Protein AF-0000000068955695 (afdb_homodimer)

Radius of gyration: 31.65 Å; Cα contacts (8 Å, |Δi|>4): 877; chains: 2; bounding box: 63×98×118 Å

pLDDT: mean 80.03, std 22.18, range [20.61, 98.12]

Solvent-accessible surface area (backbone atoms only — not comparable to full-atom values): 32772 Å² total; per-residue (Å²): 136,83,78,78,82,81,70,75,79,80,74,80,82,65,82,70,78,74,69,71,72,79,74,66,72,79,68,78,72,56,50,51,44,33,70,42,66,29,67,44,31,33,43,34,39,34,66,36,24,33,43,32,43,32,39,82,84,69,51,68,51,72,51,57,47,58,28,34,33,42,34,49,42,77,43,38,29,31,41,38,35,32,54,47,96,67,23,30,39,70,49,75,44,58,45,36,59,70,56,44,42,53,48,43,55,53,53,58,72,60,54,54,80,72,59,59,65,49,40,80,74,46,73,88,50,61,59,47,72,40,77,64,53,65,24,47,62,39,36,52,49,44,40,55,54,69,64,48,51,84,62,80,86,41,69,54,68,59,47,78,83,37,80,44,41,45,49,49,48,32,60,53,52,70,45,44,78,40,85,22,21,54,56,38,47,59,55,54,53,57,84,51,69,65,46,52,53,37,55,58,46,58,72,44,42,65,53,85,80,45,66,60,60,53,18,52,78,67,73,44,49,53,68,56,47,51,51,54,29,49,76,66,72,43,52,71,66,56,45,51,49,48,44,34,51,52,47,38,52,52,38,48,71,68,60,72,53,55,70,57,54,42,23,43,61,39,50,37,92,45,46,69,60,38,44,52,51,43,22,69,56,26,69,39,43,64,66,61,50,40,54,52,52,80,62,138,84,80,78,80,84,67,80,88,76,65,88,71,81,80,73,76,77,70,71,76,78,74,66,74,78,65,87,70,54,51,52,43,32,69,43,67,28,66,44,31,33,40,32,39,33,65,35,25,33,43,32,43,31,40,83,84,71,51,68,51,74,51,57,45,59,28,36,34,40,33,49,42,77,44,38,28,31,41,40,34,37,54,46,95,68,24,31,38,69,49,75,44,62,46,38,58,70,55,45,42,54,48,42,55,53,53,59,71,60,54,54,78,72,58,60,63,50,42,78,76,48,73,86,49,61,59,47,74,40,77,64,52,63,23,48,62,40,36,52,50,44,41,56,54,69,62,48,54,84,66,80,86,42,71,55,67,61,47,77,83,38,82,46,42,44,51,48,49,31,60,54,52,70,46,44,78,40,84,22,21,54,56,38,46,60,54,55,54,57,82,50,68,66,44,53,52,36,54,57,46,55,73,44,42,65,52,84,79,45,68,60,58,52,19,53,76,66,73,43,50,53,67,56,47,52,51,54,30,49,77,67,72,46,53,70,66,56,45,52,49,48,44,34,50,52,48,38,53,53,38,48,71,68,60,73,51,54,70,57,53,41,22,43,60,40,49,38,93,44,46,68,60,40,44,53,50,43,22,69,57,27,68,40,43,63,68,60,51,40,54,52,52,80,64

Structure (mmCIF, N/CA/C/O backbone):
data_AF-0000000068955695-model_v1
#
loop_
_entity.id
_entity.type
_entity.pdbx_description
1 polymer 'Transcriptional regulator'
#
loop_
_atom_site.group_PDB
_atom_site.id
_atom_site.type_symbol
_atom_site.label_atom_id
_atom_site.label_alt_id
_atom_site.label_comp_id
_atom_site.label_asym_id
_atom_site.label_entity_id
_atom_site.label_seq_id
_atom_site.pdbx_PDB_ins_code
_atom_site.Cartn_x
_atom_site.Cartn_y
_atom_site.Cartn_z
_atom_site.occupancy
_atom_site.B_iso_or_equiv
_atom_site.auth_seq_id
_atom_site.auth_comp_id
_atom_site.auth_asym_id
_atom_site.auth_atom_id
_atom_site.pdbx_PDB_model_num
ATOM 1 N N . MET A 1 1 ? -13.766 48.344 -61.812 1 23.3 1 MET A N 1
ATOM 2 C CA . MET A 1 1 ? -14.922 47.812 -61.094 1 23.3 1 MET A CA 1
ATOM 3 C C . MET A 1 1 ? -14.555 47.469 -59.656 1 23.3 1 MET A C 1
ATOM 5 O O . MET A 1 1 ? -13.633 46.688 -59.406 1 23.3 1 MET A O 1
ATOM 9 N N . VAL A 1 2 ? -14.891 48.438 -58.688 1 23.5 2 VAL A N 1
ATOM 10 C CA . VAL A 1 2 ? -14.602 48.844 -57.312 1 23.5 2 VAL A CA 1
ATOM 11 C C . VAL A 1 2 ? -15.156 47.781 -56.344 1 23.5 2 VAL A C 1
ATOM 13 O O . VAL A 1 2 ? -16.359 47.5 -56.375 1 23.5 2 VAL A O 1
ATOM 16 N N . LEU A 1 3 ? -14.406 46.625 -56.188 1 26.7 3 LEU A N 1
ATOM 17 C CA . LEU A 1 3 ? -14.812 45.406 -55.5 1 26.7 3 LEU A CA 1
ATOM 18 C C . LEU A 1 3 ? -15.305 45.75 -54.094 1 26.7 3 LEU A C 1
ATOM 20 O O . LEU A 1 3 ? -14.594 46.406 -53.312 1 26.7 3 LEU A O 1
ATOM 24 N N . PRO A 1 4 ? -16.656 45.938 -53.938 1 26.02 4 PRO A N 1
ATOM 25 C CA . PRO A 1 4 ? -17.328 46.469 -52.75 1 26.02 4 PRO A CA 1
ATOM 26 C C . PRO A 1 4 ? -16.984 45.719 -51.469 1 26.02 4 PRO A C 1
ATOM 28 O O . PRO A 1 4 ? -16.609 44.531 -51.531 1 26.02 4 PRO A O 1
ATOM 31 N N . SER A 1 5 ? -16.484 46.5 -50.469 1 24.5 5 SER A N 1
ATOM 32 C CA . SER A 1 5 ? -15.953 46.344 -49.125 1 24.5 5 SER A CA 1
ATOM 33 C C . SER A 1 5 ? -16.969 45.656 -48.219 1 24.5 5 SER A C 1
ATOM 35 O O . SER A 1 5 ? -18.094 46.156 -48.062 1 24.5 5 SER A O 1
ATOM 37 N N . MET A 1 6 ? -17.031 44.25 -48.25 1 24.16 6 MET A N 1
ATOM 38 C CA . MET A 1 6 ? -17.922 43.312 -47.562 1 24.16 6 MET A CA 1
ATOM 39 C C . MET A 1 6 ? -18 43.625 -46.062 1 24.16 6 MET A C 1
ATOM 41 O O . MET A 1 6 ? -17.031 43.375 -45.344 1 24.16 6 MET A O 1
ATOM 45 N N . ASN A 1 7 ? -18.484 44.75 -45.625 1 21.2 7 ASN A N 1
ATOM 46 C CA . ASN A 1 7 ? -18.609 45.219 -44.25 1 21.2 7 ASN A CA 1
ATOM 47 C C . ASN A 1 7 ? -19.531 44.281 -43.438 1 21.2 7 ASN A C 1
ATOM 49 O O . ASN A 1 7 ? -20.734 44.531 -43.375 1 21.2 7 ASN A O 1
ATOM 53 N N . LYS A 1 8 ? -19.531 42.938 -43.75 1 25.58 8 LYS A N 1
ATOM 54 C CA . LYS A 1 8 ? -20.594 42.188 -43.094 1 25.58 8 LYS A CA 1
ATOM 55 C C . LYS A 1 8 ? -20.641 42.469 -41.594 1 25.58 8 LYS A C 1
ATOM 57 O O . LYS A 1 8 ? -19.594 42.562 -40.938 1 25.58 8 LYS A O 1
ATOM 62 N N . SER A 1 9 ? -21.734 43.094 -41.125 1 21.03 9 SER A N 1
ATOM 63 C CA . SER A 1 9 ? -22.297 43.562 -39.844 1 21.03 9 SER A CA 1
ATOM 64 C C . SER A 1 9 ? -22.266 42.438 -38.812 1 21.03 9 SER A C 1
ATOM 66 O O . SER A 1 9 ? -22.984 41.438 -38.938 1 21.03 9 SER A O 1
ATOM 68 N N . VAL A 1 10 ? -21.094 41.906 -38.375 1 25.38 10 VAL A N 1
ATOM 69 C CA . VAL A 1 10 ? -20.969 40.875 -37.344 1 25.38 10 VAL A CA 1
ATOM 70 C C . VAL A 1 10 ? -21.781 41.281 -36.125 1 25.38 10 VAL A C 1
ATOM 72 O O . VAL A 1 10 ? -21.406 42.219 -35.406 1 25.38 10 VAL A O 1
ATOM 75 N N . GLU A 1 11 ? -23.031 41.531 -36.25 1 21.5 11 GLU A N 1
ATOM 76 C CA . GLU A 1 11 ? -23.906 41.906 -35.125 1 21.5 11 GLU A CA 1
ATOM 77 C C . GLU A 1 11 ? -23.625 41.062 -33.906 1 21.5 11 GLU A C 1
ATOM 79 O O . GLU A 1 11 ? -23.125 39.938 -34 1 21.5 11 GLU A O 1
ATOM 84 N N . ALA A 1 12 ? -24.078 41.594 -32.594 1 22.72 12 ALA A N 1
ATOM 85 C CA . ALA A 1 12 ? -24.047 41.781 -31.141 1 22.72 12 ALA A CA 1
ATOM 86 C C . ALA A 1 12 ? -24.688 40.594 -30.422 1 22.72 12 ALA A C 1
ATOM 88 O O . ALA A 1 12 ? -25.875 40.594 -30.125 1 22.72 12 ALA A O 1
ATOM 89 N N . ILE A 1 13 ? -24.734 39.406 -30.969 1 25.98 13 ILE A N 1
ATOM 90 C CA . ILE A 1 13 ? -25.562 38.438 -30.234 1 25.98 13 ILE A CA 1
ATOM 91 C C . ILE A 1 13 ? -25.047 38.312 -28.812 1 25.98 13 ILE A C 1
ATOM 93 O O . ILE A 1 13 ? -24.141 37.5 -28.562 1 25.98 13 ILE A O 1
ATOM 97 N N . SER A 1 14 ? -24.5 39.406 -28.109 1 21.66 14 SER A N 1
ATOM 98 C CA . SER A 1 14 ? -23.844 39.281 -26.812 1 21.66 14 SER A CA 1
ATOM 99 C C . SER A 1 14 ? -24.797 38.719 -25.75 1 21.66 14 SER A C 1
ATOM 101 O O . SER A 1 14 ? -24.5 38.781 -24.562 1 21.66 14 SER A O 1
ATOM 103 N N . ASN A 1 15 ? -26.078 38.406 -26.016 1 23.81 15 ASN A N 1
ATOM 104 C CA . ASN A 1 15 ? -26.875 38.375 -24.797 1 23.81 15 ASN A CA 1
ATOM 105 C C . ASN A 1 15 ? -26.438 37.219 -23.891 1 23.81 15 ASN A C 1
ATOM 107 O O . ASN A 1 15 ? -26.891 36.094 -24.047 1 23.81 15 ASN A O 1
ATOM 111 N N . ASN A 1 16 ? -25.156 37.125 -23.594 1 23.23 16 ASN A N 1
ATOM 112 C CA . ASN A 1 16 ? -24.719 36.062 -22.719 1 23.23 16 ASN A CA 1
ATOM 113 C C . ASN A 1 16 ? -25.484 36.062 -21.406 1 23.23 16 ASN A C 1
ATOM 115 O O . ASN A 1 16 ? -25.359 36.969 -20.594 1 23.23 16 ASN A O 1
ATOM 119 N N . HIS A 1 17 ? -26.766 35.594 -21.328 1 26.34 17 HIS A N 1
ATOM 120 C CA . HIS A 1 17 ? -27.484 35.406 -20.078 1 26.34 17 HIS A CA 1
ATOM 121 C C . HIS A 1 17 ? -26.609 34.75 -19.031 1 26.34 17 HIS A C 1
ATOM 123 O O . HIS A 1 17 ? -26.203 33.594 -19.172 1 26.34 17 HIS A O 1
ATOM 129 N N . LEU A 1 18 ? -25.719 35.438 -18.359 1 27.05 18 LEU A N 1
ATOM 130 C CA . LEU A 1 18 ? -25.031 35.125 -17.094 1 27.05 18 LEU A CA 1
ATOM 131 C C . LEU A 1 18 ? -25.984 34.5 -16.094 1 27.05 18 LEU A C 1
ATOM 133 O O . LEU A 1 18 ? -26.797 35.219 -15.469 1 27.05 18 LEU A O 1
ATOM 137 N N . GLN A 1 19 ? -26.719 33.406 -16.5 1 27.45 19 GLN A N 1
ATOM 138 C CA . GLN A 1 19 ? -27.484 32.75 -15.469 1 27.45 19 GLN A CA 1
ATOM 139 C C . GLN A 1 19 ? -26.719 32.688 -14.148 1 27.45 19 GLN A C 1
ATOM 141 O O . GLN A 1 19 ? -25.516 32.406 -14.125 1 27.45 19 GLN A O 1
ATOM 146 N N . GLN A 1 20 ? -27.156 33.469 -13.18 1 25.58 20 GLN A N 1
ATOM 147 C CA . GLN A 1 20 ? -26.688 33.562 -11.805 1 25.58 20 GLN A CA 1
ATOM 148 C C . GLN A 1 20 ? -26.406 32.156 -11.242 1 25.58 20 GLN A C 1
ATOM 150 O O . GLN A 1 20 ? -27.219 31.266 -11.359 1 25.58 20 GLN A O 1
ATOM 155 N N . PRO A 1 21 ? -25.219 31.766 -11.211 1 28.3 21 PRO A N 1
ATOM 156 C CA . PRO A 1 21 ? -24.922 30.453 -10.641 1 28.3 21 PRO A CA 1
ATOM 157 C C . PRO A 1 21 ? -25.781 30.141 -9.414 1 28.3 21 PRO A C 1
ATOM 159 O O . PRO A 1 21 ? -26.234 31.047 -8.727 1 28.3 21 PRO A O 1
ATOM 162 N N . ASN A 1 22 ? -26.672 29.141 -9.5 1 31.8 22 ASN A N 1
ATOM 163 C CA . ASN A 1 22 ? -27.516 28.625 -8.43 1 31.8 22 ASN A CA 1
ATOM 164 C C . ASN A 1 22 ? -26.875 28.812 -7.059 1 31.8 22 ASN A C 1
ATOM 166 O O . ASN A 1 22 ? -25.719 28.422 -6.859 1 31.8 22 ASN A O 1
ATOM 170 N N . LYS A 1 23 ? -27.297 29.797 -6.309 1 31.44 23 LYS A N 1
ATOM 171 C CA . LYS A 1 23 ? -27 30.031 -4.902 1 31.44 23 LYS A CA 1
ATOM 172 C C . LYS A 1 23 ? -26.969 28.719 -4.121 1 31.44 23 LYS A C 1
ATOM 174 O O . LYS A 1 23 ? -28 28.062 -3.965 1 31.44 23 LYS A O 1
ATOM 179 N N . PHE A 1 24 ? -26 27.969 -4.195 1 30.88 24 PHE A N 1
ATOM 180 C CA . PHE A 1 24 ? -25.938 26.844 -3.268 1 30.88 24 PHE A CA 1
ATOM 181 C C . PHE A 1 24 ? -26.438 27.266 -1.89 1 30.88 24 PHE A C 1
ATOM 183 O O . PHE A 1 24 ? -26.156 28.359 -1.415 1 30.88 24 PHE A O 1
ATOM 190 N N . PRO A 1 25 ? -27.625 26.781 -1.423 1 33.31 25 PRO A N 1
ATOM 191 C CA . PRO A 1 25 ? -28.078 27.156 -0.08 1 33.31 25 PRO A CA 1
ATOM 192 C C . PRO A 1 25 ? -26.906 27.375 0.886 1 33.31 25 PRO A C 1
ATOM 194 O O . PRO A 1 25 ? -25.859 26.766 0.739 1 33.31 25 PRO A O 1
ATOM 197 N N . LEU A 1 26 ? -26.844 28.531 1.449 1 33.66 26 LEU A N 1
ATOM 198 C CA . LEU A 1 26 ? -25.922 28.828 2.541 1 33.66 26 LEU A CA 1
ATOM 199 C C . LEU A 1 26 ? -25.781 27.641 3.482 1 33.66 26 LEU A C 1
ATOM 201 O O . LEU A 1 26 ? -26.781 27.172 4.043 1 33.66 26 LEU A O 1
ATOM 205 N N . ILE A 1 27 ? -25.031 26.656 3.201 1 39.34 27 ILE A N 1
ATOM 206 C CA . ILE A 1 27 ? -24.594 25.641 4.152 1 39.34 27 ILE A CA 1
ATOM 207 C C . ILE A 1 27 ? -24.406 26.266 5.531 1 39.34 27 ILE A C 1
ATOM 209 O O . ILE A 1 27 ? -23.547 27.141 5.703 1 39.34 27 ILE A O 1
ATOM 213 N N . ASN A 1 28 ? -25.438 26.516 6.254 1 43.25 28 ASN A N 1
ATOM 214 C CA . ASN A 1 28 ? -25.438 27.172 7.562 1 43.25 28 ASN A CA 1
ATOM 215 C C . ASN A 1 28 ? -24.109 27 8.273 1 43.25 28 ASN A C 1
ATOM 217 O O . ASN A 1 28 ? -23.625 27.922 8.938 1 43.25 28 ASN A O 1
ATOM 221 N N . GLY A 1 29 ? -23.719 25.688 8.883 1 50.75 29 GLY A N 1
ATOM 222 C CA . GLY A 1 29 ? -22.797 25.328 9.953 1 50.75 29 GLY A CA 1
ATOM 223 C C . GLY A 1 29 ? -21.344 25.391 9.547 1 50.75 29 GLY A C 1
ATOM 224 O O . GLY A 1 29 ? -20.547 24.516 9.891 1 50.75 29 GLY A O 1
ATOM 225 N N . LEU A 1 30 ? -20.984 26.375 8.836 1 59.88 30 LEU A N 1
ATOM 226 C CA . LEU A 1 30 ? -19.641 26.484 8.258 1 59.88 30 LEU A CA 1
ATOM 227 C C . LEU A 1 30 ? -18.625 26.891 9.32 1 59.88 30 LEU A C 1
ATOM 229 O O . LEU A 1 30 ? -18.875 27.828 10.086 1 59.88 30 LEU A O 1
ATOM 233 N N . ALA A 1 31 ? -17.938 26 9.898 1 79.12 31 ALA A N 1
ATOM 234 C CA . ALA A 1 31 ? -16.75 26.391 10.664 1 79.12 31 ALA A CA 1
ATOM 235 C C . ALA A 1 31 ? -15.531 26.5 9.758 1 79.12 31 ALA A C 1
ATOM 237 O O . ALA A 1 31 ? -15.32 25.672 8.875 1 79.12 31 ALA A O 1
ATOM 238 N N . ASP A 1 32 ? -14.945 27.781 9.891 1 88.69 32 ASP A N 1
ATOM 239 C CA . ASP A 1 32 ? -13.711 28.016 9.156 1 88.69 32 ASP A CA 1
ATOM 240 C C . ASP A 1 32 ? -12.508 28.047 10.094 1 88.69 32 ASP A C 1
ATOM 242 O O . ASP A 1 32 ? -12.539 28.719 11.125 1 88.69 32 ASP A O 1
ATOM 246 N N . VAL A 1 33 ? -11.648 27.234 9.828 1 91.88 33 VAL A N 1
ATOM 247 C CA . VAL A 1 33 ? -10.328 27.375 10.438 1 91.88 33 VAL A CA 1
ATOM 248 C C . VAL A 1 33 ? -9.398 28.125 9.484 1 91.88 33 VAL A C 1
ATOM 250 O O . VAL A 1 33 ? -9.023 27.594 8.438 1 91.88 33 VAL A O 1
ATOM 253 N N . ARG A 1 34 ? -9.031 29.312 9.898 1 93.62 34 ARG A N 1
ATOM 254 C CA . ARG A 1 34 ? -8.203 30.125 9.023 1 93.62 34 ARG A CA 1
ATOM 255 C C . ARG A 1 34 ? -6.746 30.109 9.477 1 93.62 34 ARG A C 1
ATOM 257 O O . ARG A 1 34 ? -6.457 29.812 10.641 1 93.62 34 ARG A O 1
ATOM 264 N N . ASP A 1 35 ? -5.867 30.344 8.531 1 93.56 35 ASP A N 1
ATOM 265 C CA . ASP A 1 35 ? -4.449 30.594 8.781 1 93.56 35 ASP A CA 1
ATOM 266 C C . ASP A 1 35 ? -3.777 29.359 9.367 1 93.56 35 ASP A C 1
ATOM 268 O O . ASP A 1 35 ? -2.916 29.469 10.242 1 93.56 35 ASP A O 1
ATOM 272 N N . TYR A 1 36 ? -4.309 28.203 9 1 94.38 36 TYR A N 1
ATOM 273 C CA . TYR A 1 36 ? -3.65 26.969 9.406 1 94.38 36 TYR A CA 1
ATOM 274 C C . TYR A 1 36 ? -2.361 26.75 8.617 1 94.38 36 TYR A C 1
ATOM 276 O O . TYR A 1 36 ? -2.383 26.672 7.387 1 94.38 36 TYR A O 1
ATOM 284 N N . TYR A 1 37 ? -1.27 26.656 9.328 1 94.31 37 TYR A N 1
ATOM 285 C CA . TYR A 1 37 ? 0.021 26.453 8.688 1 94.31 37 TYR A CA 1
ATOM 286 C C . TYR A 1 37 ? 0.285 24.969 8.469 1 94.31 37 TYR A C 1
ATOM 288 O O . TYR A 1 37 ? 0.301 24.188 9.422 1 94.31 37 TYR A O 1
ATOM 296 N N . VAL A 1 38 ? 0.505 24.547 7.238 1 93.62 38 VAL A N 1
ATOM 297 C CA . VAL A 1 38 ? 0.865 23.172 6.902 1 93.62 38 VAL A CA 1
ATOM 298 C C . VAL A 1 38 ? 2.383 23.016 6.938 1 93.62 38 VAL A C 1
ATOM 300 O O . VAL A 1 38 ? 3.061 23.25 5.934 1 93.62 38 VAL A O 1
ATOM 303 N N . ALA A 1 39 ? 2.848 22.594 8.039 1 89.94 39 ALA A N 1
ATOM 304 C CA . ALA A 1 39 ? 4.293 22.516 8.242 1 89.94 39 ALA A CA 1
ATOM 305 C C . ALA A 1 39 ? 4.883 21.297 7.523 1 89.94 39 ALA A C 1
ATOM 307 O O . ALA A 1 39 ? 5.996 21.375 6.992 1 89.94 39 ALA A O 1
ATOM 308 N N . ASN A 1 40 ? 4.195 20.203 7.59 1 89.56 40 ASN A N 1
ATOM 309 C CA . ASN A 1 40 ? 4.531 18.969 6.898 1 89.56 40 ASN A CA 1
ATOM 310 C C . ASN A 1 40 ? 3.424 18.547 5.941 1 89.56 40 ASN A C 1
ATOM 312 O O . ASN A 1 40 ? 2.287 19 6.055 1 89.56 40 ASN A O 1
ATOM 316 N N . CYS A 1 41 ? 3.816 17.734 4.988 1 92.75 41 CYS A N 1
ATOM 317 C CA . CYS A 1 41 ? 2.768 17.219 4.113 1 92.75 41 CYS A CA 1
ATOM 318 C C . CYS A 1 41 ? 1.657 16.562 4.922 1 92.75 41 CYS A C 1
ATOM 320 O O . CYS A 1 41 ? 1.93 15.836 5.883 1 92.75 41 CYS A O 1
ATOM 322 N N . LEU A 1 42 ? 0.488 16.891 4.551 1 92.44 42 LEU A N 1
ATOM 323 C CA . LEU A 1 42 ? -0.665 16.438 5.324 1 92.44 42 LEU A CA 1
ATOM 324 C C . LEU A 1 42 ? -1.594 15.594 4.465 1 92.44 42 LEU A C 1
ATOM 326 O O . LEU A 1 42 ? -2.045 16.031 3.404 1 92.44 42 LEU A O 1
ATOM 330 N N . LEU A 1 43 ? -1.778 14.344 4.832 1 92.88 43 LEU A N 1
ATOM 331 C CA . LEU A 1 43 ? -2.781 13.469 4.227 1 92.88 43 LEU A CA 1
ATOM 332 C C . LEU A 1 43 ? -4.086 13.516 5.012 1 92.88 43 LEU A C 1
ATOM 334 O O . LEU A 1 43 ? -4.109 13.195 6.203 1 92.88 43 LEU A O 1
ATOM 338 N N . PHE A 1 44 ? -5.199 13.984 4.355 1 91.25 44 PHE A N 1
ATOM 339 C CA . PHE A 1 44 ? -6.52 14.164 4.949 1 91.25 44 PHE A CA 1
ATOM 340 C C . PHE A 1 44 ? -7.516 13.164 4.375 1 91.25 44 PHE A C 1
ATOM 342 O O . PHE A 1 44 ? -7.602 12.992 3.158 1 91.25 44 PHE A O 1
ATOM 349 N N . LYS A 1 45 ? -8.164 12.469 5.266 1 93.44 45 LYS A N 1
ATOM 350 C CA . LYS A 1 45 ? -9.281 11.633 4.84 1 93.44 45 LYS A CA 1
ATOM 351 C C . LYS A 1 45 ? -10.617 12.227 5.289 1 93.44 45 LYS A C 1
ATOM 353 O O . LYS A 1 45 ? -10.852 12.391 6.488 1 93.44 45 LYS A O 1
ATOM 358 N N . LEU A 1 46 ? -11.438 12.625 4.414 1 93.56 46 LEU A N 1
ATOM 359 C CA . LEU A 1 46 ? -12.773 13.133 4.699 1 93.56 46 LEU A CA 1
ATOM 360 C C . LEU A 1 46 ? -13.789 11.992 4.727 1 93.56 46 LEU A C 1
ATOM 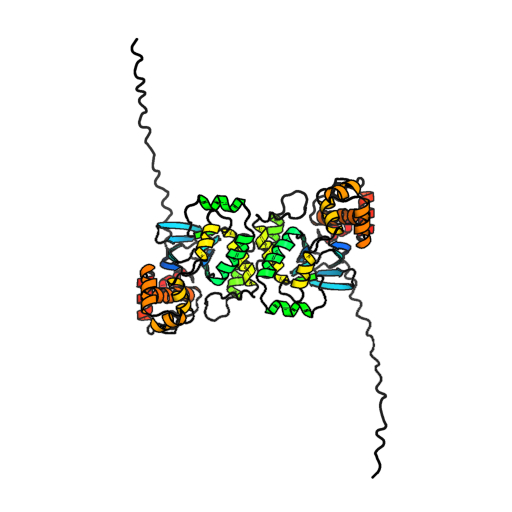362 O O . LEU A 1 46 ? -14.039 11.352 3.705 1 93.56 46 LEU A O 1
ATOM 366 N N . ASN A 1 47 ? -14.336 11.766 5.887 1 91.81 47 ASN A N 1
ATOM 367 C CA . ASN A 1 47 ? -15.25 10.648 6.086 1 91.81 47 ASN A CA 1
ATOM 368 C C . ASN A 1 47 ? -16.703 11.07 5.879 1 91.81 47 ASN A C 1
ATOM 370 O O . ASN A 1 47 ? -17.516 10.289 5.379 1 91.81 47 ASN A O 1
ATOM 374 N N . LYS A 1 48 ? -17.062 12.211 6.316 1 91.06 48 LYS A N 1
ATOM 375 C CA . LYS A 1 48 ? -18.406 12.773 6.219 1 91.06 48 LYS A CA 1
ATOM 376 C C . LYS A 1 48 ? -18.344 14.289 6.012 1 91.06 48 LYS A C 1
ATOM 378 O O . LYS A 1 48 ? -17.469 14.961 6.555 1 91.06 48 LYS A O 1
ATOM 383 N N . GLY A 1 49 ? -19.266 14.805 5.215 1 91.5 49 GLY A N 1
ATOM 384 C CA . GLY A 1 49 ? -19.375 16.234 5.027 1 91.5 49 GLY A CA 1
ATOM 385 C C . GLY A 1 49 ? -18.672 16.734 3.783 1 91.5 49 GLY A C 1
ATOM 386 O O . GLY A 1 49 ? -18.453 15.977 2.836 1 91.5 49 GLY A O 1
ATOM 387 N N . SER A 1 50 ? -18.484 18 3.738 1 92 50 SER A N 1
ATOM 388 C CA . SER A 1 50 ? -17.781 18.656 2.645 1 92 50 SER A CA 1
ATOM 389 C C . SER A 1 50 ? -16.688 19.594 3.172 1 92 50 SER A C 1
ATOM 391 O O . SER A 1 50 ? -16.844 20.188 4.242 1 92 50 SER A O 1
ATOM 393 N N . LEU A 1 51 ? -15.641 19.641 2.457 1 92.25 51 LEU A N 1
ATOM 394 C CA . LEU A 1 51 ? -14.492 20.438 2.891 1 92.25 51 LEU A CA 1
ATOM 395 C C . LEU A 1 51 ? -13.945 21.281 1.738 1 92.25 51 LEU A C 1
ATOM 397 O O . LEU A 1 51 ? -13.773 20.766 0.627 1 92.25 51 LEU A O 1
ATOM 401 N N . ARG A 1 52 ? -13.805 22.469 1.979 1 93.06 52 ARG A N 1
ATOM 402 C CA . ARG A 1 52 ? -13.109 23.375 1.069 1 93.06 52 ARG A CA 1
ATOM 403 C C . ARG A 1 52 ? -11.773 23.828 1.661 1 93.06 52 ARG A C 1
ATOM 405 O O . ARG A 1 52 ? -11.719 24.297 2.799 1 93.06 52 ARG A O 1
ATOM 412 N N . ILE A 1 53 ? -10.75 23.672 0.95 1 94.94 53 ILE A N 1
ATOM 413 C CA . ILE A 1 53 ? -9.414 24.078 1.365 1 94.94 53 ILE A CA 1
ATOM 414 C C . ILE A 1 53 ? -8.906 25.188 0.438 1 94.94 53 ILE A C 1
ATOM 416 O O . ILE A 1 53 ? -8.852 25 -0.781 1 94.94 53 ILE A O 1
ATOM 420 N N . GLU A 1 54 ? -8.562 26.266 0.993 1 95.5 54 GLU A N 1
ATOM 421 C CA . GLU A 1 54 ? -8.039 27.406 0.242 1 95.5 54 GLU A CA 1
ATOM 422 C C . GLU A 1 54 ? -6.684 27.844 0.784 1 95.5 54 GLU A C 1
ATOM 424 O O . GLU A 1 54 ? -6.5 27.969 1.997 1 95.5 54 GLU A O 1
ATOM 429 N N . ASN A 1 55 ? -5.746 28.062 -0.117 1 94.12 55 ASN A N 1
ATOM 430 C CA . ASN A 1 55 ? -4.434 28.453 0.376 1 94.12 55 ASN A CA 1
ATOM 431 C C . ASN A 1 55 ? -4.223 29.969 0.251 1 94.12 55 ASN A C 1
ATOM 433 O O . ASN A 1 55 ? -5.109 30.688 -0.206 1 94.12 55 ASN A O 1
ATOM 437 N N . GLU A 1 56 ? -3.066 30.438 0.739 1 92 56 GLU A N 1
ATOM 438 C CA . GLU A 1 56 ? -2.719 31.859 0.794 1 92 56 GLU A CA 1
ATOM 439 C C . GLU A 1 56 ? -2.518 32.438 -0.605 1 92 56 GLU A C 1
ATOM 441 O O . GLU A 1 56 ? -2.469 33.656 -0.78 1 92 56 GLU A O 1
ATOM 446 N N . PHE A 1 57 ? -2.438 31.547 -1.66 1 89.44 57 PHE A N 1
ATOM 447 C CA . PHE A 1 57 ? -2.221 31.984 -3.033 1 89.44 57 PHE A CA 1
ATOM 448 C C . PHE A 1 57 ? -3.543 32.094 -3.785 1 89.44 57 PHE A C 1
ATOM 450 O O . PHE A 1 57 ? -3.562 32.406 -4.977 1 89.44 57 PHE A O 1
ATOM 457 N N . GLY A 1 58 ? -4.582 31.734 -3.158 1 90.06 58 GLY A N 1
ATOM 458 C CA . GLY A 1 58 ? -5.902 31.859 -3.758 1 90.06 58 GLY A CA 1
ATOM 459 C C . GLY A 1 58 ? -6.367 30.578 -4.434 1 90.06 58 GLY A C 1
ATOM 460 O O . GLY A 1 58 ? -7.461 30.531 -5 1 90.06 58 GLY A O 1
ATOM 461 N N . GLU A 1 59 ? -5.617 29.609 -4.465 1 91.25 59 GLU A N 1
ATOM 462 C CA . GLU A 1 59 ? -6.039 28.312 -4.996 1 91.25 59 GLU A CA 1
ATOM 463 C C . GLU A 1 59 ? -6.949 27.594 -4.012 1 91.25 59 GLU A C 1
ATOM 465 O O . GLU A 1 59 ? -6.77 27.688 -2.795 1 91.25 59 GLU A O 1
ATOM 470 N N . PHE A 1 60 ? -7.926 26.922 -4.605 1 93.06 60 PHE A N 1
ATOM 471 C CA . PHE A 1 60 ? -8.797 26.188 -3.686 1 93.06 60 PHE A CA 1
ATOM 472 C C . PHE A 1 60 ? -9.273 24.891 -4.309 1 93.06 60 PHE A C 1
ATOM 474 O O . PHE A 1 60 ? -9.156 24.688 -5.52 1 93.06 60 PHE A O 1
ATOM 481 N N . ILE A 1 61 ? -9.656 23.953 -3.484 1 93 61 ILE A N 1
ATOM 482 C CA . ILE A 1 61 ? -10.297 22.703 -3.859 1 93 61 ILE A CA 1
ATOM 483 C C . ILE A 1 61 ? -11.469 22.422 -2.926 1 93 61 ILE A C 1
ATOM 485 O O . ILE A 1 61 ? -11.398 22.703 -1.729 1 93 61 ILE A O 1
ATOM 489 N N . GLU A 1 62 ? -12.531 22 -3.475 1 93.31 62 GLU A N 1
ATOM 490 C CA . GLU A 1 62 ? -13.719 21.641 -2.713 1 93.31 62 GLU A CA 1
ATOM 491 C C . GLU A 1 62 ? -14.203 20.25 -3.078 1 93.31 62 GLU A C 1
ATOM 493 O O . GLU A 1 62 ? -14.375 19.938 -4.258 1 93.31 62 GLU A O 1
ATOM 498 N N . GLN A 1 63 ? -14.367 19.375 -2.043 1 93.5 63 GLN A N 1
ATOM 499 C CA . GLN A 1 63 ? -14.812 18.016 -2.279 1 93.5 63 GLN A CA 1
ATOM 500 C C . GLN A 1 63 ? -15.805 17.562 -1.208 1 93.5 63 GLN A C 1
ATOM 502 O O . GLN A 1 63 ? -15.828 18.125 -0.107 1 93.5 63 GLN A O 1
ATOM 507 N N . SER A 1 64 ? -16.609 16.656 -1.514 1 93.06 64 SER A N 1
ATOM 508 C CA . SER A 1 64 ? -17.484 15.984 -0.564 1 93.06 64 SER A CA 1
ATOM 509 C C . SER A 1 64 ? -16.969 14.586 -0.239 1 93.06 64 SER A C 1
ATOM 511 O O . SER A 1 64 ? -16.281 13.969 -1.052 1 93.06 64 SER A O 1
ATOM 513 N N . ALA A 1 65 ? -17.297 14.164 0.98 1 92.31 65 ALA A N 1
ATOM 514 C CA . ALA A 1 65 ? -16.891 12.844 1.436 1 92.31 65 ALA A CA 1
ATOM 515 C C . ALA A 1 65 ? -17.578 11.742 0.631 1 92.31 65 ALA A C 1
ATOM 517 O O . ALA A 1 65 ? -18.656 11.953 0.084 1 92.31 65 ALA A O 1
ATOM 518 N N . PRO A 1 66 ? -16.859 10.586 0.589 1 94.31 66 PRO A N 1
ATOM 519 C CA . PRO A 1 66 ? -15.539 10.289 1.15 1 94.31 66 PRO A CA 1
ATOM 520 C C . PRO A 1 66 ? -14.406 10.562 0.166 1 94.31 66 PRO A C 1
ATOM 522 O O . PRO A 1 66 ? -14.555 10.336 -1.037 1 94.31 66 PRO A O 1
ATOM 525 N N . CYS A 1 67 ? -13.344 11.055 0.567 1 95 67 CYS A N 1
ATOM 526 C CA . CYS A 1 67 ? -12.211 11.305 -0.317 1 95 67 CYS A CA 1
ATOM 527 C C . CYS A 1 67 ? -10.938 11.531 0.484 1 95 67 CYS A C 1
ATOM 529 O O . CYS A 1 67 ? -10.969 11.578 1.715 1 95 67 CYS A O 1
ATOM 531 N N . LEU A 1 68 ? -9.805 11.578 -0.182 1 95.12 68 LEU A N 1
ATOM 532 C CA . LEU A 1 68 ? -8.492 11.883 0.388 1 95.12 68 LEU A CA 1
ATOM 533 C C . LEU A 1 68 ? -7.969 13.211 -0.151 1 95.12 68 LEU A C 1
ATOM 535 O O . LEU A 1 68 ? -8.227 13.562 -1.306 1 95.12 68 LEU A O 1
ATOM 539 N N . PHE A 1 69 ? -7.273 13.922 0.684 1 95.06 69 PHE A N 1
ATOM 540 C CA . PHE A 1 69 ? -6.516 15.094 0.282 1 95.06 69 PHE A CA 1
ATOM 541 C C . PHE A 1 69 ? -5.043 14.945 0.643 1 95.06 69 PHE A C 1
ATOM 543 O O . PHE A 1 69 ? -4.707 14.336 1.661 1 95.06 69 PHE A O 1
ATOM 550 N N . LEU A 1 70 ? -4.238 15.383 -0.193 1 95.31 70 LEU A N 1
ATOM 551 C CA . LEU A 1 70 ? -2.824 15.547 0.125 1 95.31 70 LEU A CA 1
ATOM 552 C C . LEU A 1 70 ? -2.402 17 -0.024 1 95.31 70 LEU A C 1
ATOM 554 O O . LEU A 1 70 ? -2.523 17.578 -1.105 1 95.31 70 LEU A O 1
ATOM 558 N N . LEU A 1 71 ? -1.966 17.562 1.026 1 95.19 71 LEU A N 1
ATOM 559 C CA . LEU A 1 71 ? -1.571 18.969 1.038 1 95.19 71 LEU A CA 1
ATOM 560 C C . LEU A 1 71 ? -0.053 19.109 1.092 1 95.19 71 LEU A C 1
ATOM 562 O O . LEU A 1 71 ? 0.61 18.422 1.866 1 95.19 71 LEU A O 1
ATOM 566 N N . GLU A 1 72 ? 0.415 19.969 0.288 1 93.56 72 GLU A N 1
ATOM 567 C CA . GLU A 1 72 ? 1.842 20.266 0.335 1 93.56 72 GLU A CA 1
ATOM 568 C C . GLU A 1 72 ? 2.203 21.031 1.609 1 93.56 72 GLU A C 1
ATOM 570 O O . GLU A 1 72 ? 1.347 21.672 2.215 1 93.56 72 GLU A O 1
ATOM 575 N N . LYS A 1 73 ? 3.373 20.953 1.961 1 92.38 73 LYS A N 1
ATOM 576 C CA . LYS A 1 73 ? 3.869 21.688 3.123 1 92.38 73 LYS A CA 1
ATOM 577 C C . LYS A 1 73 ? 4.133 23.141 2.781 1 92.38 73 LYS A C 1
ATOM 579 O O . LYS A 1 73 ? 4.059 23.547 1.616 1 92.38 73 LYS A O 1
ATOM 584 N N . ASP A 1 74 ? 4.391 23.891 3.826 1 90.62 74 ASP A N 1
ATOM 585 C CA . ASP A 1 74 ? 4.863 25.266 3.746 1 90.62 74 ASP A CA 1
ATOM 586 C C . ASP A 1 74 ? 3.836 26.156 3.061 1 90.62 74 ASP A C 1
ATOM 588 O O . ASP A 1 74 ? 4.172 26.906 2.141 1 90.62 74 ASP A O 1
ATOM 592 N N . GLN A 1 75 ? 2.674 26.016 3.406 1 91.69 75 GLN A N 1
ATOM 593 C CA . GLN A 1 75 ? 1.599 26.906 3.002 1 91.69 75 GLN A CA 1
ATOM 594 C C . GLN A 1 75 ? 0.603 27.125 4.141 1 91.69 75 GLN A C 1
ATOM 596 O O . GLN A 1 75 ? 0.489 26.281 5.035 1 91.69 75 GLN A O 1
ATOM 601 N N . THR A 1 76 ? -0.003 28.219 4.113 1 93.81 76 THR A N 1
ATOM 602 C CA . THR A 1 76 ? -1.101 28.5 5.031 1 93.81 76 THR A CA 1
ATOM 603 C C . THR A 1 76 ? -2.447 28.328 4.34 1 93.81 76 THR A C 1
ATOM 605 O O . THR A 1 76 ? -2.631 28.766 3.205 1 93.81 76 THR A O 1
ATOM 608 N N . ILE A 1 77 ? -3.309 27.656 5.035 1 95.44 77 ILE A N 1
ATOM 609 C CA . ILE A 1 77 ? -4.562 27.328 4.363 1 95.44 77 ILE A CA 1
ATOM 610 C C . ILE A 1 77 ? -5.738 27.734 5.25 1 95.44 77 ILE A C 1
ATOM 612 O O . ILE A 1 77 ? -5.574 27.953 6.449 1 95.44 77 ILE A O 1
ATOM 616 N N . THR A 1 78 ? -6.883 27.906 4.594 1 95.38 78 THR A N 1
ATOM 617 C CA . THR A 1 78 ? -8.188 28.031 5.238 1 95.38 78 THR A CA 1
ATOM 618 C C . THR A 1 78 ? -9.039 26.781 4.984 1 95.38 78 THR A C 1
ATOM 620 O O . THR A 1 78 ? -9.188 26.359 3.838 1 95.38 78 THR A O 1
ATOM 623 N N . LEU A 1 79 ? -9.477 26.172 6.059 1 93.38 79 LEU A N 1
ATOM 624 C CA . LEU A 1 79 ? -10.383 25.031 5.98 1 93.38 79 LEU A CA 1
ATOM 625 C C . LEU A 1 79 ? -11.82 25.469 6.223 1 93.38 79 LEU A C 1
ATOM 627 O O . LEU A 1 79 ? -12.156 25.938 7.309 1 93.38 79 LEU A O 1
ATOM 631 N N . SER A 1 80 ? -12.609 25.312 5.207 1 92.44 80 SER A N 1
ATOM 632 C CA . SER A 1 80 ? -14.031 25.594 5.332 1 92.44 80 SER A CA 1
ATOM 633 C C . SER A 1 80 ? -14.852 24.312 5.348 1 92.44 80 SER A C 1
ATOM 635 O O . SER A 1 80 ? -14.898 23.578 4.352 1 92.44 80 SER A O 1
ATOM 637 N N . MET A 1 81 ? -15.469 24.094 6.438 1 87.19 81 MET A N 1
ATOM 638 C CA . MET A 1 81 ? -16.156 22.828 6.664 1 87.19 81 MET A CA 1
ATOM 639 C C . MET A 1 81 ? -17.672 23.016 6.609 1 87.19 81 MET A C 1
ATOM 641 O O . MET A 1 81 ? -18.203 23.969 7.168 1 87.19 81 MET A O 1
ATOM 645 N N . SER A 1 82 ? -18.266 22.172 5.844 1 84.56 82 SER A N 1
ATOM 646 C CA . SER A 1 82 ? -19.719 22.156 5.789 1 84.56 82 SER A CA 1
ATOM 647 C C . SER A 1 82 ? -20.266 20.797 6.199 1 84.56 82 SER A C 1
ATOM 649 O O . SER A 1 82 ? -19.703 19.75 5.848 1 84.56 82 SER A O 1
ATOM 651 N N . GLU A 1 83 ? -21.234 20.812 7.098 1 78.31 83 GLU A N 1
ATOM 652 C CA . GLU A 1 83 ? -21.828 19.578 7.625 1 78.31 83 GLU A CA 1
ATOM 653 C C . GLU A 1 83 ? -22.891 19.031 6.684 1 78.31 83 GLU A C 1
ATOM 655 O O . GLU A 1 83 ? -23.547 19.781 5.957 1 78.31 83 GLU A O 1
ATOM 660 N N . ILE A 1 84 ? -22.859 17.828 6.664 1 70.75 84 ILE A N 1
ATOM 661 C CA . ILE A 1 84 ? -23.984 17.109 6.074 1 70.75 84 ILE A CA 1
ATOM 662 C C . ILE A 1 84 ? -24.688 16.281 7.148 1 70.75 84 ILE A C 1
ATOM 664 O O . ILE A 1 84 ? -24.047 15.461 7.824 1 70.75 84 ILE A O 1
ATOM 668 N N . GLU A 1 85 ? -25.938 16.469 7.309 1 72.06 85 GLU A N 1
ATOM 669 C CA . GLU A 1 85 ? -26.734 15.836 8.359 1 72.06 85 GLU A CA 1
ATOM 670 C C . GLU A 1 85 ? -26.141 16.109 9.742 1 72.06 85 GLU A C 1
ATOM 672 O O . GLU A 1 85 ? -26.062 15.211 10.578 1 72.06 85 GLU A O 1
ATOM 677 N N . GLY A 1 86 ? -25.562 17.219 9.828 1 67.38 86 GLY A N 1
ATOM 678 C CA . GLY A 1 86 ? -25.109 17.719 11.117 1 67.38 86 GLY A CA 1
ATOM 679 C C . GLY A 1 86 ? -23.734 17.203 11.5 1 67.38 86 GLY A C 1
ATOM 680 O O . GLY A 1 86 ? -23.281 17.391 12.633 1 67.38 86 GLY A O 1
ATOM 681 N N . HIS A 1 87 ? -23.078 16.453 10.586 1 77 87 HIS A N 1
ATOM 682 C CA . HIS A 1 87 ? -21.812 15.859 11 1 77 87 HIS A CA 1
ATOM 683 C C . HIS A 1 87 ? -20.719 16.109 9.969 1 77 87 HIS A C 1
ATOM 685 O O . HIS A 1 87 ? -20.984 16.094 8.766 1 77 87 HIS A O 1
ATOM 691 N N . ILE A 1 88 ? -19.531 16.641 10.438 1 84.25 88 ILE A N 1
ATOM 692 C CA . ILE A 1 88 ? -18.312 16.594 9.641 1 84.25 88 ILE A CA 1
ATOM 693 C C . ILE A 1 88 ? -17.281 15.719 10.336 1 84.25 88 ILE A C 1
ATOM 695 O O . ILE A 1 88 ? -17.141 15.766 11.562 1 84.25 88 ILE A O 1
ATOM 699 N N . ASP A 1 89 ? -16.734 14.82 9.562 1 86.75 89 ASP A N 1
ATOM 700 C CA . ASP A 1 89 ? -15.727 13.914 10.117 1 86.75 89 ASP A CA 1
ATOM 701 C C . ASP A 1 89 ? -14.539 13.758 9.172 1 86.75 89 ASP A C 1
ATOM 703 O O . ASP A 1 89 ? -14.711 13.398 8.008 1 86.75 89 ASP A O 1
ATOM 707 N N . PHE A 1 90 ? -13.414 14.172 9.672 1 87.62 90 PHE A N 1
ATOM 708 C CA . PHE A 1 90 ? -12.203 13.953 8.891 1 87.62 90 PHE A CA 1
ATOM 709 C C . PHE A 1 90 ? -11.039 13.562 9.797 1 87.62 90 PHE A C 1
ATOM 711 O O . PHE A 1 90 ? -11.086 13.789 11.008 1 87.62 90 PHE A O 1
ATOM 718 N N . SER A 1 91 ? -10.109 12.875 9.273 1 87.75 91 SER A N 1
ATOM 719 C CA . SER A 1 91 ? -8.867 12.484 9.938 1 87.75 91 SER A CA 1
ATOM 720 C C . SER A 1 91 ? -7.648 12.953 9.148 1 87.75 91 SER A C 1
ATOM 722 O O . SER A 1 91 ? -7.734 13.195 7.941 1 87.75 91 SER A O 1
ATOM 724 N N . SER A 1 92 ? -6.629 13.156 9.859 1 88.44 92 SER A N 1
ATOM 725 C CA . SER A 1 92 ? -5.434 13.641 9.172 1 88.44 92 SER A CA 1
ATOM 726 C C . SER A 1 92 ? -4.184 12.922 9.672 1 88.44 92 SER A C 1
ATOM 728 O O . SER A 1 92 ? -4.133 12.484 10.82 1 88.44 92 SER A O 1
ATOM 730 N N . LEU A 1 93 ? -3.248 12.773 8.781 1 86.5 93 LEU A N 1
ATOM 731 C CA . LEU A 1 93 ? -1.934 12.203 9.055 1 86.5 93 LEU A CA 1
ATOM 732 C C . LEU A 1 93 ? -0.827 13.109 8.523 1 86.5 93 LEU A C 1
ATOM 734 O O . LEU A 1 93 ? -0.836 13.484 7.348 1 86.5 93 LEU A O 1
ATOM 738 N N . GLU A 1 94 ? 0.062 13.484 9.383 1 86.75 94 GLU A N 1
ATOM 739 C CA . GLU A 1 94 ? 1.239 14.219 8.922 1 86.75 94 GLU A CA 1
ATOM 740 C C . GLU A 1 94 ? 2.311 13.266 8.398 1 86.75 94 GLU A C 1
ATOM 742 O O . GLU A 1 94 ? 2.645 12.273 9.055 1 86.75 94 GLU A O 1
ATOM 747 N N . VAL A 1 95 ? 2.807 13.531 7.27 1 88.75 95 VAL A N 1
ATOM 748 C CA . VAL A 1 95 ? 3.881 12.734 6.688 1 88.75 95 VAL A CA 1
ATOM 749 C C . VAL A 1 95 ? 5.215 13.461 6.852 1 88.75 95 VAL A C 1
ATOM 751 O O . VAL A 1 95 ? 5.41 14.539 6.293 1 88.75 95 VAL A O 1
ATOM 754 N N . SER A 1 96 ? 6.086 12.898 7.551 1 84.88 96 SER A N 1
ATOM 755 C CA . SER A 1 96 ? 7.348 13.547 7.891 1 84.88 96 SER A CA 1
ATOM 756 C C . SER A 1 96 ? 8.227 13.734 6.656 1 84.88 96 SER A C 1
ATOM 758 O O . SER A 1 96 ? 8.055 13.031 5.656 1 84.88 96 SER A O 1
ATOM 760 N N . TYR A 1 97 ? 9.172 14.672 6.836 1 85.62 97 TYR A N 1
ATOM 761 C CA . TYR A 1 97 ? 10.156 14.922 5.793 1 85.62 97 TYR A CA 1
ATOM 762 C C . TYR A 1 97 ? 10.922 13.648 5.457 1 85.62 97 TYR A C 1
ATOM 764 O O . TYR A 1 97 ? 11.148 13.344 4.281 1 85.62 97 TYR A O 1
ATOM 772 N N . ASP A 1 98 ? 11.32 12.93 6.438 1 84.5 98 ASP A N 1
ATOM 773 C CA . ASP A 1 98 ? 12.102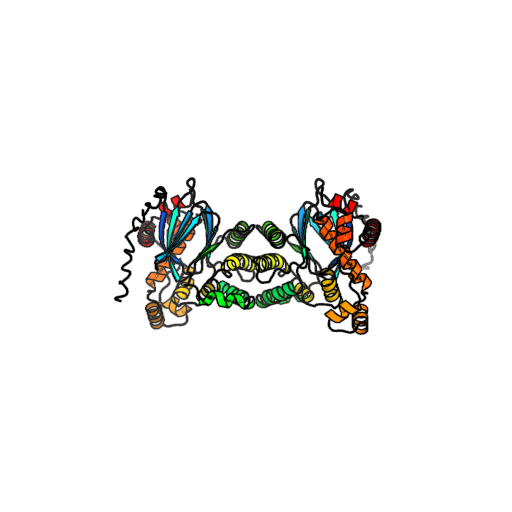 11.711 6.246 1 84.5 98 ASP A CA 1
ATOM 774 C C . ASP A 1 98 ? 11.328 10.68 5.43 1 84.5 98 ASP A C 1
ATOM 776 O O . ASP A 1 98 ? 11.875 10.055 4.523 1 84.5 98 ASP A O 1
ATOM 780 N N . LEU A 1 99 ? 10.094 10.523 5.723 1 87.44 99 LEU A N 1
ATOM 781 C CA . LEU A 1 99 ? 9.258 9.57 4.996 1 87.44 99 LEU A CA 1
ATOM 782 C C . LEU A 1 99 ? 9.047 10.016 3.555 1 87.44 99 LEU A C 1
ATOM 784 O O . LEU A 1 99 ? 9.117 9.203 2.631 1 87.44 99 LEU A O 1
ATOM 788 N N . MET A 1 100 ? 8.797 11.297 3.404 1 90.56 100 MET A N 1
ATOM 789 C CA . MET A 1 100 ? 8.594 11.82 2.057 1 90.56 100 MET A CA 1
ATOM 790 C C . MET A 1 100 ? 9.836 11.625 1.198 1 90.56 100 MET A C 1
ATOM 792 O O . MET A 1 100 ? 9.734 11.344 0.002 1 90.56 100 MET A O 1
ATOM 796 N N . GLN A 1 101 ? 10.977 11.828 1.825 1 90 101 GLN A N 1
ATOM 797 C CA . GLN A 1 101 ? 12.227 11.594 1.11 1 90 101 GLN A CA 1
ATOM 798 C C . GLN A 1 101 ? 12.336 10.141 0.654 1 90 101 GLN A C 1
ATOM 800 O O . GLN A 1 101 ? 12.719 9.867 -0.484 1 90 101 GLN A O 1
ATOM 805 N N . LYS A 1 102 ? 12.039 9.266 1.552 1 88 102 LYS A N 1
ATOM 806 C CA . LYS A 1 102 ? 12.078 7.84 1.228 1 88 102 LYS A CA 1
ATOM 807 C C . LYS A 1 102 ? 11.078 7.5 0.122 1 88 102 LYS A C 1
ATOM 809 O O . LYS A 1 102 ? 11.406 6.758 -0.807 1 88 102 LYS A O 1
ATOM 814 N N . PHE A 1 103 ? 9.852 8 0.251 1 90.56 103 PHE A N 1
ATOM 815 C CA . PHE A 1 103 ? 8.836 7.766 -0.767 1 90.56 103 PHE A CA 1
ATOM 816 C C . PHE A 1 103 ? 9.289 8.305 -2.119 1 90.56 103 PHE A C 1
ATOM 818 O O . PHE A 1 103 ? 9.109 7.645 -3.146 1 90.56 103 PHE A O 1
ATOM 825 N N . TYR A 1 104 ? 9.852 9.516 -2.041 1 90.81 104 TYR A N 1
ATOM 826 C CA . TYR A 1 104 ? 10.32 10.125 -3.281 1 90.81 104 TYR A CA 1
ATOM 827 C C . TYR A 1 104 ? 11.312 9.219 -3.992 1 90.81 104 TYR A C 1
ATOM 829 O O . TYR A 1 104 ? 11.242 9.039 -5.211 1 90.81 104 TYR A O 1
ATOM 837 N N . LYS A 1 105 ? 12.234 8.688 -3.264 1 89.06 105 LYS A N 1
ATOM 838 C CA . LYS A 1 105 ? 13.234 7.801 -3.848 1 89.06 105 LYS A CA 1
ATOM 839 C C . LYS A 1 105 ? 12.578 6.602 -4.523 1 89.06 105 LYS A C 1
ATOM 841 O O . LYS A 1 105 ? 12.969 6.219 -5.633 1 89.06 105 LYS A O 1
ATOM 846 N N . VAL A 1 106 ? 11.609 6.051 -3.893 1 87.88 106 VAL A N 1
ATOM 847 C CA . VAL A 1 106 ? 10.914 4.879 -4.422 1 87.88 106 VAL A CA 1
ATOM 848 C C . VAL A 1 106 ? 10.109 5.273 -5.656 1 87.88 106 VAL A C 1
ATOM 850 O O . VAL A 1 106 ? 10.211 4.633 -6.703 1 87.88 106 VAL A O 1
ATOM 853 N N . PHE A 1 107 ? 9.328 6.328 -5.562 1 87.62 107 PHE A N 1
ATOM 854 C CA . PHE A 1 107 ? 8.492 6.762 -6.668 1 87.62 107 PHE A CA 1
ATOM 855 C C . PHE A 1 107 ? 9.344 7.16 -7.871 1 87.62 107 PHE A C 1
ATOM 857 O O . PHE A 1 107 ? 8.969 6.898 -9.016 1 87.62 107 PHE A O 1
ATOM 864 N N . TYR A 1 108 ? 10.414 7.82 -7.555 1 84.5 108 TYR A N 1
ATOM 865 C CA . TYR A 1 108 ? 11.305 8.25 -8.625 1 84.5 108 TYR A CA 1
ATOM 866 C C . TYR A 1 108 ? 11.867 7.051 -9.383 1 84.5 108 TYR A C 1
ATOM 868 O O . TYR A 1 108 ? 11.984 7.078 -10.609 1 84.5 108 TYR A O 1
ATOM 876 N N . SER A 1 109 ? 12.227 6.031 -8.656 1 80.69 109 SER A N 1
ATOM 877 C CA . SER A 1 109 ? 12.844 4.852 -9.258 1 80.69 109 SER A CA 1
ATOM 878 C C . SER A 1 109 ? 11.828 4.059 -10.086 1 80.69 109 SER A C 1
ATOM 880 O O . SER A 1 109 ? 12.211 3.268 -10.953 1 80.69 109 SER A O 1
ATOM 882 N N . THR A 1 110 ? 10.594 4.191 -9.805 1 74.5 110 THR A N 1
ATOM 883 C CA . THR A 1 110 ? 9.555 3.428 -10.492 1 74.5 110 THR A CA 1
ATOM 884 C C . THR A 1 110 ? 8.914 4.254 -11.602 1 74.5 110 THR A C 1
ATOM 886 O O . THR A 1 110 ? 8.016 3.781 -12.297 1 74.5 110 THR A O 1
ATOM 889 N N . ARG A 1 111 ? 9.406 5.434 -11.742 1 72.44 111 ARG A N 1
ATOM 890 C CA . ARG A 1 111 ? 8.828 6.363 -12.703 1 72.44 111 ARG A CA 1
ATOM 891 C C . ARG A 1 111 ? 9.07 5.898 -14.133 1 72.44 111 ARG A C 1
ATOM 893 O O . ARG A 1 111 ? 10.164 5.418 -14.461 1 72.44 111 ARG A O 1
ATOM 900 N N . ASN A 1 112 ? 7.883 5.762 -14.766 1 60.78 112 ASN A N 1
ATOM 901 C CA . ASN A 1 112 ? 8.031 5.52 -16.203 1 60.78 112 ASN A CA 1
ATOM 902 C C . ASN A 1 112 ? 8.367 6.805 -16.953 1 60.78 112 ASN A C 1
ATOM 904 O O . ASN A 1 112 ? 8.086 7.902 -16.469 1 60.78 112 ASN A O 1
ATOM 908 N N . TYR A 1 113 ? 9.148 6.711 -18.016 1 53.5 113 TYR A N 1
ATOM 909 C CA . TYR A 1 113 ? 9.594 7.801 -18.891 1 53.5 113 TYR A CA 1
ATOM 910 C C . TYR A 1 113 ? 8.43 8.719 -19.234 1 53.5 113 TYR A C 1
ATOM 912 O O . TYR A 1 113 ? 8.602 9.938 -19.312 1 53.5 113 TYR A O 1
ATOM 920 N N . ASN A 1 114 ? 7.27 8.188 -19.281 1 54.75 114 ASN A N 1
ATOM 921 C CA . ASN A 1 114 ? 6.148 8.984 -19.75 1 54.75 114 ASN A CA 1
ATOM 922 C C . ASN A 1 114 ? 5.645 9.938 -18.672 1 54.75 114 ASN A C 1
ATOM 924 O O . ASN A 1 114 ? 4.977 10.93 -18.969 1 54.75 114 ASN A O 1
ATOM 928 N N . ASP A 1 115 ? 5.906 9.672 -17.5 1 57.34 115 ASP A N 1
ATOM 929 C CA . ASP A 1 115 ? 5.434 10.492 -16.391 1 57.34 115 ASP A CA 1
ATOM 930 C C . ASP A 1 115 ? 6.148 11.844 -16.359 1 57.34 115 ASP A C 1
ATOM 932 O O . ASP A 1 115 ? 5.598 12.836 -15.883 1 57.34 115 ASP A O 1
ATOM 936 N N . ARG A 1 116 ? 7.348 11.859 -16.844 1 54.75 116 ARG A N 1
ATOM 937 C CA . ARG A 1 116 ? 8.141 13.086 -16.859 1 54.75 116 ARG A CA 1
ATOM 938 C C . ARG A 1 116 ? 7.492 14.164 -17.703 1 54.75 116 ARG A C 1
ATOM 940 O O . ARG A 1 116 ? 7.543 15.344 -17.375 1 54.75 116 ARG A O 1
ATOM 947 N N . GLU A 1 117 ? 6.918 13.766 -18.766 1 53.97 117 GLU A N 1
ATOM 948 C CA . GLU A 1 117 ? 6.379 14.734 -19.703 1 53.97 117 GLU A CA 1
ATOM 949 C C . GLU A 1 117 ? 5.164 15.461 -19.125 1 53.97 117 GLU A C 1
ATOM 951 O O . GLU A 1 117 ? 4.934 16.625 -19.406 1 53.97 117 GLU A O 1
ATOM 956 N N . LEU A 1 118 ? 4.496 14.812 -18.266 1 52.53 118 LEU A N 1
ATOM 957 C CA . LEU A 1 118 ? 3.291 15.422 -17.719 1 52.53 118 LEU A CA 1
ATOM 958 C C . LEU A 1 118 ? 3.648 16.531 -16.734 1 52.53 118 LEU A C 1
ATOM 960 O O . LEU A 1 118 ? 2.885 17.484 -16.562 1 52.53 118 LEU A O 1
ATOM 964 N N . SER A 1 119 ? 4.797 16.484 -16.125 1 55.62 119 SER A N 1
ATOM 965 C CA . SER A 1 119 ? 5.195 17.406 -15.07 1 55.62 119 SER A CA 1
ATOM 966 C C . SER A 1 119 ? 5.48 18.797 -15.633 1 55.62 119 SER A C 1
ATOM 968 O O . SER A 1 119 ? 5.164 19.797 -15 1 55.62 119 SER A O 1
ATOM 970 N N . LEU A 1 120 ? 5.992 18.875 -16.859 1 52.53 120 LEU A N 1
ATOM 971 C CA . LEU A 1 120 ? 6.551 20.125 -17.359 1 52.53 120 LEU A CA 1
ATOM 972 C C . LEU A 1 120 ? 5.441 21.125 -17.672 1 52.53 120 LEU A C 1
ATOM 974 O O . LEU A 1 120 ? 5.695 22.328 -17.797 1 52.53 120 LEU A O 1
ATOM 978 N N . LYS A 1 121 ? 4.215 20.609 -17.766 1 54.31 121 LYS A N 1
ATOM 979 C CA . LYS A 1 121 ? 3.285 21.578 -18.344 1 54.31 121 LYS A CA 1
ATOM 980 C C . LYS A 1 121 ? 2.229 22 -17.312 1 54.31 121 LYS A C 1
ATOM 982 O O . LYS A 1 121 ? 1.354 22.812 -17.625 1 54.31 121 LYS A O 1
ATOM 987 N N . THR A 1 122 ? 2.371 21.594 -16.062 1 58.78 122 THR A N 1
ATOM 988 C CA . THR A 1 122 ? 1.21 21.875 -15.227 1 58.78 122 THR A CA 1
ATOM 989 C C . THR A 1 122 ? 1.566 22.859 -14.125 1 58.78 122 THR A C 1
ATOM 991 O O . THR A 1 122 ? 2.709 22.906 -13.664 1 58.78 122 THR A O 1
ATOM 994 N N . LYS A 1 123 ? 0.784 23.891 -13.969 1 66.88 123 LYS A N 1
ATOM 995 C CA . LYS A 1 123 ? 0.891 24.766 -12.812 1 66.88 123 LYS A CA 1
ATOM 996 C C . LYS A 1 123 ? 1.069 23.969 -11.523 1 66.88 123 LYS A C 1
ATOM 998 O O . LYS A 1 123 ? 0.448 22.922 -11.352 1 66.88 123 LYS A O 1
ATOM 1003 N N . PRO A 1 124 ? 2.035 24.438 -10.672 1 69.88 124 PRO A N 1
ATOM 1004 C CA . PRO A 1 124 ? 2.215 23.719 -9.414 1 69.88 124 PRO A CA 1
ATOM 1005 C C . PRO A 1 124 ? 0.91 23.547 -8.641 1 69.88 124 PRO A C 1
ATOM 1007 O O . PRO A 1 124 ? 0.107 24.484 -8.562 1 69.88 124 PRO A O 1
ATOM 1010 N N . LYS A 1 125 ? 0.7 22.391 -8.32 1 78.62 125 LYS A N 1
ATOM 1011 C CA . LYS A 1 125 ? -0.463 22.094 -7.492 1 78.62 125 LYS A CA 1
ATOM 1012 C C . LYS A 1 125 ? -0.058 21.859 -6.039 1 78.62 125 LYS A C 1
ATOM 1014 O O . LYS A 1 125 ? 0.851 21.078 -5.758 1 78.62 125 LYS A O 1
ATOM 1019 N N . TYR A 1 126 ? -0.807 22.625 -5.164 1 85.25 126 TYR A N 1
ATOM 1020 C CA . TYR A 1 126 ? -0.436 22.609 -3.754 1 85.25 126 TYR A CA 1
ATOM 1021 C C . TYR A 1 126 ? -1.284 21.609 -2.977 1 85.25 126 TYR A C 1
ATOM 1023 O O . TYR A 1 126 ? -0.983 21.297 -1.823 1 85.25 126 TYR A O 1
ATOM 1031 N N . PHE A 1 127 ? -2.277 21.172 -3.533 1 90.12 127 PHE A N 1
ATOM 1032 C CA . PHE A 1 127 ? -3.049 20.109 -2.91 1 90.12 127 PHE A CA 1
ATOM 1033 C C . PHE A 1 127 ? -3.699 19.219 -3.967 1 90.12 127 PHE A C 1
ATOM 1035 O O . PHE A 1 127 ? -3.947 19.672 -5.09 1 90.12 127 PHE A O 1
ATOM 1042 N N . PHE A 1 128 ? -3.852 18.047 -3.664 1 90.94 128 PHE A N 1
ATOM 1043 C CA . PHE A 1 128 ? -4.465 17.016 -4.492 1 90.94 128 PHE A CA 1
ATOM 1044 C C . PHE A 1 128 ? -5.625 16.359 -3.76 1 90.94 128 PHE A C 1
ATOM 1046 O O . PHE A 1 128 ? -5.703 16.406 -2.531 1 90.94 128 PHE A O 1
ATOM 1053 N N . HIS A 1 129 ? -6.547 15.945 -4.527 1 92.19 129 HIS A N 1
ATOM 1054 C CA . HIS A 1 129 ? -7.582 15.078 -3.98 1 92.19 129 HIS A CA 1
ATOM 1055 C C . HIS A 1 129 ? -7.664 13.766 -4.754 1 92.19 129 HIS A C 1
ATOM 1057 O O . HIS A 1 129 ? -7.219 13.688 -5.902 1 92.19 129 HIS A O 1
ATOM 1063 N N . ALA A 1 130 ? -8.102 12.766 -4.137 1 91.06 130 ALA A N 1
ATOM 1064 C CA . ALA A 1 130 ? -8.312 11.469 -4.766 1 91.06 130 ALA A CA 1
ATOM 1065 C C . ALA A 1 130 ? -9.539 10.766 -4.18 1 91.06 130 ALA A C 1
ATOM 1067 O O . ALA A 1 130 ? -9.859 10.945 -3.002 1 91.06 130 ALA A O 1
ATOM 1068 N N . ASP A 1 131 ? -10.156 10.062 -5.008 1 89.88 131 ASP A N 1
ATOM 1069 C CA . ASP A 1 131 ? -11.227 9.188 -4.527 1 89.88 131 ASP A CA 1
ATOM 1070 C C . ASP A 1 131 ? -10.672 8.062 -3.662 1 89.88 131 ASP A C 1
ATOM 1072 O O . ASP A 1 131 ? -9.516 7.668 -3.816 1 89.88 131 ASP A O 1
ATOM 1076 N N . LEU A 1 132 ? -11.547 7.668 -2.748 1 91.62 132 LEU A N 1
ATOM 1077 C CA . LEU A 1 132 ? -11.164 6.52 -1.933 1 91.62 132 LEU A CA 1
ATOM 1078 C C . LEU A 1 132 ? -11.453 5.211 -2.662 1 91.62 132 LEU A C 1
ATOM 1080 O O . LEU A 1 132 ? -12.617 4.836 -2.83 1 91.62 132 LEU A O 1
ATOM 1084 N N . LEU A 1 133 ? -10.414 4.559 -3.064 1 86.94 133 LEU A N 1
ATOM 1085 C CA . LEU A 1 133 ? -10.578 3.211 -3.605 1 86.94 133 LEU A CA 1
ATOM 1086 C C . LEU A 1 133 ? -10.828 2.203 -2.49 1 86.94 133 LEU A C 1
ATOM 1088 O O . LEU A 1 133 ? -10.531 2.475 -1.324 1 86.94 133 LEU A O 1
ATOM 1092 N N . PRO A 1 134 ? -11.359 1.079 -2.85 1 88.06 134 PRO A N 1
ATOM 1093 C CA . PRO A 1 134 ? -11.625 0.069 -1.822 1 88.06 134 PRO A CA 1
ATOM 1094 C C . PRO A 1 134 ? -10.383 -0.279 -1.005 1 88.06 134 PRO A C 1
ATOM 1096 O O . PRO A 1 134 ? -9.32 -0.535 -1.573 1 88.06 134 PRO A O 1
ATOM 1099 N N . GLY A 1 135 ? -10.578 -0.23 0.298 1 92.25 135 GLY A N 1
ATOM 1100 C CA . GLY A 1 135 ? -9.508 -0.591 1.216 1 92.25 135 GLY A CA 1
ATOM 1101 C C . GLY A 1 135 ? -8.727 0.606 1.724 1 92.25 135 GLY A C 1
ATOM 1102 O O . GLY A 1 135 ? -8.094 0.54 2.781 1 92.25 135 GLY A O 1
ATOM 1103 N N . MET A 1 136 ? -8.727 1.69 1.016 1 93.12 136 MET A N 1
ATOM 1104 C CA . MET A 1 136 ? -7.914 2.852 1.363 1 93.12 136 MET A CA 1
ATOM 1105 C C . MET A 1 136 ? -8.367 3.457 2.688 1 93.12 136 MET A C 1
ATOM 1107 O O . MET A 1 136 ? -7.539 3.838 3.518 1 93.12 136 MET A O 1
ATOM 1111 N N . SER A 1 137 ? -9.695 3.539 2.824 1 94.31 137 SER A N 1
ATOM 1112 C CA . SER A 1 137 ? -10.219 4.113 4.059 1 94.31 137 SER A CA 1
ATOM 1113 C C . SER A 1 137 ? -9.773 3.311 5.273 1 94.31 137 SER A C 1
ATOM 1115 O O . SER A 1 137 ? -9.266 3.875 6.246 1 94.31 137 SER A O 1
ATOM 1117 N N . ASP A 1 138 ? -9.914 2.041 5.199 1 93.44 138 ASP A N 1
ATOM 1118 C CA . ASP A 1 138 ? -9.539 1.177 6.312 1 93.44 138 ASP A CA 1
ATOM 1119 C C . ASP A 1 138 ? -8.023 1.186 6.523 1 93.44 138 ASP A C 1
ATOM 1121 O O . ASP A 1 138 ? -7.547 1.085 7.656 1 93.44 138 ASP A O 1
ATOM 1125 N N . THR A 1 139 ? -7.336 1.214 5.418 1 91.62 139 THR A N 1
ATOM 1126 C CA . THR A 1 139 ? -5.883 1.306 5.512 1 91.62 139 THR A CA 1
ATOM 1127 C C . THR A 1 139 ? -5.465 2.58 6.238 1 91.62 139 THR A C 1
ATOM 1129 O O . THR A 1 139 ? -4.617 2.541 7.133 1 91.62 139 THR A O 1
ATOM 1132 N N . PHE A 1 140 ? -6.062 3.697 5.871 1 92.56 140 PHE A N 1
ATOM 1133 C CA . PHE A 1 140 ? -5.801 4.969 6.539 1 92.56 140 PHE A CA 1
ATOM 1134 C C . PHE A 1 140 ? -6.047 4.855 8.039 1 92.56 140 PHE A C 1
ATOM 1136 O O . PHE A 1 140 ? -5.203 5.258 8.844 1 92.56 140 PHE A O 1
ATOM 1143 N N . ASP A 1 141 ? -7.176 4.266 8.367 1 89.44 141 ASP A N 1
ATOM 1144 C CA . ASP A 1 141 ? -7.551 4.141 9.773 1 89.44 141 ASP A CA 1
ATOM 1145 C C . ASP A 1 141 ? -6.578 3.238 10.523 1 89.44 141 ASP A C 1
ATOM 1147 O O . ASP A 1 141 ? -6.273 3.48 11.695 1 89.44 141 ASP A O 1
ATOM 1151 N N . SER A 1 142 ? -6.141 2.229 9.844 1 86.44 142 SER A N 1
ATOM 1152 C CA . SER A 1 142 ? -5.184 1.319 10.469 1 86.44 142 SER A CA 1
ATOM 1153 C C . SER A 1 142 ? -3.875 2.031 10.797 1 86.44 142 SER A C 1
ATOM 1155 O O . SER A 1 142 ? -3.279 1.792 11.852 1 86.44 142 SER A O 1
ATOM 1157 N N . ILE A 1 143 ? -3.404 2.871 9.906 1 86.69 143 ILE A N 1
ATOM 1158 C CA . ILE A 1 143 ? -2.188 3.639 10.141 1 86.69 143 ILE A CA 1
ATOM 1159 C C . ILE A 1 143 ? -2.389 4.57 11.328 1 86.69 143 ILE A C 1
ATOM 1161 O O . ILE A 1 143 ? -1.539 4.641 12.227 1 86.69 143 ILE A O 1
ATOM 1165 N N . LEU A 1 144 ? -3.52 5.234 11.242 1 82.12 144 LEU A N 1
ATOM 1166 C CA . LEU A 1 144 ? -3.836 6.203 12.281 1 82.12 144 LEU A CA 1
ATOM 1167 C C . LEU A 1 144 ? -3.865 5.539 13.656 1 82.12 144 LEU A C 1
ATOM 1169 O O . LEU A 1 144 ? -3.352 6.094 14.625 1 82.12 144 LEU A O 1
ATOM 1173 N N . HIS A 1 145 ? -4.449 4.301 13.68 1 77.25 145 HIS A N 1
ATOM 1174 C CA . HIS A 1 145 ? -4.605 3.605 14.953 1 77.25 145 HIS A CA 1
ATOM 1175 C C . HIS A 1 145 ? -3.301 2.945 15.383 1 77.25 145 HIS A C 1
ATOM 1177 O O . HIS A 1 145 ? -3.086 2.701 16.578 1 77.25 145 HIS A O 1
ATOM 1183 N N . GLY A 1 146 ? -2.625 2.348 14.406 1 67.56 146 GLY A N 1
ATOM 1184 C CA . GLY A 1 146 ? -1.335 1.76 14.727 1 67.56 146 GLY A CA 1
ATOM 1185 C C . GLY A 1 146 ? -0.318 2.779 15.211 1 67.56 146 GLY A C 1
ATOM 1186 O O . GLY A 1 146 ? 0.571 2.455 16 1 67.56 146 GLY A O 1
ATOM 1187 N N . VAL A 1 147 ? -0.358 3.881 14.57 1 53.16 147 VAL A N 1
ATOM 1188 C CA . VAL A 1 147 ? 0.515 4.98 14.961 1 53.16 147 VAL A CA 1
ATOM 1189 C C . VAL A 1 147 ? 0.044 5.566 16.297 1 53.16 147 VAL A C 1
ATOM 1191 O O . VAL A 1 147 ? 0.818 6.215 17 1 53.16 147 VAL A O 1
ATOM 1194 N N . ALA A 1 148 ? -1.316 5.414 16.625 1 46.34 148 ALA A N 1
ATOM 1195 C CA . ALA A 1 148 ? -1.861 6.031 17.844 1 46.34 148 ALA A CA 1
ATOM 1196 C C . ALA A 1 148 ? -1.225 5.438 19.094 1 46.34 148 ALA A C 1
ATOM 1198 O O . ALA A 1 148 ? -1.758 4.496 19.688 1 46.34 148 ALA A O 1
ATOM 1199 N N . CYS A 1 149 ? -0.146 4.926 19.141 1 35.75 149 CYS A N 1
ATOM 1200 C CA . CYS A 1 149 ? 0.294 5.023 20.531 1 35.75 149 CYS A CA 1
ATOM 1201 C C . CYS A 1 149 ? -0.232 6.297 21.188 1 35.75 149 CYS A C 1
ATOM 1203 O O . CYS A 1 149 ? -0.253 7.355 20.562 1 35.75 149 CYS A O 1
ATOM 1205 N N . PRO A 1 150 ? -1.018 6.16 22.281 1 34.44 150 PRO A N 1
ATOM 1206 C CA . PRO A 1 150 ? -1.487 7.324 23.031 1 34.44 150 PRO A CA 1
ATOM 1207 C C . PRO A 1 150 ? -0.627 8.562 22.812 1 34.44 150 PRO A C 1
ATOM 1209 O O . PRO A 1 150 ? -1.082 9.688 23.031 1 34.44 150 PRO A O 1
ATOM 1212 N N . ARG A 1 151 ? 0.605 8.391 23.281 1 33.22 151 ARG A N 1
ATOM 1213 C CA . ARG A 1 151 ? 1.239 9.688 23.5 1 33.22 151 ARG A CA 1
ATOM 1214 C C . ARG A 1 151 ? 1.108 10.57 22.266 1 33.22 151 ARG A C 1
ATOM 1216 O O . ARG A 1 151 ? 0.628 10.117 21.219 1 33.22 151 ARG A O 1
ATOM 1223 N N . VAL A 1 152 ? 2.164 11.516 22.094 1 31.81 152 VAL A N 1
ATOM 1224 C CA . VAL A 1 152 ? 2.299 12.734 21.297 1 31.81 152 VAL A CA 1
ATOM 1225 C C . VAL A 1 152 ? 2.129 12.414 19.812 1 31.81 152 VAL A C 1
ATOM 1227 O O . VAL A 1 152 ? 2.832 11.555 19.281 1 31.81 152 VAL A O 1
ATOM 1230 N N . CYS A 1 153 ? 0.859 12.312 19.219 1 37.22 153 CYS A N 1
ATOM 1231 C CA . CYS A 1 153 ? 0.564 12.555 17.812 1 37.22 153 CYS A CA 1
ATOM 1232 C C . CYS A 1 153 ? 1.774 13.141 17.094 1 37.22 153 CYS A C 1
ATOM 1234 O O . CYS A 1 153 ? 1.758 14.305 16.703 1 37.22 153 CYS A O 1
ATOM 1236 N N . SER A 1 154 ? 2.857 13.133 17.703 1 37.03 154 SER A N 1
ATOM 1237 C CA . SER A 1 154 ? 4.035 13.664 17.031 1 37.03 154 SER A CA 1
ATOM 1238 C C . SER A 1 154 ? 4.117 13.172 15.586 1 37.03 154 SER A C 1
ATOM 1240 O O . SER A 1 154 ? 3.354 12.297 15.18 1 37.03 154 SER A O 1
ATOM 1242 N N . ASN A 1 155 ? 4.984 13.641 14.953 1 42.91 155 ASN A N 1
ATOM 1243 C CA . ASN A 1 155 ? 5.5 13.219 13.656 1 42.91 155 ASN A CA 1
ATOM 1244 C C . ASN A 1 155 ? 5.418 11.703 13.484 1 42.91 155 ASN A C 1
ATOM 1246 O O . ASN A 1 155 ? 5.926 10.953 14.312 1 42.91 155 ASN A O 1
ATOM 1250 N N . VAL A 1 156 ? 4.207 11.219 13.203 1 45.69 156 VAL A N 1
ATOM 1251 C CA . VAL A 1 156 ? 4.188 9.789 12.906 1 45.69 156 VAL A CA 1
ATOM 1252 C C . VAL A 1 156 ? 5.59 9.312 12.539 1 45.69 156 VAL A C 1
ATOM 1254 O O . VAL A 1 156 ? 6.117 9.672 11.477 1 45.69 156 VAL A O 1
ATOM 1257 N N . SER A 1 157 ? 6.551 9.359 13.422 1 46.56 157 SER A N 1
ATOM 1258 C CA . SER A 1 157 ? 7.738 8.602 13.047 1 46.56 157 SER A CA 1
ATOM 1259 C C . SER A 1 157 ? 7.379 7.18 12.625 1 46.56 157 SER A C 1
ATOM 1261 O O . SER A 1 157 ? 7.102 6.328 13.477 1 46.56 157 SER A O 1
ATOM 1263 N N . ILE A 1 158 ? 6.449 7.086 11.727 1 49.97 158 ILE A N 1
ATOM 1264 C CA . ILE A 1 158 ? 6.379 5.73 11.195 1 49.97 158 ILE A CA 1
ATOM 1265 C C . ILE A 1 158 ? 7.781 5.133 11.117 1 49.97 158 ILE A C 1
ATOM 1267 O O . ILE A 1 158 ? 8.656 5.672 10.43 1 49.97 158 ILE A O 1
ATOM 1271 N N . ASP A 1 159 ? 8.188 4.617 12.203 1 47.53 159 ASP A N 1
ATOM 1272 C CA . ASP A 1 159 ? 9.445 3.889 12.062 1 47.53 159 ASP A CA 1
ATOM 1273 C C . ASP A 1 159 ? 9.477 3.086 10.766 1 47.53 159 ASP A C 1
ATOM 1275 O O . ASP A 1 159 ? 8.469 2.477 10.383 1 47.53 159 ASP A O 1
ATOM 1279 N N . ASP A 1 160 ? 10.219 3.617 9.828 1 48.78 160 ASP A N 1
ATOM 1280 C CA . ASP A 1 160 ? 10.469 2.916 8.57 1 48.78 160 ASP A CA 1
ATOM 1281 C C . ASP A 1 160 ? 10.25 1.413 8.727 1 48.78 160 ASP A C 1
ATOM 1283 O O . ASP A 1 160 ? 10.289 0.669 7.746 1 48.78 160 ASP A O 1
ATOM 1287 N N . HIS A 1 161 ? 10.219 0.984 10.023 1 51.28 161 HIS A N 1
ATOM 1288 C CA . HIS A 1 161 ? 10.156 -0.456 10.234 1 51.28 161 HIS A CA 1
ATOM 1289 C C . HIS A 1 161 ? 8.711 -0.928 10.406 1 51.28 161 HIS A C 1
ATOM 1291 O O . HIS A 1 161 ? 8.461 -2.121 10.586 1 51.28 161 HIS A O 1
ATOM 1297 N N . ASP A 1 162 ? 7.793 0.092 10.297 1 59.72 162 ASP A N 1
ATOM 1298 C CA . ASP A 1 162 ? 6.438 -0.295 10.672 1 59.72 162 ASP A CA 1
ATOM 1299 C C . ASP A 1 162 ? 5.59 -0.599 9.438 1 59.72 162 ASP A C 1
ATOM 1301 O O . ASP A 1 162 ? 5.922 -0.168 8.328 1 59.72 162 ASP A O 1
ATOM 1305 N N . TYR A 1 163 ? 4.781 -1.692 9.484 1 63.62 163 TYR A N 1
ATOM 1306 C CA . TYR A 1 163 ? 3.75 -2.062 8.523 1 63.62 163 TYR A CA 1
ATOM 1307 C C . TYR A 1 163 ? 3.09 -0.825 7.93 1 63.62 163 TYR A C 1
ATOM 1309 O O . TYR A 1 163 ? 2.668 -0.834 6.77 1 63.62 163 TYR A O 1
ATOM 1317 N N . SER A 1 164 ? 3.359 0.316 8.594 1 79.75 164 SER A N 1
ATOM 1318 C CA . SER A 1 164 ? 2.646 1.516 8.164 1 79.75 164 SER A CA 1
ATOM 1319 C C . SER A 1 164 ? 3.375 2.217 7.023 1 79.75 164 SER A C 1
ATOM 1321 O O . SER A 1 164 ? 2.768 2.982 6.27 1 79.75 164 SER A O 1
ATOM 1323 N N . TYR A 1 165 ? 4.66 1.894 6.887 1 85.5 165 TYR A N 1
ATOM 1324 C CA . TYR A 1 165 ? 5.457 2.523 5.84 1 85.5 165 TYR A CA 1
ATOM 1325 C C . TYR A 1 165 ? 4.871 2.236 4.461 1 85.5 165 TYR A C 1
ATOM 1327 O O . TYR A 1 165 ? 4.562 3.16 3.703 1 85.5 165 TYR A O 1
ATOM 1335 N N . PHE A 1 166 ? 4.637 0.984 4.148 1 88.5 166 PHE A N 1
ATOM 1336 C CA . PHE A 1 166 ? 4.172 0.603 2.82 1 88.5 166 PHE A CA 1
ATOM 1337 C C . PHE A 1 166 ? 2.691 0.921 2.654 1 88.5 166 PHE A C 1
ATOM 1339 O O . PHE A 1 166 ? 2.238 1.232 1.552 1 88.5 166 PHE A O 1
ATOM 1346 N N . SER A 1 167 ? 1.946 0.846 3.805 1 90.38 167 SER A N 1
ATOM 1347 C CA . SER A 1 167 ? 0.548 1.259 3.74 1 90.38 167 SER A CA 1
ATOM 1348 C C . SER A 1 167 ? 0.424 2.742 3.406 1 90.38 167 SER A C 1
ATOM 1350 O O . SER A 1 167 ? -0.434 3.137 2.613 1 90.38 167 SER A O 1
ATOM 1352 N N . LEU A 1 168 ? 1.247 3.527 4.02 1 91.69 168 LEU A N 1
ATOM 1353 C CA . LEU A 1 168 ? 1.225 4.961 3.744 1 91.69 168 LEU A CA 1
ATOM 1354 C C . LEU A 1 168 ? 1.699 5.25 2.324 1 91.69 168 LEU A C 1
ATOM 1356 O O . LEU A 1 168 ? 1.131 6.098 1.635 1 91.69 168 LEU A O 1
ATOM 1360 N N . MET A 1 169 ? 2.768 4.586 1.915 1 90.38 169 MET A N 1
ATOM 1361 C CA . MET A 1 169 ? 3.248 4.727 0.544 1 90.38 169 MET A CA 1
ATOM 1362 C C . MET A 1 169 ? 2.139 4.418 -0.456 1 90.38 169 MET A C 1
ATOM 1364 O O . MET A 1 169 ? 2.006 5.098 -1.473 1 90.38 169 MET A O 1
ATOM 1368 N N . TYR A 1 170 ? 1.421 3.387 -0.146 1 90.94 170 TYR A N 1
ATOM 1369 C CA . TYR A 1 170 ? 0.281 2.996 -0.967 1 90.94 170 TYR A CA 1
ATOM 1370 C C . TYR A 1 170 ? -0.731 4.129 -1.072 1 90.94 170 TYR A C 1
ATOM 1372 O O . TYR A 1 170 ? -1.165 4.484 -2.172 1 90.94 170 TYR A O 1
ATOM 1380 N N . LEU A 1 171 ? -1.072 4.742 -0.03 1 92.31 171 LEU A N 1
ATOM 1381 C CA . LEU A 1 171 ? -2.039 5.832 -0.036 1 92.31 171 LEU A CA 1
ATOM 1382 C C . LEU A 1 171 ? -1.497 7.035 -0.797 1 92.31 171 LEU A C 1
ATOM 1384 O O . LEU A 1 171 ? -2.203 7.629 -1.618 1 92.31 171 LEU A O 1
ATOM 1388 N N . ILE A 1 172 ? -0.243 7.359 -0.571 1 92.44 172 ILE A N 1
ATOM 1389 C CA . ILE A 1 172 ? 0.372 8.531 -1.189 1 92.44 172 ILE A CA 1
ATOM 1390 C C . ILE A 1 172 ? 0.511 8.305 -2.693 1 92.44 172 ILE A C 1
ATOM 1392 O O . ILE A 1 172 ? 0.444 9.258 -3.477 1 92.44 172 ILE A O 1
ATOM 1396 N N . SER A 1 173 ? 0.698 7.039 -3.145 1 89.38 173 SER A N 1
ATOM 1397 C CA . SER A 1 173 ? 0.875 6.711 -4.555 1 89.38 173 SER A CA 1
ATOM 1398 C C . SER A 1 173 ? -0.333 7.141 -5.379 1 89.38 173 SER A C 1
ATOM 1400 O O . SER A 1 173 ? -0.223 7.344 -6.59 1 89.38 173 SER A O 1
ATOM 1402 N N . ALA A 1 174 ? -1.515 7.273 -4.734 1 86.75 174 ALA A N 1
ATOM 1403 C CA . ALA A 1 174 ? -2.732 7.691 -5.426 1 86.75 174 ALA A CA 1
ATOM 1404 C C . ALA A 1 174 ? -2.586 9.094 -5.996 1 86.75 174 ALA A C 1
ATOM 1406 O O . ALA A 1 174 ? -3.299 9.477 -6.93 1 86.75 174 ALA A O 1
ATOM 1407 N N . PHE A 1 175 ? -1.621 9.859 -5.488 1 88.69 175 PHE A N 1
ATOM 1408 C CA . PHE A 1 175 ? -1.477 11.258 -5.867 1 88.69 175 PHE A CA 1
ATOM 1409 C C . PHE A 1 175 ? -0.285 11.445 -6.801 1 88.69 175 PHE A C 1
ATOM 1411 O O . PHE A 1 175 ? -0.231 12.414 -7.559 1 88.69 175 PHE A O 1
ATOM 1418 N N . VAL A 1 176 ? 0.688 10.625 -6.723 1 82.12 176 VAL A N 1
ATOM 1419 C CA . VAL A 1 176 ? 1.969 10.805 -7.402 1 82.12 176 VAL A CA 1
ATOM 1420 C C . VAL A 1 176 ? 1.765 10.742 -8.914 1 82.12 176 VAL A C 1
ATOM 1422 O O . VAL A 1 176 ? 2.445 11.438 -9.664 1 82.12 176 VAL A O 1
ATOM 1425 N N . ARG A 1 177 ? 0.767 9.969 -9.32 1 73.75 177 ARG A N 1
ATOM 1426 C CA . ARG A 1 177 ? 0.589 9.75 -10.75 1 73.75 177 ARG A CA 1
ATOM 1427 C C . ARG A 1 177 ? -0.295 10.836 -11.359 1 73.75 177 ARG A C 1
ATOM 1429 O O . ARG A 1 177 ? -0.464 10.898 -12.578 1 73.75 177 ARG A O 1
ATOM 1436 N N . LYS A 1 178 ? -0.832 11.633 -10.594 1 81.88 178 LYS A N 1
ATOM 1437 C CA . LYS A 1 178 ? -1.63 12.742 -11.094 1 81.88 178 LYS A CA 1
ATOM 1438 C C . LYS A 1 178 ? -0.741 13.836 -11.688 1 81.88 178 LYS A C 1
ATOM 1440 O O . LYS A 1 178 ? 0.43 13.961 -11.32 1 81.88 178 LYS A O 1
ATOM 1445 N N . PRO A 1 179 ? -1.341 14.555 -12.609 1 82.31 179 PRO A N 1
ATOM 1446 C CA . PRO A 1 179 ? -0.563 15.688 -13.109 1 82.31 179 PRO A CA 1
ATOM 1447 C C . PRO A 1 179 ? -0.063 16.609 -11.992 1 82.31 179 PRO A C 1
ATOM 1449 O O . PRO A 1 179 ? -0.847 17.031 -11.141 1 82.31 179 PRO A O 1
ATOM 1452 N N . GLY A 1 180 ? 1.271 16.828 -11.953 1 85.5 180 GLY A N 1
ATOM 1453 C CA . GLY A 1 180 ? 1.878 17.688 -10.938 1 85.5 180 GLY A CA 1
ATOM 1454 C C . GLY A 1 180 ? 2.291 16.922 -9.695 1 85.5 180 GLY A C 1
ATOM 1455 O O . GLY A 1 180 ? 2.891 17.5 -8.781 1 85.5 180 GLY A O 1
ATOM 1456 N N . GLY A 1 181 ? 1.914 15.672 -9.695 1 86.12 181 GLY A N 1
ATOM 1457 C CA . GLY A 1 181 ? 2.201 14.867 -8.516 1 86.12 181 GLY A CA 1
ATOM 1458 C C . GLY A 1 181 ? 3.686 14.742 -8.227 1 86.12 181 GLY A C 1
ATOM 1459 O O . GLY A 1 181 ? 4.109 14.875 -7.074 1 86.12 181 GLY A O 1
ATOM 1460 N N . PHE A 1 182 ? 4.438 14.562 -9.188 1 85.06 182 PHE A N 1
ATOM 1461 C CA . PHE A 1 182 ? 5.871 14.398 -8.984 1 85.06 182 PHE A CA 1
ATOM 1462 C C . PHE A 1 182 ? 6.52 15.727 -8.625 1 85.06 182 PHE A C 1
ATOM 1464 O O . PHE A 1 182 ? 7.465 15.773 -7.832 1 85.06 182 PHE A O 1
ATOM 1471 N N . ASP A 1 183 ? 6.062 16.766 -9.281 1 87.12 183 ASP A N 1
ATOM 1472 C CA . ASP A 1 183 ? 6.547 18.078 -8.906 1 87.12 183 ASP A CA 1
ATOM 1473 C C . ASP A 1 183 ? 6.277 18.375 -7.434 1 87.12 183 ASP A C 1
ATOM 1475 O O . ASP A 1 183 ? 7.117 18.953 -6.746 1 87.12 183 ASP A O 1
ATOM 1479 N N . PHE A 1 184 ? 5.109 17.984 -7.082 1 89.88 184 PHE A N 1
ATOM 1480 C CA . PHE A 1 184 ? 4.727 18.094 -5.676 1 89.88 184 PHE A CA 1
ATOM 1481 C C . PHE A 1 184 ? 5.727 17.359 -4.789 1 89.88 184 PHE A C 1
ATOM 1483 O O . PHE A 1 184 ? 6.191 17.906 -3.787 1 89.88 184 PHE A O 1
ATOM 1490 N N . LEU A 1 185 ? 6.059 16.156 -5.148 1 89.81 185 LEU A N 1
ATOM 1491 C CA . LEU A 1 185 ? 6.969 15.336 -4.363 1 89.81 185 LEU A CA 1
ATOM 1492 C C . LEU A 1 185 ? 8.359 15.953 -4.32 1 89.81 185 LEU A C 1
ATOM 1494 O O . LEU A 1 185 ? 9.031 15.914 -3.285 1 89.81 185 LEU A O 1
ATOM 1498 N N . GLU A 1 186 ? 8.758 16.5 -5.402 1 89.94 186 GLU A N 1
ATOM 1499 C CA . GLU A 1 186 ? 10.07 17.141 -5.473 1 89.94 186 GLU A CA 1
ATOM 1500 C C . GLU A 1 186 ? 10.164 18.328 -4.523 1 89.94 186 GLU A C 1
ATOM 1502 O O . GLU A 1 186 ? 11.211 18.562 -3.91 1 89.94 186 GLU A O 1
ATOM 1507 N N . ARG A 1 187 ? 9.133 18.984 -4.465 1 90.88 187 ARG A N 1
ATOM 1508 C CA . ARG A 1 187 ? 9.109 20.125 -3.555 1 90.88 187 ARG A CA 1
ATOM 1509 C C . ARG A 1 187 ? 8.984 19.672 -2.105 1 90.88 187 ARG A C 1
ATOM 1511 O O . ARG A 1 187 ? 9.578 20.266 -1.207 1 90.88 187 ARG A O 1
ATOM 1518 N N . ALA A 1 188 ? 8.32 18.594 -1.922 1 90.94 188 ALA A N 1
ATOM 1519 C CA . ALA A 1 188 ? 8.062 18.062 -0.583 1 90.94 188 ALA A CA 1
ATOM 1520 C C . ALA A 1 188 ? 9.359 17.609 0.081 1 90.94 188 ALA A C 1
ATOM 1522 O O . ALA A 1 188 ? 9.453 17.578 1.311 1 90.94 188 ALA A O 1
ATOM 1523 N N . ILE A 1 189 ? 10.391 17.344 -0.696 1 92.5 189 ILE A N 1
ATOM 1524 C CA . ILE A 1 189 ? 11.594 16.781 -0.104 1 92.5 189 ILE A CA 1
ATOM 1525 C C . ILE A 1 189 ? 12.648 17.875 0.06 1 92.5 189 ILE A C 1
ATOM 1527 O O . ILE A 1 189 ? 13.812 17.578 0.367 1 92.5 189 ILE A O 1
ATOM 1531 N N . LYS A 1 190 ? 12.312 19.031 -0.217 1 91.75 190 LYS A N 1
ATOM 1532 C CA . LYS A 1 190 ? 13.18 20.156 0.111 1 91.75 190 LYS A CA 1
ATOM 1533 C C . LYS A 1 190 ? 12.898 20.672 1.521 1 91.75 190 LYS A C 1
ATOM 1535 O O . LYS A 1 190 ? 11.766 21.047 1.839 1 91.75 190 LYS A O 1
ATOM 1540 N N . ILE A 1 191 ? 13.859 20.641 2.352 1 90.56 191 ILE A N 1
ATOM 1541 C CA . ILE A 1 191 ? 13.633 21.047 3.736 1 90.56 191 ILE A CA 1
ATOM 1542 C C . ILE A 1 191 ? 14.055 22.5 3.93 1 90.56 191 ILE A C 1
ATOM 1544 O O . ILE A 1 191 ? 15.086 22.922 3.404 1 90.56 191 ILE A O 1
ATOM 1548 N N . THR A 1 192 ? 13.266 23.297 4.578 1 92.12 192 THR A N 1
ATOM 1549 C CA . THR A 1 192 ? 13.555 24.688 4.895 1 92.12 192 THR A CA 1
ATOM 1550 C C . THR A 1 192 ? 13.961 24.844 6.359 1 92.12 192 THR A C 1
ATOM 1552 O O . THR A 1 192 ? 13.766 23.922 7.16 1 92.12 192 THR A O 1
ATOM 1555 N N . THR A 1 193 ? 14.57 25.938 6.66 1 94.94 193 THR A N 1
ATOM 1556 C CA . THR A 1 193 ? 14.898 26.234 8.047 1 94.94 193 THR A CA 1
ATOM 1557 C C . THR A 1 193 ? 13.633 26.344 8.898 1 94.94 193 THR A C 1
ATOM 1559 O O . THR A 1 193 ? 13.609 25.891 10.047 1 94.94 193 THR A O 1
ATOM 1562 N N . LYS A 1 194 ? 12.648 26.906 8.312 1 95.31 194 LYS A N 1
ATOM 1563 C CA . LYS A 1 194 ? 11.352 27.047 8.977 1 95.31 194 LYS A CA 1
ATOM 1564 C C . LYS A 1 194 ? 10.82 25.688 9.43 1 95.31 194 LYS A C 1
ATOM 1566 O O . LYS A 1 194 ? 10.398 25.531 10.578 1 95.31 194 LYS A O 1
ATOM 1571 N N . GLU A 1 195 ? 10.883 24.734 8.539 1 92.31 195 GLU A N 1
ATOM 1572 C CA . GLU A 1 195 ? 10.398 23.375 8.828 1 92.31 195 GLU A CA 1
ATOM 1573 C C . GLU A 1 195 ? 11.242 22.719 9.914 1 92.31 195 GLU A C 1
ATOM 1575 O O . GLU A 1 195 ? 10.711 22.047 10.797 1 92.31 195 GLU A O 1
ATOM 1580 N N . LYS A 1 196 ? 12.523 22.906 9.836 1 94.06 196 LYS A N 1
ATOM 1581 C CA . LYS A 1 196 ? 13.414 22.328 10.844 1 94.06 196 LYS A CA 1
ATOM 1582 C C . LYS A 1 196 ? 13.094 22.875 12.234 1 94.06 196 LYS A C 1
ATOM 1584 O O . LYS A 1 196 ? 13.008 22.109 13.203 1 94.06 196 LYS A O 1
ATOM 1589 N N . VAL A 1 197 ? 12.953 24.156 12.273 1 95.56 197 VAL A N 1
ATOM 1590 C CA . VAL A 1 197 ? 12.641 24.812 13.539 1 95.56 197 VAL A CA 1
ATOM 1591 C C . VAL A 1 197 ? 11.297 24.312 14.07 1 95.56 197 VAL A C 1
ATOM 1593 O O . VAL A 1 197 ? 11.18 23.953 15.242 1 95.56 197 VAL A O 1
ATOM 1596 N N . TYR A 1 198 ? 10.336 24.25 13.172 1 94.06 198 TYR A N 1
ATOM 1597 C CA . TYR A 1 198 ? 9.008 23.766 13.531 1 94.06 198 TYR A CA 1
ATOM 1598 C C . TYR A 1 198 ? 9.086 22.375 14.125 1 94.06 198 TYR A C 1
ATOM 1600 O O . TYR A 1 198 ? 8.508 22.109 15.188 1 94.06 198 TYR A O 1
ATOM 1608 N N . ASN A 1 199 ? 9.773 21.5 13.492 1 89.88 199 ASN A N 1
ATOM 1609 C CA . ASN A 1 199 ? 9.836 20.094 13.898 1 89.88 199 ASN A CA 1
ATOM 1610 C C . ASN A 1 199 ? 10.57 19.938 15.227 1 89.88 199 ASN A C 1
ATOM 1612 O O . ASN A 1 199 ? 10.25 19.047 16.016 1 89.88 199 ASN A O 1
ATOM 1616 N N . ILE A 1 200 ? 11.555 20.781 15.469 1 91.75 200 ILE A N 1
ATOM 1617 C CA . ILE A 1 200 ? 12.227 20.781 16.766 1 91.75 200 ILE A CA 1
ATOM 1618 C C . ILE A 1 200 ? 11.242 21.172 17.859 1 91.75 200 ILE A C 1
ATOM 1620 O O . ILE A 1 200 ? 11.148 20.516 18.891 1 91.75 200 ILE A O 1
ATOM 1624 N N . ILE A 1 201 ? 10.5 22.203 17.594 1 92.12 201 ILE A N 1
ATOM 1625 C CA . ILE A 1 201 ? 9.578 22.75 18.578 1 92.12 201 ILE A CA 1
ATOM 1626 C C . ILE A 1 201 ? 8.5 21.734 18.906 1 92.12 201 ILE A C 1
ATOM 1628 O O . ILE A 1 201 ? 8.195 21.484 20.078 1 92.12 201 ILE A O 1
ATOM 1632 N N . ILE A 1 202 ? 7.973 21.094 17.891 1 88.44 202 ILE A N 1
ATOM 1633 C CA . ILE A 1 202 ? 6.828 20.203 18.094 1 88.44 202 ILE A CA 1
ATOM 1634 C C . ILE A 1 202 ? 7.285 18.922 18.797 1 88.44 202 ILE A C 1
ATOM 1636 O O . ILE A 1 202 ? 6.461 18.172 19.328 1 88.44 202 ILE A O 1
ATOM 1640 N N . SER A 1 203 ? 8.562 18.641 18.734 1 85.31 203 SER A N 1
ATOM 1641 C CA . SER A 1 203 ? 9.078 17.453 19.391 1 85.31 203 SER A CA 1
ATOM 1642 C C . SER A 1 203 ? 8.844 17.516 20.906 1 85.31 203 SER A C 1
ATOM 1644 O O . SER A 1 203 ? 8.789 16.484 21.562 1 85.31 203 SER A O 1
ATOM 1646 N N . ASP A 1 204 ? 8.766 18.688 21.453 1 87.06 204 ASP A N 1
ATOM 1647 C CA . ASP A 1 204 ? 8.414 18.922 22.844 1 87.06 204 ASP A CA 1
ATOM 1648 C C . ASP A 1 204 ? 7.781 20.312 23.031 1 87.06 204 ASP A C 1
ATOM 1650 O O . ASP A 1 204 ? 8.477 21.281 23.328 1 87.06 204 ASP A O 1
ATOM 1654 N N . LEU A 1 205 ? 6.508 20.312 23.078 1 83.56 205 LEU A N 1
ATOM 1655 C CA . LEU A 1 205 ? 5.793 21.594 23.094 1 83.56 205 LEU A CA 1
ATOM 1656 C C . LEU A 1 205 ? 5.727 22.172 24.5 1 83.56 205 LEU A C 1
ATOM 1658 O O . LEU A 1 205 ? 5.461 23.359 24.672 1 83.56 205 LEU A O 1
ATOM 1662 N N . THR A 1 206 ? 5.863 21.312 25.422 1 82.81 206 THR A N 1
ATOM 1663 C CA . THR A 1 206 ? 5.785 21.797 26.797 1 82.81 206 THR A CA 1
ATOM 1664 C C . THR A 1 206 ? 7.07 22.516 27.188 1 82.81 206 THR A C 1
ATOM 1666 O O . THR A 1 206 ? 7.082 23.297 28.141 1 82.81 206 THR A O 1
ATOM 1669 N N . ARG A 1 207 ? 8.008 22.188 26.375 1 87.19 207 ARG A N 1
ATOM 1670 C CA . ARG A 1 207 ? 9.273 22.875 26.609 1 87.19 207 ARG A CA 1
ATOM 1671 C C . ARG A 1 207 ? 9.242 24.297 26.062 1 87.19 207 ARG A C 1
ATOM 1673 O O . ARG A 1 207 ? 8.695 24.547 24.984 1 87.19 207 ARG A O 1
ATOM 1680 N N . LYS A 1 208 ? 9.742 25.188 26.859 1 89.38 208 LYS A N 1
ATOM 1681 C CA . LYS A 1 208 ? 9.875 26.562 26.391 1 89.38 208 LYS A CA 1
ATOM 1682 C C . LYS A 1 208 ? 11.164 26.734 25.594 1 89.38 208 LYS A C 1
ATOM 1684 O O . LYS A 1 208 ? 12.164 27.234 26.109 1 89.38 208 LYS A O 1
ATOM 1689 N N . TRP A 1 209 ? 11.062 26.516 24.375 1 93.44 209 TRP A N 1
ATOM 1690 C CA . TRP A 1 209 ? 12.219 26.578 23.484 1 93.44 209 TRP A CA 1
ATOM 1691 C C . TRP A 1 209 ? 12.672 28.016 23.297 1 93.44 209 TRP A C 1
ATOM 1693 O O . TRP A 1 209 ? 11.859 28.906 22.984 1 93.44 209 TRP A O 1
ATOM 1703 N N . SER A 1 210 ? 13.938 28.266 23.516 1 95.38 210 SER A N 1
ATOM 1704 C CA . SER A 1 210 ? 14.523 29.547 23.141 1 95.38 210 SER A CA 1
ATOM 1705 C C . SER A 1 210 ? 15.172 29.469 21.766 1 95.38 210 SER A C 1
ATOM 1707 O O . SER A 1 210 ? 15.484 28.391 21.266 1 95.38 210 SER A O 1
ATOM 1709 N N . GLN A 1 211 ? 15.312 30.625 21.188 1 96.06 211 GLN A N 1
ATOM 1710 C CA . GLN A 1 211 ? 16 30.703 19.906 1 96.06 211 GLN A CA 1
ATOM 1711 C C . GLN A 1 211 ? 17.406 30.094 20 1 96.06 211 GLN A C 1
ATOM 1713 O O . GLN A 1 211 ? 17.859 29.438 19.062 1 96.06 211 GLN A O 1
ATOM 1718 N N . ALA A 1 212 ? 18.031 30.328 21.125 1 96.81 212 ALA A N 1
ATOM 1719 C CA . ALA A 1 212 ? 19.391 29.844 21.328 1 96.81 212 ALA A CA 1
ATOM 1720 C C . ALA A 1 212 ? 19.438 28.312 21.344 1 96.81 212 ALA A C 1
ATOM 1722 O O . ALA A 1 212 ? 20.328 27.703 20.766 1 96.81 212 ALA A O 1
ATOM 1723 N N . GLU A 1 213 ? 18.516 27.75 22.016 1 96.75 213 GLU A N 1
ATOM 1724 C CA . GLU A 1 213 ? 18.453 26.297 22.109 1 96.75 213 GLU A CA 1
ATOM 1725 C C . GLU A 1 213 ? 18.188 25.656 20.734 1 96.75 213 GLU A C 1
ATOM 1727 O O . GLU A 1 213 ? 18.828 24.672 20.375 1 96.75 213 GLU A O 1
ATOM 1732 N N . VAL A 1 214 ? 17.266 26.234 20.062 1 97.19 214 VAL A N 1
ATOM 1733 C CA . VAL A 1 214 ? 16.906 25.719 18.75 1 97.19 214 VAL A CA 1
ATOM 1734 C C . VAL A 1 214 ? 18.078 25.875 17.781 1 97.19 214 VAL A C 1
ATOM 1736 O O . VAL A 1 214 ? 18.406 24.953 17.031 1 97.19 214 VAL A O 1
ATOM 1739 N N . ALA A 1 215 ? 18.703 27.047 17.781 1 97.81 215 ALA A N 1
ATOM 1740 C CA . ALA A 1 215 ? 19.891 27.281 16.953 1 97.81 215 ALA A CA 1
ATOM 1741 C C . ALA A 1 215 ? 20.969 26.234 17.234 1 97.81 215 ALA A C 1
ATOM 1743 O O . ALA A 1 215 ? 21.609 25.719 16.312 1 97.81 215 ALA A O 1
ATOM 1744 N N . GLY A 1 216 ? 21.156 25.953 18.516 1 97.19 216 GLY A N 1
ATOM 1745 C CA . GLY A 1 216 ? 22.125 24.938 18.906 1 97.19 216 GLY A CA 1
ATOM 1746 C C . GLY A 1 216 ? 21.828 23.578 18.312 1 97.19 216 GLY A C 1
ATOM 1747 O O . GLY A 1 216 ? 22.719 22.891 17.844 1 97.19 216 GLY A O 1
ATOM 1748 N N . LYS A 1 217 ? 20.578 23.188 18.375 1 95.94 217 LYS A N 1
ATOM 1749 C CA . LYS A 1 217 ? 20.141 21.891 17.844 1 95.94 217 LYS A CA 1
ATOM 1750 C C . LYS A 1 217 ? 20.375 21.812 16.328 1 95.94 217 LYS A C 1
ATOM 1752 O O . LYS A 1 217 ? 20.531 20.719 15.773 1 95.94 217 LYS A O 1
ATOM 1757 N N . LEU A 1 218 ? 20.375 22.953 15.719 1 96.81 218 LEU A N 1
ATOM 1758 C CA . LEU A 1 218 ? 20.562 23.016 14.273 1 96.81 218 LEU A CA 1
ATOM 1759 C C . LEU A 1 218 ? 22.016 23.328 13.922 1 96.81 218 LEU A C 1
ATOM 1761 O O . LEU A 1 218 ? 22.344 23.547 12.758 1 96.81 218 LEU A O 1
ATOM 1765 N N . PHE A 1 219 ? 22.844 23.406 14.914 1 97.12 219 PHE A N 1
ATOM 1766 C CA . PHE A 1 219 ? 24.281 23.641 14.766 1 97.12 219 PHE A CA 1
ATOM 1767 C C . PHE A 1 219 ? 24.547 24.953 14.047 1 97.12 219 PHE A C 1
ATOM 1769 O O . PHE A 1 219 ? 25.375 25.016 13.125 1 97.12 219 PHE A O 1
ATOM 1776 N N . MET A 1 220 ? 23.875 25.969 14.453 1 96.94 220 MET A N 1
ATOM 1777 C CA . MET A 1 220 ? 24.094 27.312 13.914 1 96.94 220 MET A CA 1
ATOM 1778 C C . MET A 1 220 ? 23.984 28.375 15.008 1 96.94 220 MET A C 1
ATOM 1780 O O . MET A 1 220 ? 23.547 28.078 16.109 1 96.94 220 MET A O 1
ATOM 1784 N N . SER A 1 221 ? 24.484 29.594 14.766 1 97.5 221 SER A N 1
ATOM 1785 C CA . SER A 1 221 ? 24.344 30.703 15.703 1 97.5 221 SER A CA 1
ATOM 1786 C C . SER A 1 221 ? 22.938 31.281 15.664 1 97.5 221 SER A C 1
ATOM 1788 O O . SER A 1 221 ? 22.203 31.078 14.695 1 97.5 221 SER A O 1
ATOM 1790 N N . VAL A 1 222 ? 22.625 31.953 16.719 1 97.75 222 VAL A N 1
ATOM 1791 C CA . VAL A 1 222 ? 21.328 32.625 16.781 1 97.75 222 VAL A CA 1
ATOM 1792 C C . VAL A 1 222 ? 21.203 33.625 15.633 1 97.75 222 VAL A C 1
ATOM 1794 O O . VAL A 1 222 ? 20.125 33.75 15.031 1 97.75 222 VAL A O 1
ATOM 1797 N N . SER A 1 223 ? 22.297 34.312 15.336 1 97.75 223 SER A N 1
ATOM 1798 C CA . SER A 1 223 ? 22.312 35.281 14.25 1 97.75 223 SER A CA 1
ATOM 1799 C C . SER A 1 223 ? 22.062 34.625 12.898 1 97.75 223 SER A C 1
ATOM 1801 O O . SER A 1 223 ? 21.312 35.125 12.07 1 97.75 223 SER A O 1
ATOM 1803 N N . SER A 1 224 ? 22.688 33.531 12.664 1 97.75 224 SER A N 1
ATOM 1804 C CA . SER A 1 224 ? 22.484 32.781 11.43 1 97.75 224 SER A CA 1
ATOM 1805 C C . SER A 1 224 ? 21.047 32.312 11.305 1 97.75 224 SER A C 1
ATOM 1807 O O . SER A 1 224 ? 20.453 32.375 10.227 1 97.75 224 SER A O 1
ATOM 1809 N N . LEU A 1 225 ? 20.5 31.812 12.391 1 98.12 225 LEU A N 1
ATOM 1810 C CA . LEU A 1 225 ? 19.125 31.359 12.391 1 98.12 225 LEU A CA 1
ATOM 1811 C C . LEU A 1 225 ? 18.172 32.5 12.039 1 98.12 225 LEU A C 1
ATOM 1813 O O . LEU A 1 225 ? 17.281 32.344 11.195 1 98.12 225 LEU A O 1
ATOM 1817 N N . LYS A 1 226 ? 18.359 33.594 12.656 1 97.56 226 LYS A N 1
ATOM 1818 C CA . LYS A 1 226 ? 17.516 34.75 12.391 1 97.56 226 LYS A CA 1
ATOM 1819 C C . LYS A 1 226 ? 17.594 35.188 10.922 1 97.56 226 LYS A C 1
ATOM 1821 O O . LYS A 1 226 ? 16.578 35.5 10.312 1 97.56 226 LYS A O 1
ATOM 1826 N N . ARG A 1 227 ? 18.766 35.156 10.375 1 97.88 227 ARG A N 1
ATOM 1827 C CA . ARG A 1 227 ? 18.984 35.531 8.977 1 97.88 227 ARG A CA 1
ATOM 1828 C C . ARG A 1 227 ? 18.266 34.562 8.031 1 97.88 227 ARG A C 1
ATOM 1830 O O . ARG A 1 227 ? 17.641 35 7.07 1 97.88 227 ARG A O 1
ATOM 1837 N N . LYS A 1 228 ? 18.438 33.344 8.281 1 97.62 228 LYS A N 1
ATOM 1838 C CA . LYS A 1 228 ? 17.812 32.312 7.434 1 97.62 228 LYS A CA 1
ATOM 1839 C C . LYS A 1 228 ? 16.297 32.375 7.504 1 97.62 228 LYS A C 1
ATOM 1841 O O . LYS A 1 228 ? 15.609 32.219 6.488 1 97.62 228 LYS A O 1
ATOM 1846 N N . LEU A 1 229 ? 15.805 32.562 8.703 1 97.69 229 LEU A N 1
ATOM 1847 C CA . LEU A 1 229 ? 14.359 32.688 8.859 1 97.69 229 LEU A CA 1
ATOM 1848 C C . LEU A 1 229 ? 13.844 33.969 8.188 1 97.69 229 LEU A C 1
ATOM 1850 O O . LEU A 1 229 ? 12.773 33.969 7.57 1 97.69 229 LEU A O 1
ATOM 1854 N N . ALA A 1 230 ? 14.609 35 8.289 1 97.31 230 ALA A N 1
ATOM 1855 C CA . ALA A 1 230 ? 14.25 36.25 7.609 1 97.31 230 ALA A CA 1
ATOM 1856 C C . ALA A 1 230 ? 14.203 36.062 6.098 1 97.31 230 ALA A C 1
ATOM 1858 O O . ALA A 1 230 ? 13.328 36.594 5.422 1 97.31 230 ALA A O 1
ATOM 1859 N N . ALA A 1 231 ? 15.125 35.344 5.598 1 96.88 231 ALA A N 1
ATOM 1860 C CA . ALA A 1 231 ? 15.164 35.062 4.168 1 96.88 231 ALA A CA 1
ATOM 1861 C C . ALA A 1 231 ? 13.93 34.281 3.736 1 96.88 231 ALA A C 1
ATOM 1863 O O . ALA A 1 231 ? 13.492 34.375 2.59 1 96.88 231 ALA A O 1
ATOM 1864 N N . GLU A 1 232 ? 13.414 33.531 4.711 1 95.06 232 GLU A N 1
ATOM 1865 C CA . GLU A 1 232 ? 12.211 32.75 4.449 1 95.06 232 GLU A CA 1
ATOM 1866 C C . GLU A 1 232 ? 10.953 33.5 4.855 1 95.06 232 GLU A C 1
ATOM 1868 O O . GLU A 1 232 ? 9.859 32.938 4.891 1 95.06 232 GLU A O 1
ATOM 1873 N N . GLU A 1 233 ? 11.156 34.781 5.25 1 95.12 233 GLU A N 1
ATOM 1874 C CA . GLU A 1 233 ? 10.078 35.719 5.559 1 95.12 233 GLU A CA 1
ATOM 1875 C C . GLU A 1 233 ? 9.25 35.219 6.742 1 95.12 233 GLU A C 1
ATOM 1877 O O . GLU A 1 233 ? 8.016 35.312 6.711 1 95.12 233 GLU A O 1
ATOM 1882 N N . VAL A 1 234 ? 9.898 34.688 7.699 1 96.12 234 VAL A N 1
ATOM 1883 C CA . VAL A 1 234 ? 9.219 34.219 8.898 1 96.12 234 VAL A CA 1
ATOM 1884 C C . VAL A 1 234 ? 10.078 34.5 10.133 1 96.12 234 VAL A C 1
ATOM 1886 O O . VAL A 1 234 ? 11.297 34.625 10.023 1 96.12 234 VAL A O 1
ATOM 1889 N N . SER A 1 235 ? 9.461 34.688 11.297 1 96.69 235 SER A N 1
ATOM 1890 C CA . SER A 1 235 ? 10.172 34.844 12.555 1 96.69 235 SER A CA 1
ATOM 1891 C C . SER A 1 235 ? 10.078 33.594 13.422 1 96.69 235 SER A C 1
ATOM 1893 O O . SER A 1 235 ? 9.188 32.781 13.234 1 96.69 235 SER A O 1
ATOM 1895 N N . PHE A 1 236 ? 10.969 33.5 14.328 1 96.62 236 PHE A N 1
ATOM 1896 C CA . PHE A 1 236 ? 10.961 32.406 15.289 1 96.62 236 PHE A CA 1
ATOM 1897 C C . PHE A 1 236 ? 9.648 32.375 16.062 1 96.62 236 PHE A C 1
ATOM 1899 O O . PHE A 1 236 ? 9.062 31.297 16.25 1 96.62 236 PHE A O 1
ATOM 1906 N N . SER A 1 237 ? 9.195 33.469 16.5 1 95.44 237 SER A N 1
ATOM 1907 C CA . SER A 1 237 ? 7.977 33.594 17.281 1 95.44 237 SER A CA 1
ATOM 1908 C C . SER A 1 237 ? 6.762 33.094 16.5 1 95.44 237 SER A C 1
ATOM 1910 O O . SER A 1 237 ? 5.863 32.469 17.062 1 95.44 237 SER A O 1
ATOM 1912 N N . LYS A 1 238 ? 6.766 33.438 15.234 1 96.25 238 LYS A N 1
ATOM 1913 C CA . LYS A 1 238 ? 5.656 33 14.391 1 96.25 238 LYS A CA 1
ATOM 1914 C C . LYS A 1 238 ? 5.629 31.484 14.258 1 96.25 238 LYS A C 1
ATOM 1916 O O . LYS A 1 238 ? 4.562 30.875 14.32 1 96.25 238 LYS A O 1
ATOM 1921 N N . ILE A 1 239 ? 6.781 30.891 14.055 1 96.06 239 ILE A N 1
ATOM 1922 C CA . ILE A 1 239 ? 6.875 29.438 13.945 1 96.06 239 ILE A CA 1
ATOM 1923 C C . ILE A 1 239 ? 6.41 28.781 15.25 1 96.06 239 ILE A C 1
ATOM 1925 O O . ILE A 1 239 ? 5.688 27.797 15.227 1 96.06 239 ILE A O 1
ATOM 1929 N N . TYR A 1 240 ? 6.852 29.359 16.281 1 94.69 240 TYR A N 1
ATOM 1930 C CA . TYR A 1 240 ? 6.504 28.875 17.609 1 94.69 240 TYR A CA 1
ATOM 1931 C C . TYR A 1 240 ? 4.996 28.891 17.828 1 94.69 240 TYR A C 1
ATOM 1933 O O . TYR A 1 240 ? 4.418 27.906 18.297 1 94.69 240 TYR A O 1
ATOM 1941 N N . LEU A 1 241 ? 4.434 29.969 17.5 1 95 241 LEU A N 1
ATOM 1942 C CA . LEU A 1 241 ? 2.988 30.125 17.609 1 95 241 LEU A CA 1
ATOM 1943 C C . LEU A 1 241 ? 2.264 29.125 16.734 1 95 241 LEU A C 1
ATOM 1945 O O . LEU A 1 241 ? 1.321 28.453 17.172 1 95 241 LEU A O 1
ATOM 1949 N N . ASP A 1 242 ? 2.674 29.031 15.484 1 95.5 242 ASP A N 1
ATOM 1950 C CA . ASP A 1 242 ? 2.066 28.078 14.547 1 95.5 242 ASP A CA 1
ATOM 1951 C C . ASP A 1 242 ? 2.127 26.656 15.086 1 95.5 242 ASP A C 1
ATOM 1953 O O . ASP A 1 242 ? 1.15 25.906 14.992 1 95.5 242 ASP A O 1
ATOM 1957 N N . ALA A 1 243 ? 3.23 26.25 15.578 1 93.75 243 ALA A N 1
ATOM 1958 C CA . ALA A 1 243 ? 3.43 24.906 16.109 1 93.75 243 ALA A CA 1
ATOM 1959 C C . ALA A 1 243 ? 2.455 24.609 17.25 1 93.75 243 ALA A C 1
ATOM 1961 O O . ALA A 1 243 ? 1.814 23.562 17.281 1 93.75 243 ALA A O 1
ATOM 1962 N N . ARG A 1 244 ? 2.357 25.547 18.188 1 93.56 244 ARG A N 1
ATOM 1963 C CA . ARG A 1 244 ? 1.479 25.375 19.344 1 93.56 244 ARG A CA 1
ATOM 1964 C C . ARG A 1 244 ? 0.017 25.312 18.906 1 93.56 244 ARG A C 1
ATOM 1966 O O . ARG A 1 244 ? -0.748 24.484 19.406 1 93.56 244 ARG A O 1
ATOM 1973 N N . MET A 1 245 ? -0.312 26.188 18.031 1 94.94 245 MET A N 1
ATOM 1974 C CA . MET A 1 245 ? -1.696 26.25 17.562 1 94.94 245 MET A CA 1
ATOM 1975 C C . MET A 1 245 ? -2.053 25.016 16.75 1 94.94 245 MET A C 1
ATOM 1977 O O . MET A 1 245 ? -3.16 24.484 16.859 1 94.94 245 MET A O 1
ATOM 1981 N N . ASN A 1 246 ? -1.171 24.562 15.859 1 92.94 246 ASN A N 1
ATOM 1982 C CA . ASN A 1 246 ? -1.398 23.328 15.109 1 92.94 246 ASN A CA 1
ATOM 1983 C C . ASN A 1 246 ? -1.612 22.141 16.031 1 92.94 246 ASN A C 1
ATOM 1985 O O . ASN A 1 246 ? -2.49 21.312 15.797 1 92.94 246 ASN A O 1
ATOM 1989 N N . GLN A 1 247 ? -0.836 22.109 17.016 1 90.56 247 GLN A N 1
ATOM 1990 C CA . GLN A 1 247 ? -0.997 21.047 18 1 90.56 247 GLN A CA 1
ATOM 1991 C C . GLN A 1 247 ? -2.346 21.141 18.703 1 90.56 247 GLN A C 1
ATOM 1993 O O . GLN A 1 247 ? -2.984 20.125 18.984 1 90.56 247 GLN A O 1
ATOM 1998 N N . ALA A 1 248 ? -2.684 22.297 19.031 1 92.88 248 ALA A N 1
ATOM 1999 C CA . ALA A 1 248 ? -3.963 22.516 19.703 1 92.88 248 ALA A CA 1
ATOM 2000 C C . ALA A 1 248 ? -5.121 21.969 18.875 1 92.88 248 ALA A C 1
ATOM 2002 O O . ALA A 1 248 ? -5.977 21.25 19.391 1 92.88 248 ALA A O 1
ATOM 2003 N N . ILE A 1 249 ? -5.098 22.297 17.609 1 90.62 249 ILE A N 1
ATOM 2004 C CA . ILE A 1 249 ? -6.141 21.812 16.719 1 90.62 249 ILE A CA 1
ATOM 2005 C C . ILE A 1 249 ? -6.148 20.297 16.688 1 90.62 249 ILE A C 1
ATOM 2007 O O . ILE A 1 249 ? -7.215 19.672 16.734 1 90.62 249 ILE A O 1
ATOM 2011 N N . LYS A 1 250 ? -5.07 19.766 16.562 1 85.94 250 LYS A N 1
ATOM 2012 C CA . LYS A 1 250 ? -4.941 18.312 16.531 1 85.94 250 LYS A CA 1
ATOM 2013 C C . LYS A 1 250 ? -5.504 17.672 17.797 1 85.94 250 LYS A C 1
ATOM 2015 O O . LYS A 1 250 ? -6.277 16.719 17.719 1 85.94 250 LYS A O 1
ATOM 2020 N N . LEU A 1 251 ? -5.137 18.188 18.891 1 87.12 251 LEU A N 1
ATOM 2021 C CA . LEU A 1 251 ? -5.555 17.641 20.188 1 87.12 251 LEU A CA 1
ATOM 2022 C C . LEU A 1 251 ? -7.059 17.812 20.391 1 87.12 251 LEU A C 1
ATOM 2024 O O . LEU A 1 251 ? -7.73 16.891 20.859 1 87.12 251 LEU A O 1
ATOM 2028 N N . LEU A 1 252 ? -7.516 18.953 20 1 88.44 252 LEU A N 1
ATOM 2029 C CA . LEU A 1 252 ? -8.945 19.203 20.141 1 88.44 252 LEU A CA 1
ATOM 2030 C C . LEU A 1 252 ? -9.758 18.281 19.25 1 88.44 252 LEU A C 1
ATOM 2032 O O . LEU A 1 252 ? -10.781 17.734 19.688 1 88.44 252 LEU A O 1
ATOM 2036 N N . ARG A 1 253 ? -9.336 18.094 18.125 1 83.06 253 ARG A N 1
ATOM 2037 C CA . ARG A 1 253 ? -10.0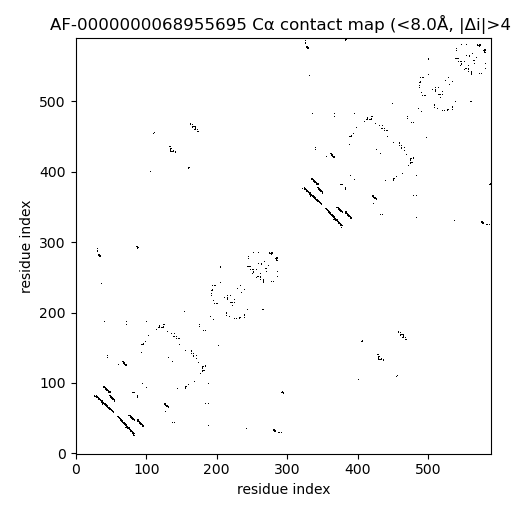16 17.234 17.172 1 83.06 253 ARG A CA 1
ATOM 2038 C C . ARG A 1 253 ? -10.062 15.789 17.672 1 83.06 253 ARG A C 1
ATOM 2040 O O . ARG A 1 253 ? -11.055 15.094 17.484 1 83.06 253 ARG A O 1
ATOM 2047 N N . MET A 1 254 ? -9.031 15.367 18.266 1 79.19 254 MET A N 1
ATOM 2048 C CA . MET A 1 254 ? -8.906 13.984 18.719 1 79.19 254 MET A CA 1
ATOM 2049 C C . MET A 1 254 ? -9.609 13.789 20.062 1 79.19 254 MET A C 1
ATOM 2051 O O . MET A 1 254 ? -9.695 12.672 20.562 1 79.19 254 MET A O 1
ATOM 2055 N N . GLY A 1 255 ? -10.07 14.844 20.578 1 82.62 255 GLY A N 1
ATOM 2056 C CA . GLY A 1 255 ? -10.695 14.742 21.891 1 82.62 255 GLY A CA 1
ATOM 2057 C C . GLY A 1 255 ? -9.734 14.352 23 1 82.62 255 GLY A C 1
ATOM 2058 O O . GLY A 1 255 ? -10.062 13.539 23.859 1 82.62 255 GLY A O 1
ATOM 2059 N N . ALA A 1 256 ? -8.57 14.844 22.938 1 82.12 256 ALA A N 1
ATOM 2060 C CA . ALA A 1 256 ? -7.488 14.445 23.844 1 82.12 256 ALA A CA 1
ATOM 2061 C C . ALA A 1 256 ? -7.703 15.016 25.234 1 82.12 256 ALA A C 1
ATOM 2063 O O . ALA A 1 256 ? -7.051 14.594 26.203 1 82.12 256 ALA A O 1
ATOM 2064 N N . GLY A 1 257 ? -8.562 15.945 25.438 1 87.06 257 GLY A N 1
ATOM 2065 C CA . GLY A 1 257 ? -8.852 16.578 26.719 1 87.06 257 GLY A CA 1
ATOM 2066 C C . GLY A 1 257 ? -9.773 17.781 26.594 1 87.06 257 GLY A C 1
ATOM 2067 O O . GLY A 1 257 ? -10.211 18.125 25.484 1 87.06 257 GLY A O 1
ATOM 2068 N N . ASN A 1 258 ? -10.109 18.281 27.75 1 92.06 258 ASN A N 1
ATOM 2069 C CA . ASN A 1 258 ? -10.852 19.531 27.719 1 92.06 258 ASN A CA 1
ATOM 2070 C C . ASN A 1 258 ? -9.953 20.703 27.359 1 92.06 258 ASN A C 1
ATOM 2072 O O . ASN A 1 258 ? -8.742 20.531 27.172 1 92.06 258 ASN A O 1
ATOM 2076 N N . ILE A 1 259 ? -10.531 21.859 27.203 1 94.69 259 ILE A N 1
ATOM 2077 C CA . ILE A 1 259 ? -9.828 23.031 26.672 1 94.69 259 ILE A CA 1
ATOM 2078 C C . ILE A 1 259 ? -8.656 23.375 27.594 1 94.69 259 ILE A C 1
ATOM 2080 O O . ILE A 1 259 ? -7.566 23.703 27.109 1 94.69 259 ILE A O 1
ATOM 2084 N N . SER A 1 260 ? -8.859 23.234 28.922 1 95.56 260 SER A N 1
ATOM 2085 C CA . SER A 1 260 ? -7.805 23.531 29.875 1 95.56 260 SER A CA 1
ATOM 2086 C C . SER A 1 260 ? -6.637 22.562 29.734 1 95.56 260 SER A C 1
ATOM 2088 O O . SER A 1 260 ? -5.477 22.969 29.797 1 95.56 260 SER A O 1
ATOM 2090 N N . GLN A 1 261 ? -6.906 21.391 29.594 1 94.69 261 GLN A N 1
ATOM 2091 C CA . GLN A 1 261 ? -5.879 20.375 29.438 1 94.69 261 GLN A CA 1
ATOM 2092 C C . GLN A 1 261 ? -5.098 20.578 28.141 1 94.69 261 GLN A C 1
ATOM 2094 O O . GLN A 1 261 ? -3.871 20.484 28.125 1 94.69 261 GLN A O 1
ATOM 2099 N N . VAL A 1 262 ? -5.848 20.859 27.078 1 94.19 262 VAL A N 1
ATOM 2100 C CA . VAL A 1 262 ? -5.215 21.094 25.781 1 94.19 262 VAL A CA 1
ATOM 2101 C C . VAL A 1 262 ? -4.316 22.328 25.859 1 94.19 262 VAL A C 1
ATOM 2103 O O . VAL A 1 262 ? -3.211 22.328 25.312 1 94.19 262 VAL A O 1
ATOM 2106 N N . ALA A 1 263 ? -4.797 23.344 26.547 1 95.31 263 ALA A N 1
ATOM 2107 C CA . ALA A 1 263 ? -3.99 24.547 26.75 1 95.31 263 ALA A CA 1
ATOM 2108 C C . ALA A 1 263 ? -2.648 24.203 27.391 1 95.31 263 ALA A C 1
ATOM 2110 O O . ALA A 1 263 ? -1.598 24.641 26.906 1 95.31 263 ALA A O 1
ATOM 2111 N N . THR A 1 264 ? -2.703 23.375 28.406 1 92.88 264 THR A N 1
ATOM 2112 C CA . THR A 1 264 ? -1.498 22.969 29.125 1 92.88 264 THR A CA 1
ATOM 2113 C C . THR A 1 264 ? -0.585 22.141 28.219 1 92.88 264 THR A C 1
ATOM 2115 O O . THR A 1 264 ? 0.629 22.359 28.203 1 92.88 264 THR A O 1
ATOM 2118 N N . MET A 1 265 ? -1.16 21.297 27.5 1 90.5 265 MET A N 1
ATOM 2119 C CA . MET A 1 265 ? -0.4 20.422 26.609 1 90.5 265 MET A CA 1
ATOM 2120 C C . MET A 1 265 ? 0.294 21.234 25.516 1 90.5 265 MET A C 1
ATOM 2122 O O . MET A 1 265 ? 1.316 20.797 24.969 1 90.5 265 MET A O 1
ATOM 2126 N N . CYS A 1 266 ? -0.264 22.344 25.219 1 93.12 266 CYS A N 1
ATOM 2127 C CA . CYS A 1 266 ? 0.298 23.188 24.172 1 93.12 266 CYS A CA 1
ATOM 2128 C C . CYS A 1 266 ? 1.245 24.234 24.75 1 93.12 266 CYS A C 1
ATOM 2130 O O . CYS A 1 266 ? 1.759 25.078 24.031 1 93.12 266 CYS A O 1
ATOM 2132 N N . GLY A 1 267 ? 1.443 24.203 26.047 1 91 267 GLY A N 1
ATOM 2133 C CA . GLY A 1 267 ? 2.453 25.031 26.688 1 91 267 GLY A CA 1
ATOM 2134 C C . GLY A 1 267 ? 1.903 26.344 27.219 1 91 267 GLY A C 1
ATOM 2135 O O . GLY A 1 267 ? 2.656 27.297 27.438 1 91 267 GLY A O 1
ATOM 2136 N N . TYR A 1 268 ? 0.642 26.438 27.422 1 93.44 268 TYR A N 1
ATOM 2137 C CA . TYR A 1 268 ? 0.06 27.672 27.953 1 93.44 268 TYR A CA 1
ATOM 2138 C C . TYR A 1 268 ? -0.268 27.516 29.438 1 93.44 268 TYR A C 1
ATOM 2140 O O . TYR A 1 268 ? -0.73 26.453 29.875 1 93.44 268 TYR A O 1
ATOM 2148 N N . ASP A 1 269 ? -0.095 28.562 30.156 1 90.94 269 ASP A N 1
ATOM 2149 C CA . ASP A 1 269 ? -0.29 28.531 31.594 1 90.94 269 ASP A CA 1
ATOM 2150 C C . ASP A 1 269 ? -1.749 28.797 31.969 1 90.94 269 ASP A C 1
ATOM 2152 O O . ASP A 1 269 ? -2.232 28.344 33 1 90.94 269 ASP A O 1
ATOM 2156 N N . THR A 1 270 ? -2.447 29.547 31.109 1 94.12 270 THR A N 1
ATOM 2157 C CA . THR A 1 270 ? -3.824 29.906 31.422 1 94.12 270 THR A CA 1
ATOM 2158 C C . THR A 1 270 ? -4.75 29.594 30.25 1 94.12 270 THR A C 1
ATOM 2160 O O . THR A 1 270 ? -4.48 30 29.125 1 94.12 270 THR A O 1
ATOM 2163 N N . PRO A 1 271 ? -5.836 28.969 30.516 1 96 271 PRO A N 1
ATOM 2164 C CA . PRO A 1 271 ? -6.793 28.641 29.453 1 96 271 PRO A CA 1
ATOM 2165 C C . PRO A 1 271 ? -7.359 29.891 28.781 1 96 271 PRO A C 1
ATOM 2167 O O . PRO A 1 271 ? -7.594 29.875 27.562 1 96 271 PRO A O 1
ATOM 2170 N N . SER A 1 272 ? -7.543 30.906 29.562 1 96.44 272 SER A N 1
ATOM 2171 C CA . SER A 1 272 ? -8.102 32.125 29 1 96.44 272 SER A CA 1
ATOM 2172 C C . SER A 1 272 ? -7.184 32.719 27.922 1 96.44 272 SER A C 1
ATOM 2174 O O . SER A 1 272 ? -7.652 33.156 26.875 1 96.44 272 SER A O 1
ATOM 2176 N N . TYR A 1 273 ? -5.938 32.75 28.25 1 96.44 273 TYR A N 1
ATOM 2177 C CA . TYR A 1 273 ? -4.965 33.25 27.281 1 96.44 273 TYR A CA 1
ATOM 2178 C C . TYR A 1 273 ? -4.902 32.344 26.047 1 96.44 273 TYR A C 1
ATOM 2180 O O . TYR A 1 273 ? -4.855 32.844 24.922 1 96.44 273 TYR A O 1
ATOM 2188 N N . PHE A 1 274 ? -4.93 31.094 26.266 1 97.12 274 PHE A N 1
ATOM 2189 C CA . PHE A 1 274 ? -4.945 30.125 25.172 1 97.12 274 PHE A CA 1
ATOM 2190 C C . PHE A 1 274 ? -6.133 30.359 24.25 1 97.12 274 PHE A C 1
ATOM 2192 O O . PHE A 1 274 ? -5.98 30.391 23.031 1 97.12 274 PHE A O 1
ATOM 2199 N N . ILE A 1 275 ? -7.281 30.469 24.797 1 97.25 275 ILE A N 1
ATOM 2200 C CA . ILE A 1 275 ? -8.516 30.656 24.031 1 97.25 275 ILE A CA 1
ATOM 2201 C C . ILE A 1 275 ? -8.414 31.922 23.188 1 97.25 275 ILE A C 1
ATOM 2203 O O . ILE A 1 275 ? -8.797 31.922 22.016 1 97.25 275 ILE A O 1
ATOM 2207 N N . ALA A 1 276 ? -7.863 32.938 23.781 1 97.62 276 ALA A N 1
ATOM 2208 C CA . ALA A 1 276 ? -7.711 34.219 23.078 1 97.62 276 ALA A CA 1
ATOM 2209 C C . ALA A 1 276 ? -6.766 34.062 21.891 1 97.62 276 ALA A C 1
ATOM 2211 O O . ALA A 1 276 ? -7.047 34.594 20.797 1 97.62 276 ALA A O 1
ATOM 2212 N N . ILE A 1 277 ? -5.672 33.438 22.109 1 96.94 277 ILE A N 1
ATOM 2213 C CA . ILE A 1 277 ? -4.668 33.281 21.062 1 96.94 277 ILE A CA 1
ATOM 2214 C C . ILE A 1 277 ? -5.227 32.375 19.953 1 96.94 277 ILE A C 1
ATOM 2216 O O . ILE A 1 277 ? -5.023 32.625 18.766 1 96.94 277 ILE A O 1
ATOM 2220 N N . PHE A 1 278 ? -5.895 31.312 20.375 1 97.5 278 PHE A N 1
ATOM 2221 C CA . PHE A 1 278 ? -6.516 30.391 19.422 1 97.5 278 PHE A CA 1
ATOM 2222 C C . PHE A 1 278 ? -7.5 31.125 18.531 1 97.5 278 PHE A C 1
ATOM 2224 O O . PHE A 1 278 ? -7.465 30.969 17.297 1 97.5 278 PHE A O 1
ATOM 2231 N N . LYS A 1 279 ? -8.297 31.891 19.109 1 96.69 279 LYS A N 1
ATOM 2232 C CA . LYS A 1 279 ? -9.297 32.656 18.359 1 96.69 279 LYS A CA 1
ATOM 2233 C C . LYS A 1 279 ? -8.641 33.656 17.422 1 96.69 279 LYS A C 1
ATOM 2235 O O . LYS A 1 279 ? -9.062 33.812 16.281 1 96.69 279 LYS A O 1
ATOM 2240 N N . ARG A 1 280 ? -7.695 34.344 17.953 1 97 280 ARG A N 1
ATOM 2241 C CA . ARG A 1 280 ? -6.988 35.344 17.141 1 97 280 ARG A CA 1
ATOM 2242 C C . ARG A 1 280 ? -6.285 34.656 15.969 1 97 280 ARG A C 1
ATOM 2244 O O . ARG A 1 280 ? -6.258 35.219 14.867 1 97 280 ARG A O 1
ATOM 2251 N N . HIS A 1 281 ? -5.766 33.5 16.203 1 96.25 281 HIS A N 1
ATOM 2252 C CA . HIS A 1 281 ? -4.973 32.812 15.203 1 96.25 281 HIS A CA 1
ATOM 2253 C C . HIS A 1 281 ? -5.859 32.188 14.141 1 96.25 281 HIS A C 1
ATOM 2255 O O . HIS A 1 281 ? -5.66 32.406 12.945 1 96.25 281 HIS A O 1
ATOM 2261 N N . PHE A 1 282 ? -6.875 31.406 14.508 1 95.5 282 PHE A N 1
ATOM 2262 C CA . PHE A 1 282 ? -7.66 30.609 13.578 1 95.5 282 PHE A CA 1
ATOM 2263 C C . PHE A 1 282 ? -8.992 31.281 13.266 1 95.5 282 PHE A C 1
ATOM 2265 O O . PHE A 1 282 ? -9.758 30.812 12.43 1 95.5 282 PHE A O 1
ATOM 2272 N N . LYS A 1 283 ? -9.367 32.344 14.016 1 94.06 283 LYS A N 1
ATOM 2273 C CA . LYS A 1 283 ? -10.586 33.125 13.844 1 94.06 283 LYS A CA 1
ATOM 2274 C C . LYS A 1 283 ? -11.82 32.312 14.234 1 94.06 283 LYS A C 1
ATOM 2276 O O . LYS A 1 283 ? -12.914 32.562 13.719 1 94.06 283 LYS A O 1
ATOM 2281 N N . ILE A 1 284 ? -11.617 31.344 15.078 1 92.44 284 ILE A N 1
ATOM 2282 C CA . ILE A 1 284 ? -12.664 30.531 15.695 1 92.44 284 ILE A CA 1
ATOM 2283 C C . ILE A 1 284 ? -12.242 30.141 17.109 1 92.44 284 ILE A C 1
ATOM 2285 O O . ILE A 1 284 ? -11.055 29.953 17.375 1 92.44 284 ILE A O 1
ATOM 2289 N N . THR A 1 285 ? -13.164 30.031 18.016 1 94.12 285 THR A N 1
ATOM 2290 C CA . THR A 1 285 ? -12.82 29.625 19.375 1 94.12 285 THR A CA 1
ATOM 2291 C C . THR A 1 285 ? -12.633 28.109 19.469 1 94.12 285 THR A C 1
ATOM 2293 O O . THR A 1 285 ? -13.18 27.359 18.641 1 94.12 285 THR A O 1
ATOM 2296 N N . PRO A 1 286 ? -11.859 27.656 20.453 1 94.19 286 PRO A N 1
ATOM 2297 C CA . PRO A 1 286 ? -11.711 26.203 20.641 1 94.19 286 PRO A CA 1
ATOM 2298 C C . PRO A 1 286 ? -13.047 25.5 20.828 1 94.19 286 PRO A C 1
ATOM 2300 O O . PRO A 1 286 ? -13.258 24.422 20.266 1 94.19 286 PRO A O 1
ATOM 2303 N N . LEU A 1 287 ? -13.891 26.062 21.547 1 90.75 287 LEU A N 1
ATOM 2304 C CA . LEU A 1 287 ? -15.188 25.453 21.812 1 90.75 287 LEU A CA 1
ATOM 2305 C C . LEU A 1 287 ? -15.992 25.312 20.531 1 90.75 287 LEU A C 1
ATOM 2307 O O . LEU A 1 287 ? -16.594 24.266 20.281 1 90.75 287 LEU A O 1
ATOM 2311 N N . SER A 1 288 ? -16.062 26.359 19.75 1 88.38 288 SER A N 1
ATOM 2312 C CA . SER A 1 288 ? -16.781 26.312 18.469 1 88.38 288 SER A CA 1
ATOM 2313 C C . SER A 1 288 ? -16.188 25.266 17.547 1 88.38 288 SER A C 1
ATOM 2315 O O . SER A 1 288 ? -16.922 24.562 16.844 1 88.38 288 SER A O 1
ATOM 2317 N N . PHE A 1 289 ? -14.914 25.188 17.562 1 88.75 289 PHE A N 1
ATOM 2318 C CA . PHE A 1 289 ? -14.242 24.188 16.75 1 88.75 289 PHE A CA 1
ATOM 2319 C C . PHE A 1 289 ? -14.641 22.781 17.172 1 88.75 289 PHE A C 1
ATOM 2321 O O . PHE A 1 289 ? -14.984 21.938 16.344 1 88.75 289 PHE A O 1
ATOM 2328 N N . MET A 1 290 ? -14.586 22.531 18.422 1 86.31 290 MET A N 1
ATOM 2329 C CA . MET A 1 290 ? -14.93 21.219 18.969 1 86.31 290 MET A CA 1
ATOM 2330 C C . MET A 1 290 ? -16.375 20.875 18.656 1 86.31 290 MET A C 1
ATOM 2332 O O . MET A 1 290 ? -16.688 19.703 18.391 1 86.31 290 MET A O 1
ATOM 2336 N N . ARG A 1 291 ? -17.188 21.797 18.719 1 82.44 291 ARG A N 1
ATOM 2337 C CA . ARG A 1 291 ? -18.594 21.562 18.422 1 82.44 291 ARG A CA 1
ATOM 2338 C C . ARG A 1 291 ? -18.797 21.172 16.969 1 82.44 291 ARG A C 1
ATOM 2340 O O . ARG A 1 291 ? -19.703 20.375 16.656 1 82.44 291 ARG A O 1
ATOM 2347 N N . THR A 1 292 ? -17.984 21.75 16.141 1 77.69 292 THR A N 1
ATOM 2348 C CA . THR A 1 292 ? -18.062 21.422 14.719 1 77.69 292 THR A CA 1
ATOM 2349 C C . THR A 1 292 ? -17.578 20 14.469 1 77.69 292 THR A C 1
ATOM 2351 O O . THR A 1 292 ? -18.125 19.281 13.625 1 77.69 292 THR A O 1
ATOM 2354 N N . MET A 1 293 ? -16.547 19.5 15.211 1 75 293 MET A N 1
ATOM 2355 C CA . MET A 1 293 ? -15.938 18.188 14.992 1 75 293 MET A CA 1
ATOM 2356 C C . MET A 1 293 ? -16.734 17.094 15.695 1 75 293 MET A C 1
ATOM 2358 O O . MET A 1 293 ? -16.781 15.961 15.227 1 75 293 MET A O 1
ATOM 2362 N N . ASN A 1 294 ? -17.062 17.172 17.031 1 61.22 294 ASN A N 1
ATOM 2363 C CA . ASN A 1 294 ? -17.656 16.141 17.891 1 61.22 294 ASN A CA 1
ATOM 2364 C C . ASN A 1 294 ? -19.172 16.031 17.672 1 61.22 294 ASN A C 1
ATOM 2366 O O . ASN A 1 294 ? -19.844 15.305 18.391 1 61.22 294 ASN A O 1
ATOM 2370 N N . HIS A 1 295 ? -19.75 16.75 16.625 1 52.75 295 HIS A N 1
ATOM 2371 C CA . HIS A 1 295 ? -21.172 16.516 16.453 1 52.75 295 HIS A CA 1
ATOM 2372 C C . HIS A 1 295 ? -21.453 15.609 15.266 1 52.75 295 HIS A C 1
ATOM 2374 O O . HIS A 1 295 ? -20.703 15.625 14.281 1 52.75 295 HIS A O 1
ATOM 2380 N N . MET B 1 1 ? 36.156 -45.375 56.719 1 23.11 1 MET B N 1
ATOM 2381 C CA . MET B 1 1 ? 34.719 -45.125 56.469 1 23.11 1 MET B CA 1
ATOM 2382 C C . MET B 1 1 ? 34.344 -45.438 55.031 1 23.11 1 MET B C 1
ATOM 2384 O O . MET B 1 1 ? 35.031 -45 54.094 1 23.11 1 MET B O 1
ATOM 2388 N N . VAL B 1 2 ? 33.469 -46.469 54.812 1 23.88 2 VAL B N 1
ATOM 2389 C CA . VAL B 1 2 ? 32.906 -47.312 53.781 1 23.88 2 VAL B CA 1
ATOM 2390 C C . VAL B 1 2 ? 32.156 -46.469 52.781 1 23.88 2 VAL B C 1
ATOM 2392 O O . VAL B 1 2 ? 31.422 -45.562 53.156 1 23.88 2 VAL B O 1
ATOM 2395 N N . LEU B 1 3 ? 32.688 -46.344 51.5 1 26.73 3 LEU B N 1
ATOM 2396 C CA . LEU B 1 3 ? 32.344 -45.688 50.25 1 26.73 3 LEU B CA 1
ATOM 2397 C C . LEU B 1 3 ? 30.984 -46.156 49.75 1 26.73 3 LEU B C 1
ATOM 2399 O O . LEU B 1 3 ? 30.766 -47.344 49.5 1 26.73 3 LEU B O 1
ATOM 2403 N N . PRO B 1 4 ? 29.875 -45.594 50.375 1 27.56 4 PRO B N 1
ATOM 2404 C CA . PRO B 1 4 ? 28.531 -46.156 50.188 1 27.56 4 PRO B CA 1
ATOM 2405 C C . PRO B 1 4 ? 28.156 -46.375 48.719 1 27.56 4 PRO B C 1
ATOM 2407 O O . PRO B 1 4 ? 28.688 -45.656 47.844 1 27.56 4 PRO B O 1
ATOM 2410 N N . SER B 1 5 ? 27.766 -47.594 48.406 1 24.58 5 SER B N 1
ATOM 2411 C CA . SER B 1 5 ? 27.391 -48.375 47.219 1 24.58 5 SER B CA 1
ATOM 2412 C C . SER B 1 5 ? 26.188 -47.781 46.5 1 24.58 5 SER B C 1
ATOM 2414 O O . SER B 1 5 ? 25.094 -47.719 47.062 1 24.58 5 SER B O 1
ATOM 2416 N N . MET B 1 6 ? 26.375 -46.625 45.75 1 26.41 6 MET B N 1
ATOM 2417 C CA . MET B 1 6 ? 25.422 -45.781 45.062 1 26.41 6 MET B CA 1
ATOM 2418 C C . MET B 1 6 ? 24.609 -46.594 44.062 1 26.41 6 MET B C 1
ATOM 2420 O O . MET B 1 6 ? 25 -46.719 42.906 1 26.41 6 MET B O 1
ATOM 2424 N N . ASN B 1 7 ? 24.188 -47.781 44.438 1 21.33 7 ASN B N 1
ATOM 2425 C CA . ASN B 1 7 ? 23.719 -48.781 43.5 1 21.33 7 ASN B CA 1
ATOM 2426 C C . ASN B 1 7 ? 22.531 -48.25 42.688 1 21.33 7 ASN B C 1
ATOM 2428 O O . ASN B 1 7 ? 22.469 -48.469 41.469 1 21.33 7 ASN B O 1
ATOM 2432 N N . LYS B 1 8 ? 21.359 -48 43.312 1 23.41 8 LYS B N 1
ATOM 2433 C CA . LYS B 1 8 ? 20.203 -48.781 42.906 1 23.41 8 LYS B CA 1
ATOM 2434 C C . LYS B 1 8 ? 19.688 -48.344 41.531 1 23.41 8 LYS B C 1
ATOM 2436 O O . LYS B 1 8 ? 19.516 -49.156 40.625 1 23.41 8 LYS B O 1
ATOM 2441 N N . SER B 1 9 ? 18.391 -47.625 41.5 1 22.8 9 SER B N 1
ATOM 2442 C CA . SER B 1 9 ? 17.094 -47.969 40.938 1 22.8 9 SER B CA 1
ATOM 2443 C C . SER B 1 9 ? 16.906 -47.375 39.562 1 22.8 9 SER B C 1
ATOM 2445 O O . SER B 1 9 ? 16.594 -46.188 39.438 1 22.8 9 SER B O 1
ATOM 2447 N N . VAL B 1 10 ? 17.672 -47.625 38.562 1 23.3 10 VAL B N 1
ATOM 2448 C CA . VAL B 1 10 ? 17.656 -47.094 37.188 1 23.3 10 VAL B CA 1
ATOM 2449 C C . VAL B 1 10 ? 16.344 -47.438 36.5 1 23.3 10 VAL B C 1
ATOM 2451 O O . VAL B 1 10 ? 16.188 -47.219 35.312 1 23.3 10 VAL B O 1
ATOM 2454 N N . GLU B 1 11 ? 15.461 -48.188 37.125 1 20.61 11 GLU B N 1
ATOM 2455 C CA . GLU B 1 11 ? 14.555 -48.906 36.25 1 20.61 11 GLU B CA 1
ATOM 2456 C C . GLU B 1 11 ? 13.617 -47.938 35.531 1 20.61 11 GLU B C 1
ATOM 2458 O O . GLU B 1 11 ? 12.742 -48.375 34.781 1 20.61 11 GLU B O 1
ATOM 2463 N N . ALA B 1 12 ? 13.281 -46.812 36.125 1 25.97 12 ALA B N 1
ATOM 2464 C CA . ALA B 1 12 ? 11.992 -46.281 35.688 1 25.97 12 ALA B CA 1
ATOM 2465 C C . ALA B 1 12 ? 11.984 -46 34.188 1 25.97 12 ALA B C 1
ATOM 2467 O O . ALA B 1 12 ? 12.562 -45.031 33.719 1 25.97 12 ALA B O 1
ATOM 2468 N N . ILE B 1 13 ? 12.195 -47 33.281 1 21.67 13 ILE B N 1
ATOM 2469 C CA . ILE B 1 13 ? 12.219 -47 31.812 1 21.67 13 ILE B CA 1
ATOM 2470 C C . ILE B 1 13 ? 10.961 -46.312 31.281 1 21.67 13 ILE B C 1
ATOM 2472 O O . ILE B 1 13 ? 9.906 -46.375 31.906 1 21.67 13 ILE B O 1
ATOM 2476 N N . SER B 1 14 ? 10.984 -45.688 29.984 1 20.69 14 SER B N 1
ATOM 2477 C CA . SER B 1 14 ? 10.492 -44.75 28.984 1 20.69 14 SER B CA 1
ATOM 2478 C C . SER B 1 14 ? 9.188 -45.219 28.359 1 20.69 14 SER B C 1
ATOM 2480 O O . SER B 1 14 ? 9.172 -45.688 27.234 1 20.69 14 SER B O 1
ATOM 2482 N N . ASN B 1 15 ? 8.273 -45.844 29 1 23.19 15 ASN B N 1
ATOM 2483 C CA . ASN B 1 15 ? 7.137 -46.344 28.234 1 23.19 15 ASN B CA 1
ATOM 2484 C C . ASN B 1 15 ? 6.418 -45.219 27.516 1 23.19 15 ASN B C 1
ATOM 2486 O O . ASN B 1 15 ? 5.531 -44.562 28.078 1 23.19 15 ASN B O 1
ATOM 2490 N N . ASN B 1 16 ? 7.125 -44.375 26.781 1 22.97 16 ASN B N 1
ATOM 2491 C CA . ASN B 1 16 ? 6.477 -43.312 26.016 1 22.97 16 ASN B CA 1
ATOM 2492 C C . ASN B 1 16 ? 5.344 -43.875 25.156 1 22.97 16 ASN B C 1
ATOM 2494 O O . ASN B 1 16 ? 5.586 -44.625 24.219 1 22.97 16 ASN B O 1
ATOM 2498 N N . HIS B 1 17 ? 4.16 -44.219 25.672 1 26.5 17 HIS B N 1
ATOM 2499 C CA . HIS B 1 17 ? 2.945 -44.531 24.922 1 26.5 17 HIS B CA 1
ATOM 2500 C C . HIS B 1 17 ? 2.76 -43.594 23.75 1 26.5 17 HIS B C 1
ATOM 2502 O O . HIS B 1 17 ? 2.668 -42.375 23.922 1 26.5 17 HIS B O 1
ATOM 2508 N N . LEU B 1 18 ? 3.281 -43.844 22.531 1 27.78 18 LEU B N 1
ATOM 2509 C CA . LEU B 1 18 ? 2.979 -43.312 21.203 1 27.78 18 LEU B CA 1
ATOM 2510 C C . LEU B 1 18 ? 1.472 -43.219 21 1 27.78 18 LEU B C 1
ATOM 2512 O O . LEU B 1 18 ? 0.8 -44.219 20.766 1 27.78 18 LEU B O 1
ATOM 2516 N N . GLN B 1 19 ? 0.753 -42.5 21.906 1 27.39 19 GLN B N 1
ATOM 2517 C CA . GLN B 1 19 ? -0.657 -42.281 21.609 1 27.39 19 GLN B CA 1
ATOM 2518 C C . GLN B 1 19 ? -0.868 -42 20.125 1 27.39 19 GLN B C 1
ATOM 2520 O O . GLN B 1 19 ? -0.096 -41.281 19.5 1 27.39 19 GLN B O 1
ATOM 2525 N N . GLN B 1 20 ? -1.493 -42.906 19.391 1 27.28 20 GLN B N 1
ATOM 2526 C CA . GLN B 1 20 ? -1.937 -42.844 18 1 27.28 20 GLN B CA 1
ATOM 2527 C C . GLN B 1 20 ? -2.535 -41.469 17.688 1 27.28 20 GLN B C 1
ATOM 2529 O O . GLN B 1 20 ? -3.367 -40.969 18.438 1 27.28 20 GLN B O 1
ATOM 2534 N N . PRO B 1 21 ? -1.819 -40.625 17.062 1 29.38 21 PRO B N 1
ATOM 2535 C CA . PRO B 1 21 ? -2.424 -39.312 16.75 1 29.38 21 PRO B CA 1
ATOM 2536 C C . PRO B 1 21 ? -3.895 -39.438 16.359 1 29.38 21 PRO B C 1
ATOM 2538 O O . PRO B 1 21 ? -4.316 -40.469 15.82 1 2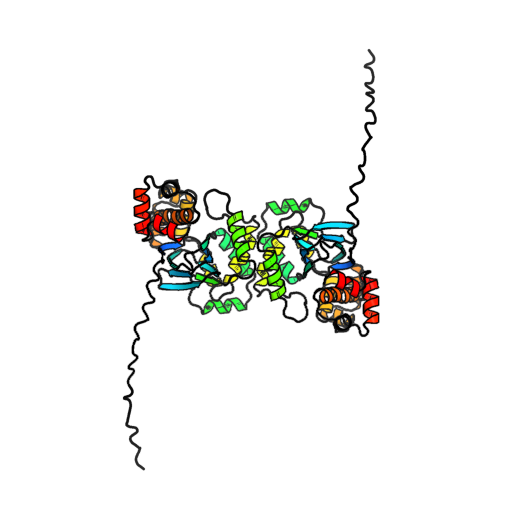9.38 21 PRO B O 1
ATOM 2541 N N . ASN B 1 22 ? -4.828 -38.969 17.156 1 31.69 22 ASN B N 1
ATOM 2542 C CA . ASN B 1 22 ? -6.258 -38.875 16.906 1 31.69 22 ASN B CA 1
ATOM 2543 C C . ASN B 1 22 ? -6.543 -38.656 15.414 1 31.69 22 ASN B C 1
ATOM 2545 O O . ASN B 1 22 ? -5.98 -37.75 14.797 1 31.69 22 ASN B O 1
ATOM 2549 N N . LYS B 1 23 ? -6.914 -39.719 14.68 1 32.16 23 LYS B N 1
ATOM 2550 C CA . LYS B 1 23 ? -7.496 -39.656 13.344 1 32.16 23 LYS B CA 1
ATOM 2551 C C . LYS B 1 23 ? -8.477 -38.5 13.211 1 32.16 23 LYS B C 1
ATOM 2553 O O . LYS B 1 23 ? -9.516 -38.5 13.875 1 32.16 23 LYS B O 1
ATOM 2558 N N . PHE B 1 24 ? -8.102 -37.375 13.078 1 30.97 24 PHE B N 1
ATOM 2559 C CA . PHE B 1 24 ? -9.07 -36.312 12.766 1 30.97 24 PHE B CA 1
ATOM 2560 C C . PHE B 1 24 ? -10.148 -36.844 11.828 1 30.97 24 PHE B C 1
ATOM 2562 O O . PHE B 1 24 ? -9.859 -37.625 10.906 1 30.97 24 PHE B O 1
ATOM 2569 N N . PRO B 1 25 ? -11.414 -37 12.266 1 32.44 25 PRO B N 1
ATOM 2570 C CA . PRO B 1 25 ? -12.453 -37.438 11.32 1 32.44 25 PRO B CA 1
ATOM 2571 C C . PRO B 1 25 ? -12.219 -36.906 9.914 1 32.44 25 PRO B C 1
ATOM 2573 O O . PRO B 1 25 ? -11.68 -35.812 9.742 1 32.44 25 PRO B O 1
ATOM 2576 N N . LEU B 1 26 ? -12.023 -37.781 8.961 1 34.16 26 LEU B N 1
ATOM 2577 C CA . LEU B 1 26 ? -12.086 -37.406 7.559 1 34.16 26 LEU B CA 1
ATOM 2578 C C . LEU B 1 26 ? -13.156 -36.344 7.332 1 34.16 26 LEU B C 1
ATOM 2580 O O . LEU B 1 26 ? -14.344 -36.594 7.578 1 34.16 26 LEU B O 1
ATOM 2584 N N . ILE B 1 27 ? -13.023 -35.156 7.652 1 37.91 27 ILE B N 1
ATOM 2585 C CA . ILE B 1 27 ? -13.945 -34.094 7.27 1 37.91 27 ILE B CA 1
ATOM 2586 C C . ILE B 1 27 ? -14.492 -34.344 5.871 1 37.91 27 ILE B C 1
ATOM 2588 O O . ILE B 1 27 ? -13.719 -34.469 4.91 1 37.91 27 ILE B O 1
ATOM 2592 N N . ASN B 1 28 ? -15.578 -34.906 5.711 1 42.75 28 ASN B N 1
ATOM 2593 C CA . ASN B 1 28 ? -16.328 -35.312 4.531 1 42.75 28 ASN B CA 1
ATOM 2594 C C . ASN B 1 28 ? -16 -34.438 3.324 1 42.75 28 ASN B C 1
ATOM 2596 O O . ASN B 1 28 ? -16.203 -34.875 2.182 1 42.75 28 ASN B O 1
ATOM 2600 N N . GLY B 1 29 ? -15.992 -33 3.266 1 50.59 29 GLY B N 1
ATOM 2601 C CA . GLY B 1 29 ? -16.078 -32.094 2.135 1 50.59 29 GLY B CA 1
ATOM 2602 C C . GLY B 1 29 ? -14.734 -31.578 1.68 1 50.59 29 GLY B C 1
ATOM 2603 O O . GLY B 1 29 ? -14.633 -30.453 1.184 1 50.59 29 GLY B O 1
ATOM 2604 N N . LEU B 1 30 ? -13.727 -32.281 1.862 1 60.06 30 LEU B N 1
ATOM 2605 C CA . LEU B 1 30 ? -12.328 -31.938 1.66 1 60.06 30 LEU B CA 1
ATOM 2606 C C . LEU B 1 30 ? -11.914 -32.156 0.205 1 60.06 30 LEU B C 1
ATOM 2608 O O . LEU B 1 30 ? -12.133 -33.219 -0.357 1 60.06 30 LEU B O 1
ATOM 2612 N N . ALA B 1 31 ? -11.898 -31.188 -0.616 1 79.31 31 ALA B N 1
ATOM 2613 C CA . ALA B 1 31 ? -11.289 -31.328 -1.934 1 79.31 31 ALA B CA 1
ATOM 2614 C C . ALA B 1 31 ? -9.797 -31.016 -1.883 1 79.31 31 ALA B C 1
ATOM 2616 O O . ALA B 1 31 ? -9.383 -30.062 -1.213 1 79.31 31 ALA B O 1
ATOM 2617 N N . ASP B 1 32 ? -9.047 -32.062 -2.396 1 88.56 32 ASP B N 1
ATOM 2618 C CA . ASP B 1 32 ? -7.605 -31.859 -2.516 1 88.56 32 ASP B CA 1
ATOM 2619 C C . ASP B 1 32 ? -7.195 -31.641 -3.971 1 88.56 32 ASP B C 1
ATOM 2621 O O . ASP B 1 32 ? -7.621 -32.375 -4.859 1 88.56 32 ASP B O 1
ATOM 2625 N N . VAL B 1 33 ? -6.59 -30.625 -4.176 1 91.75 33 VAL B N 1
ATOM 2626 C CA . VAL B 1 33 ? -5.875 -30.422 -5.434 1 91.75 33 VAL B CA 1
ATOM 2627 C C . VAL B 1 33 ? -4.398 -30.781 -5.246 1 91.75 33 VAL B C 1
ATOM 2629 O O . VAL B 1 33 ? -3.672 -30.078 -4.543 1 91.75 33 VAL B O 1
ATOM 2632 N N . ARG B 1 34 ? -3.996 -31.828 -5.883 1 93.44 34 ARG B N 1
ATOM 2633 C CA . ARG B 1 34 ? -2.621 -32.281 -5.711 1 93.44 34 ARG B CA 1
ATOM 2634 C C . ARG B 1 34 ? -1.759 -31.891 -6.906 1 93.44 34 ARG B C 1
ATOM 2636 O O . ARG B 1 34 ? -2.275 -31.672 -8 1 93.44 34 ARG B O 1
ATOM 2643 N N . ASP B 1 35 ? -0.474 -31.781 -6.645 1 93.5 35 ASP B N 1
ATOM 2644 C CA . ASP B 1 35 ? 0.55 -31.625 -7.672 1 93.5 35 ASP B CA 1
ATOM 2645 C C . ASP B 1 35 ? 0.375 -30.312 -8.422 1 93.5 35 ASP B C 1
ATOM 2647 O O . ASP B 1 35 ? 0.581 -30.25 -9.641 1 93.5 35 ASP B O 1
ATOM 2651 N N . TYR B 1 36 ? -0.172 -29.328 -7.719 1 94.31 36 TYR B N 1
ATOM 2652 C CA . TYR B 1 36 ? -0.254 -27.984 -8.305 1 94.31 36 TYR B CA 1
ATOM 2653 C C . TYR B 1 36 ? 1.121 -27.344 -8.367 1 94.31 36 TYR B C 1
ATOM 2655 O O . TYR B 1 36 ? 1.779 -27.156 -7.344 1 94.31 36 TYR B O 1
ATOM 2663 N N . TYR B 1 37 ? 1.542 -27 -9.562 1 94.38 37 TYR B N 1
ATOM 2664 C CA . TYR B 1 37 ? 2.842 -26.359 -9.742 1 94.38 37 TYR B CA 1
ATOM 2665 C C . TYR B 1 37 ? 2.736 -24.859 -9.578 1 94.38 37 TYR B C 1
ATOM 2667 O O . TYR B 1 37 ? 1.985 -24.188 -10.297 1 94.38 37 TYR B O 1
ATOM 2675 N N . VAL B 1 38 ? 3.469 -24.281 -8.648 1 93.81 38 VAL B N 1
ATOM 2676 C CA . VAL B 1 38 ? 3.535 -22.828 -8.453 1 93.81 38 VAL B CA 1
ATOM 2677 C C . VAL B 1 38 ? 4.645 -22.25 -9.32 1 93.81 38 VAL B C 1
ATOM 2679 O O . VAL B 1 38 ? 5.801 -22.172 -8.898 1 93.81 38 VAL B O 1
ATOM 2682 N N . ALA B 1 39 ? 4.273 -21.812 -10.453 1 90.12 39 ALA B N 1
ATOM 2683 C CA . ALA B 1 39 ? 5.254 -21.344 -11.43 1 90.12 39 ALA B CA 1
ATOM 2684 C C . ALA B 1 39 ? 5.766 -19.953 -11.062 1 90.12 39 ALA B C 1
ATOM 2686 O O . ALA B 1 39 ? 6.941 -19.641 -11.266 1 90.12 39 ALA B O 1
ATOM 2687 N N . ASN B 1 40 ? 4.871 -19.109 -10.625 1 89.69 40 ASN B N 1
ATOM 2688 C CA . ASN B 1 40 ? 5.156 -17.766 -10.133 1 89.69 40 ASN B CA 1
ATOM 2689 C C . ASN B 1 40 ? 4.715 -17.594 -8.688 1 89.69 40 ASN B C 1
ATOM 2691 O O . ASN B 1 40 ? 3.906 -18.375 -8.18 1 89.69 40 ASN B O 1
ATOM 2695 N N . CYS B 1 41 ? 5.316 -16.625 -8.055 1 92.94 41 CYS B N 1
ATOM 2696 C CA . CYS B 1 41 ? 4.848 -16.359 -6.695 1 92.94 41 CYS B CA 1
ATOM 2697 C C . CYS B 1 41 ? 3.342 -16.125 -6.676 1 92.94 41 CYS B C 1
ATOM 2699 O O . CYS B 1 41 ? 2.801 -15.453 -7.559 1 92.94 41 CYS B O 1
ATOM 2701 N N . LEU B 1 42 ? 2.754 -16.734 -5.738 1 92.56 42 LEU B N 1
ATOM 2702 C CA . LEU B 1 42 ? 1.296 -16.703 -5.68 1 92.56 42 LEU B CA 1
ATOM 2703 C C . LEU B 1 42 ? 0.818 -16.078 -4.371 1 92.56 42 LEU B C 1
ATOM 2705 O O . LEU B 1 42 ? 1.2 -16.531 -3.287 1 92.56 42 LEU B O 1
ATOM 2709 N N . LEU B 1 43 ? 0.097 -14.992 -4.453 1 92.94 43 LEU B N 1
ATOM 2710 C CA . LEU B 1 43 ? -0.589 -14.398 -3.311 1 92.94 43 LEU B CA 1
ATOM 2711 C C . LEU B 1 43 ? -2.027 -14.891 -3.221 1 92.94 43 LEU B C 1
ATOM 2713 O O . LEU B 1 43 ? -2.811 -14.711 -4.156 1 92.94 43 LEU B O 1
ATOM 2717 N N . PHE B 1 44 ? -2.375 -15.594 -2.094 1 91.44 44 PHE B N 1
ATOM 2718 C CA . PHE B 1 44 ? -3.676 -16.203 -1.852 1 91.44 44 PHE B CA 1
ATOM 2719 C C . PHE B 1 44 ? -4.414 -15.492 -0.727 1 91.44 44 PHE B C 1
ATOM 2721 O O . PHE B 1 44 ? -3.84 -15.242 0.337 1 91.44 44 PHE B O 1
ATOM 2728 N N . LYS B 1 45 ? -5.617 -15.094 -1.029 1 93.56 45 LYS B N 1
ATOM 2729 C CA . LYS B 1 45 ? -6.484 -14.586 0.029 1 93.56 45 LYS B CA 1
ATOM 2730 C C . LYS B 1 45 ? -7.594 -15.578 0.358 1 93.56 45 LYS B C 1
ATOM 2732 O O . LYS B 1 45 ? -8.414 -15.914 -0.503 1 93.56 45 LYS B O 1
ATOM 2737 N N . LEU B 1 46 ? -7.621 -16.125 1.502 1 93.75 46 LEU B N 1
ATOM 2738 C CA . LEU B 1 46 ? -8.672 -17.016 1.979 1 93.75 46 LEU B CA 1
ATOM 2739 C C . LEU B 1 46 ? -9.797 -16.234 2.641 1 93.75 46 LEU B C 1
ATOM 2741 O O . LEU B 1 46 ? -9.594 -15.594 3.674 1 93.75 46 LEU B O 1
ATOM 2745 N N . ASN B 1 47 ? -10.945 -16.297 2.031 1 92.06 47 ASN B N 1
ATOM 2746 C CA . ASN B 1 47 ? -12.086 -15.508 2.498 1 92.06 47 ASN B CA 1
ATOM 2747 C C . ASN B 1 47 ? -12.969 -16.312 3.443 1 92.06 47 ASN B C 1
ATOM 2749 O O . ASN B 1 47 ? -13.539 -15.773 4.387 1 92.06 47 ASN B O 1
ATOM 2753 N N . LYS B 1 48 ? -13.156 -17.531 3.174 1 91.5 48 LYS B N 1
ATOM 2754 C CA . LYS B 1 48 ? -13.977 -18.453 3.961 1 91.5 48 LYS B CA 1
ATOM 2755 C C . LYS B 1 48 ? -13.383 -19.859 3.957 1 91.5 48 LYS B C 1
ATOM 2757 O O . LYS B 1 48 ? -12.828 -20.312 2.947 1 91.5 48 LYS B O 1
ATOM 2762 N N . GLY B 1 49 ? -13.484 -20.547 5.086 1 91.75 49 GLY B N 1
ATOM 2763 C CA . GLY B 1 49 ? -13.047 -21.938 5.172 1 91.75 49 GLY B CA 1
ATOM 2764 C C . GLY B 1 49 ? -11.648 -22.078 5.738 1 91.75 49 GLY B C 1
ATOM 2765 O O . GLY B 1 49 ? -11.172 -21.203 6.465 1 91.75 49 GLY B O 1
ATOM 2766 N N . SER B 1 50 ? -11.109 -23.219 5.559 1 92.12 50 SER B N 1
ATOM 2767 C CA . SER B 1 50 ? -9.758 -23.531 5.992 1 92.12 50 SER B CA 1
ATOM 2768 C C . SER B 1 50 ? -8.945 -24.156 4.863 1 92.12 50 SER B C 1
ATOM 2770 O O . SER B 1 50 ? -9.492 -24.859 4.016 1 92.12 50 SER B O 1
ATOM 2772 N N . LEU B 1 51 ? -7.715 -23.844 4.84 1 92.31 51 LEU B N 1
ATOM 2773 C CA . LEU B 1 51 ? -6.844 -24.312 3.762 1 92.31 51 LEU B CA 1
ATOM 2774 C C . LEU B 1 51 ? -5.527 -24.844 4.316 1 92.31 51 LEU B C 1
ATOM 2776 O O . LEU B 1 51 ? -4.91 -24.203 5.176 1 92.31 51 LEU B O 1
ATOM 2780 N N . ARG B 1 52 ? -5.207 -25.969 3.932 1 93.31 52 ARG B N 1
ATOM 2781 C CA . ARG B 1 52 ? -3.891 -26.531 4.199 1 93.31 52 ARG B CA 1
ATOM 2782 C C . ARG B 1 52 ? -3.064 -26.625 2.922 1 93.31 52 ARG B C 1
ATOM 2784 O O . ARG B 1 52 ? -3.525 -27.172 1.917 1 93.31 52 ARG B O 1
ATOM 2791 N N . ILE B 1 53 ? -1.93 -26.109 2.934 1 95 53 ILE B N 1
ATOM 2792 C CA . ILE B 1 53 ? -1.011 -26.156 1.803 1 95 53 ILE B CA 1
ATOM 2793 C C . ILE B 1 53 ? 0.227 -26.969 2.174 1 95 53 ILE B C 1
ATOM 2795 O O . ILE B 1 53 ? 0.899 -26.672 3.164 1 95 53 ILE B O 1
ATOM 2799 N N . GLU B 1 54 ? 0.497 -27.953 1.424 1 95.5 54 GLU B N 1
ATOM 2800 C CA . GLU B 1 54 ? 1.655 -28.812 1.642 1 95.5 54 GLU B CA 1
ATOM 2801 C C . GLU B 1 54 ? 2.525 -28.891 0.391 1 95.5 54 GLU B C 1
ATOM 2803 O O . GLU B 1 54 ? 2.014 -29.062 -0.718 1 95.5 54 GLU B O 1
ATOM 2808 N N . ASN B 1 55 ? 3.82 -28.734 0.588 1 94.12 55 ASN B N 1
ATOM 2809 C CA . ASN B 1 55 ? 4.672 -28.781 -0.594 1 94.12 55 ASN B CA 1
ATOM 2810 C C . ASN B 1 55 ? 5.348 -30.141 -0.749 1 94.12 55 ASN B C 1
ATOM 2812 O O . ASN B 1 55 ? 5.129 -31.047 0.065 1 94.12 55 ASN B O 1
ATOM 2816 N N . GLU B 1 56 ? 6.102 -30.312 -1.851 1 92.06 56 GLU B N 1
ATOM 2817 C CA . GLU B 1 56 ? 6.746 -31.562 -2.223 1 92.06 56 GLU B CA 1
ATOM 2818 C C . GLU B 1 56 ? 7.855 -31.922 -1.238 1 92.06 56 GLU B C 1
ATOM 2820 O O . GLU B 1 56 ? 8.344 -33.062 -1.235 1 92.06 56 GLU B O 1
ATOM 2825 N N . PHE B 1 57 ? 8.266 -30.969 -0.335 1 89.44 57 PHE B N 1
ATOM 2826 C CA . PHE B 1 57 ? 9.328 -31.203 0.631 1 89.44 57 PHE B CA 1
ATOM 2827 C C . PHE B 1 57 ? 8.758 -31.609 1.981 1 89.44 57 PHE B C 1
ATOM 2829 O O . PHE B 1 57 ? 9.5 -31.812 2.943 1 89.44 57 PHE B O 1
ATOM 2836 N N . GLY B 1 58 ? 7.504 -31.641 2.076 1 89.88 58 GLY B N 1
ATOM 2837 C CA . GLY B 1 58 ? 6.855 -32.062 3.299 1 89.88 58 GLY B CA 1
ATOM 2838 C C . GLY B 1 58 ? 6.504 -30.938 4.234 1 89.88 58 GLY B C 1
ATOM 2839 O O . GLY B 1 58 ? 5.965 -31.156 5.32 1 89.88 58 GLY B O 1
ATOM 2840 N N . GLU B 1 59 ? 6.82 -29.797 3.922 1 91.25 59 GLU B N 1
ATOM 2841 C CA . GLU B 1 59 ? 6.422 -28.641 4.715 1 91.25 59 GLU B CA 1
ATOM 2842 C C . GLU B 1 59 ? 4.953 -28.297 4.484 1 91.25 59 GLU B C 1
ATOM 2844 O O . GLU B 1 59 ? 4.438 -28.453 3.373 1 91.25 59 GLU B O 1
ATOM 2849 N N . PHE B 1 60 ? 4.332 -27.891 5.594 1 93.12 60 PHE B N 1
ATOM 2850 C CA . PHE B 1 60 ? 2.934 -27.531 5.395 1 93.12 60 PHE B CA 1
ATOM 2851 C C . PHE B 1 60 ? 2.537 -26.375 6.297 1 93.12 60 PHE B C 1
ATOM 2853 O O . PHE B 1 60 ? 3.25 -26.047 7.246 1 93.12 60 PHE B O 1
ATOM 2860 N N . ILE B 1 61 ? 1.504 -25.672 5.922 1 92.94 61 ILE B N 1
ATOM 2861 C CA . ILE B 1 61 ? 0.857 -24.625 6.711 1 92.94 61 ILE B CA 1
ATOM 2862 C C . ILE B 1 61 ? -0.66 -24.781 6.629 1 92.94 61 ILE B C 1
ATOM 2864 O O . ILE B 1 61 ? -1.198 -25.141 5.582 1 92.94 61 ILE B O 1
ATOM 2868 N N . GLU B 1 62 ? -1.273 -24.656 7.715 1 93.44 62 GLU B N 1
ATOM 2869 C CA . GLU B 1 62 ? -2.73 -24.734 7.793 1 93.44 62 GLU B CA 1
ATOM 2870 C C . GLU B 1 62 ? -3.305 -23.5 8.5 1 93.44 62 GLU B C 1
ATOM 2872 O O . GLU B 1 62 ? -2.861 -23.141 9.594 1 93.44 62 GLU B O 1
ATOM 2877 N N . GLN B 1 63 ? -4.258 -22.812 7.816 1 93.75 63 GLN B N 1
ATOM 2878 C CA . GLN B 1 63 ? -4.867 -21.625 8.391 1 93.75 63 GLN B CA 1
ATOM 2879 C C . GLN B 1 63 ? -6.367 -21.578 8.117 1 93.75 63 GLN B C 1
ATOM 2881 O O . GLN B 1 63 ? -6.852 -22.219 7.18 1 93.75 63 GLN B O 1
ATOM 2886 N N . SER B 1 64 ? -7.086 -20.922 8.906 1 93.44 64 SER B N 1
ATOM 2887 C CA . SER B 1 64 ? -8.492 -20.609 8.695 1 93.44 64 SER B CA 1
ATOM 2888 C C . SER B 1 64 ? -8.688 -19.172 8.266 1 93.44 64 SER B C 1
ATOM 2890 O O . SER B 1 64 ? -7.875 -18.297 8.602 1 93.44 64 SER B O 1
ATOM 2892 N N . ALA B 1 65 ? -9.75 -18.969 7.488 1 92.5 65 ALA B N 1
ATOM 2893 C CA . ALA B 1 65 ? -10.062 -17.641 7 1 92.5 65 ALA B CA 1
ATOM 2894 C C . ALA B 1 65 ? -10.461 -16.703 8.148 1 92.5 65 ALA B C 1
ATOM 2896 O O . ALA B 1 65 ? -10.93 -17.172 9.195 1 92.5 65 ALA B O 1
ATOM 2897 N N . PRO B 1 66 ? -10.234 -15.398 7.887 1 94.5 66 PRO B N 1
ATOM 2898 C CA . PRO B 1 66 ? -9.617 -14.781 6.711 1 94.5 66 PRO B CA 1
ATOM 2899 C C . PRO B 1 66 ? -8.109 -14.617 6.848 1 94.5 66 PRO B C 1
ATOM 2901 O O . PRO B 1 66 ? -7.609 -14.336 7.941 1 94.5 66 PRO B O 1
ATOM 2904 N N . CYS B 1 67 ? -7.383 -14.82 5.879 1 95.25 67 CYS B N 1
ATOM 2905 C CA . CYS B 1 67 ? -5.938 -14.641 5.938 1 95.25 67 CYS B CA 1
ATOM 2906 C C . CYS B 1 67 ? -5.34 -14.562 4.539 1 95.25 67 CYS B C 1
ATOM 2908 O O . CYS B 1 67 ? -6.047 -14.727 3.545 1 95.25 67 CYS B O 1
ATOM 2910 N N . LEU B 1 68 ? -4.07 -14.211 4.453 1 95.19 68 LEU B N 1
ATOM 2911 C CA . LEU B 1 68 ? -3.297 -14.18 3.217 1 95.19 68 LEU B CA 1
ATOM 2912 C C . LEU B 1 68 ? -2.199 -15.242 3.234 1 95.19 68 LEU B C 1
ATOM 2914 O O . LEU B 1 68 ? -1.643 -15.539 4.293 1 95.19 68 LEU B O 1
ATOM 2918 N N . PHE B 1 69 ? -1.922 -15.789 2.09 1 95.12 69 PHE B N 1
ATOM 2919 C CA . PHE B 1 69 ? -0.767 -16.656 1.88 1 95.12 69 PHE B CA 1
ATOM 2920 C C . PHE B 1 69 ? 0.121 -16.109 0.766 1 95.12 69 PHE B C 1
ATOM 2922 O O . PHE B 1 69 ? -0.373 -15.523 -0.201 1 95.12 69 PHE B O 1
ATOM 2929 N N . LEU B 1 70 ? 1.333 -16.219 0.964 1 95.38 70 LEU B N 1
ATOM 2930 C CA . LEU B 1 70 ? 2.293 -16 -0.111 1 95.38 70 LEU B CA 1
ATOM 2931 C C . LEU B 1 70 ? 3.129 -17.25 -0.362 1 95.38 70 LEU B C 1
ATOM 2933 O O . LEU B 1 70 ? 3.811 -17.75 0.542 1 95.38 70 LEU B O 1
ATOM 2937 N N . LEU B 1 71 ? 3.043 -17.75 -1.52 1 95.19 71 LEU B N 1
ATOM 2938 C CA . LEU B 1 71 ? 3.748 -18.969 -1.883 1 95.19 71 LEU B CA 1
ATOM 2939 C C . LEU B 1 71 ? 4.93 -18.672 -2.799 1 95.19 71 LEU B C 1
ATOM 2941 O O . LEU B 1 71 ? 4.801 -17.891 -3.746 1 95.19 71 LEU B O 1
ATOM 2945 N N . GLU B 1 72 ? 6 -19.266 -2.479 1 93.75 72 GLU B N 1
ATOM 2946 C CA . GLU B 1 72 ? 7.164 -19.156 -3.352 1 93.75 72 GLU B CA 1
ATOM 2947 C C . GLU B 1 72 ? 6.941 -19.891 -4.668 1 93.75 72 GLU B C 1
ATOM 2949 O O . GLU B 1 72 ? 6.129 -20.812 -4.742 1 93.75 72 GLU B O 1
ATOM 2954 N N . LYS B 1 73 ? 7.617 -19.5 -5.621 1 92.56 73 LYS B N 1
ATOM 2955 C CA . LYS B 1 73 ? 7.559 -20.172 -6.918 1 92.56 73 LYS B CA 1
ATOM 2956 C C . LYS B 1 73 ? 8.383 -21.453 -6.918 1 92.56 73 LYS B C 1
ATOM 2958 O O . LYS B 1 73 ? 9.094 -21.734 -5.953 1 92.56 73 LYS B O 1
ATOM 2963 N N . ASP B 1 74 ? 8.203 -22.188 -7.992 1 90.81 74 ASP B N 1
ATOM 2964 C CA . ASP B 1 74 ? 9.016 -23.359 -8.32 1 90.81 74 ASP B CA 1
ATOM 2965 C C . ASP B 1 74 ? 8.875 -24.438 -7.254 1 90.81 74 ASP B C 1
ATOM 2967 O O . ASP B 1 74 ? 9.867 -24.969 -6.758 1 90.81 74 ASP B O 1
ATOM 2971 N N . GLN B 1 75 ? 7.742 -24.672 -6.871 1 91.88 75 GLN B N 1
ATOM 2972 C CA . GLN B 1 75 ? 7.402 -25.812 -6.016 1 91.88 75 GLN B CA 1
ATOM 2973 C C . GLN B 1 75 ? 6.055 -26.406 -6.406 1 91.88 75 GLN B C 1
ATOM 2975 O O . GLN B 1 75 ? 5.215 -25.719 -7 1 91.88 75 GLN B O 1
ATOM 2980 N N . THR B 1 76 ? 5.922 -27.625 -6.145 1 93.94 76 THR B N 1
ATOM 2981 C CA . THR B 1 76 ? 4.633 -28.297 -6.309 1 93.94 76 THR B CA 1
ATOM 2982 C C . THR B 1 76 ? 3.934 -28.453 -4.961 1 93.94 76 THR B C 1
ATOM 2984 O O . THR B 1 76 ? 4.562 -28.828 -3.969 1 93.94 76 THR B O 1
ATOM 2987 N N . ILE B 1 77 ? 2.678 -28.141 -4.984 1 95.38 77 ILE B N 1
ATOM 2988 C CA . ILE B 1 77 ? 1.994 -28.125 -3.697 1 95.38 77 ILE B CA 1
ATOM 2989 C C . ILE B 1 77 ? 0.701 -28.938 -3.797 1 95.38 77 ILE B C 1
ATOM 2991 O O . ILE B 1 77 ? 0.219 -29.219 -4.898 1 95.38 77 ILE B O 1
ATOM 2995 N N . THR B 1 78 ? 0.23 -29.359 -2.631 1 95.31 78 THR B N 1
ATOM 2996 C CA . THR B 1 78 ? -1.104 -29.922 -2.438 1 95.31 78 THR B CA 1
ATOM 2997 C C . THR B 1 78 ? -1.979 -28.969 -1.634 1 95.31 78 THR B C 1
ATOM 2999 O O . THR B 1 78 ? -1.575 -28.484 -0.571 1 95.31 78 THR B O 1
ATOM 3002 N N . LEU B 1 79 ? -3.105 -28.609 -2.207 1 93.38 79 LEU B N 1
ATOM 3003 C CA . LEU B 1 79 ? -4.09 -27.781 -1.528 1 93.38 79 LEU B CA 1
ATOM 3004 C C . LEU B 1 79 ? -5.219 -28.625 -0.951 1 93.38 79 LEU B C 1
ATOM 3006 O O . LEU B 1 79 ? -5.949 -29.281 -1.694 1 93.38 79 LEU B O 1
ATOM 3010 N N . SER B 1 80 ? -5.277 -28.609 0.338 1 92.56 80 SER B N 1
ATOM 3011 C CA . SER B 1 80 ? -6.371 -29.297 1.018 1 92.56 80 SER B CA 1
ATOM 3012 C C . SER B 1 80 ? -7.379 -28.312 1.585 1 92.56 80 SER B C 1
ATOM 3014 O O . SER B 1 80 ? -7.059 -27.547 2.498 1 92.56 80 SER B O 1
ATOM 3016 N N . MET B 1 81 ? -8.539 -28.375 1.063 1 87.69 81 MET B N 1
ATOM 3017 C CA . MET B 1 81 ? -9.562 -27.391 1.375 1 87.69 81 MET B CA 1
ATOM 3018 C C . MET B 1 81 ? -10.664 -28 2.244 1 87.69 81 MET B C 1
ATOM 3020 O O . MET B 1 81 ? -11.141 -29.094 1.967 1 87.69 81 MET B O 1
ATOM 3024 N N . SER B 1 82 ? -10.93 -27.312 3.311 1 84.69 82 SER B N 1
ATOM 3025 C CA . SER B 1 82 ? -12.031 -27.719 4.176 1 84.69 82 SER B CA 1
ATOM 3026 C C . SER B 1 82 ? -13.086 -26.625 4.277 1 84.69 82 SER B C 1
ATOM 3028 O O . SER B 1 82 ? -12.758 -25.453 4.434 1 84.69 82 SER B O 1
ATOM 3030 N N . GLU B 1 83 ? -14.328 -26.984 4.039 1 79.12 83 GLU B N 1
ATOM 3031 C CA . GLU B 1 83 ? -15.438 -26.047 4.059 1 79.12 83 GLU B CA 1
ATOM 3032 C C . GLU B 1 83 ? -15.883 -25.75 5.488 1 79.12 83 GLU B C 1
ATOM 3034 O O . GLU B 1 83 ? -15.773 -26.594 6.371 1 79.12 83 GLU B O 1
ATOM 3039 N N . ILE B 1 84 ? -16.188 -24.578 5.613 1 74.06 84 ILE B N 1
ATOM 3040 C CA . ILE B 1 84 ? -16.922 -24.172 6.812 1 74.06 84 ILE B CA 1
ATOM 3041 C C . ILE B 1 84 ? -18.312 -23.688 6.43 1 74.06 84 ILE B C 1
ATOM 3043 O O . ILE B 1 84 ? -18.453 -22.781 5.605 1 74.06 84 ILE B O 1
ATOM 3047 N N . GLU B 1 85 ? -19.328 -24.266 6.996 1 74.19 85 GLU B N 1
ATOM 3048 C CA . GLU B 1 85 ? -20.719 -24 6.664 1 74.19 85 GLU B CA 1
ATOM 3049 C C . GLU B 1 85 ? -20.984 -24.188 5.176 1 74.19 85 GLU B C 1
ATOM 3051 O O . GLU B 1 85 ? -21.672 -23.391 4.547 1 74.19 85 GLU B O 1
ATOM 3056 N N . GLY B 1 86 ? -20.266 -25.109 4.648 1 69.81 86 GLY B N 1
ATOM 3057 C CA . GLY B 1 86 ? -20.516 -25.531 3.281 1 69.81 86 GLY B CA 1
ATOM 3058 C C . GLY B 1 86 ? -19.844 -24.656 2.246 1 69.81 86 GLY B C 1
ATOM 3059 O O . GLY B 1 86 ? -20.109 -24.781 1.049 1 69.81 86 GLY B O 1
ATOM 3060 N N . HIS B 1 87 ? -19 -23.703 2.717 1 78 87 HIS B N 1
ATOM 3061 C CA . HIS B 1 87 ? -18.438 -22.781 1.737 1 78 87 HIS B CA 1
ATOM 3062 C C . HIS B 1 87 ? -16.922 -22.625 1.927 1 78 87 HIS B C 1
ATOM 3064 O O . HIS B 1 87 ? -16.438 -22.609 3.059 1 78 87 HIS B O 1
ATOM 3070 N N . ILE B 1 88 ? -16.141 -22.812 0.821 1 84.88 88 ILE B N 1
ATOM 3071 C CA . ILE B 1 88 ? -14.758 -22.375 0.783 1 84.88 88 ILE B CA 1
ATOM 3072 C C . ILE B 1 88 ? -14.594 -21.297 -0.298 1 84.88 88 ILE B C 1
ATOM 3074 O O . ILE B 1 88 ? -15.164 -21.422 -1.384 1 84.88 88 ILE B O 1
ATOM 3078 N N . ASP B 1 89 ? -13.992 -20.203 0.092 1 87.12 89 ASP B N 1
ATOM 3079 C CA . ASP B 1 89 ? -13.797 -19.109 -0.847 1 87.12 89 ASP B CA 1
ATOM 3080 C C . ASP B 1 89 ? -12.391 -18.531 -0.729 1 87.12 89 ASP B C 1
ATOM 3082 O O . ASP B 1 89 ? -11.961 -18.141 0.358 1 87.12 89 ASP B O 1
ATOM 3086 N N . PHE B 1 90 ? -11.688 -18.641 -1.811 1 87.88 90 PHE B N 1
ATOM 3087 C CA . PHE B 1 90 ? -10.367 -18.016 -1.839 1 87.88 90 PHE B CA 1
ATOM 3088 C C . PHE B 1 90 ? -10.094 -17.406 -3.205 1 87.88 90 PHE B C 1
ATOM 3090 O O . PHE B 1 90 ? -10.742 -17.75 -4.191 1 87.88 90 PHE B O 1
ATOM 3097 N N . SER B 1 91 ? -9.273 -16.438 -3.254 1 87.75 91 SER B N 1
ATOM 3098 C CA . SER B 1 91 ? -8.805 -15.766 -4.461 1 87.75 91 SER B CA 1
ATOM 3099 C C . SER B 1 91 ? -7.277 -15.781 -4.543 1 87.75 91 SER B C 1
ATOM 3101 O O . SER B 1 91 ? -6.598 -15.93 -3.527 1 87.75 91 SER B O 1
ATOM 3103 N N . SER B 1 92 ? -6.824 -15.75 -5.723 1 88.44 92 SER B N 1
ATOM 3104 C CA . SER B 1 92 ? -5.375 -15.797 -5.875 1 88.44 92 SER B CA 1
ATOM 3105 C C . SER B 1 92 ? -4.902 -14.797 -6.93 1 88.44 92 SER B C 1
ATOM 3107 O O . SER B 1 92 ? -5.641 -14.477 -7.859 1 88.44 92 SER B O 1
ATOM 3109 N N . LEU B 1 93 ? -3.73 -14.297 -6.707 1 86.62 93 LEU B N 1
ATOM 3110 C CA . LEU B 1 93 ? -3.037 -13.398 -7.625 1 86.62 93 LEU B CA 1
ATOM 3111 C C . LEU B 1 93 ? -1.618 -13.883 -7.898 1 86.62 93 LEU B C 1
ATOM 3113 O O . LEU B 1 93 ? -0.854 -14.133 -6.961 1 86.62 93 LEU B O 1
ATOM 3117 N N . GLU B 1 94 ? -1.306 -14.07 -9.133 1 87 94 GLU B N 1
ATOM 3118 C CA . GLU B 1 94 ? 0.076 -14.375 -9.492 1 87 94 GLU B CA 1
ATOM 3119 C C . GLU B 1 94 ? 0.922 -13.109 -9.57 1 87 94 GLU B C 1
ATOM 3121 O O . GLU B 1 94 ? 0.518 -12.125 -10.195 1 87 94 GLU B O 1
ATOM 3126 N N . VAL B 1 95 ? 2.006 -13.117 -8.961 1 89.06 95 VAL B N 1
ATOM 3127 C CA . VAL B 1 95 ? 2.934 -11.992 -9.016 1 89.06 95 VAL B CA 1
ATOM 3128 C C . VAL B 1 95 ? 4.082 -12.312 -9.969 1 89.06 95 VAL B C 1
ATOM 3130 O O . VAL B 1 95 ? 4.863 -13.234 -9.719 1 89.06 95 VAL B O 1
ATOM 3133 N N . SER B 1 96 ? 4.211 -11.594 -10.992 1 85.12 96 SER B N 1
ATOM 3134 C CA . SER B 1 96 ? 5.184 -11.875 -12.047 1 85.12 96 SER B CA 1
ATOM 3135 C C . SER B 1 96 ? 6.609 -11.68 -11.547 1 85.12 96 SER B C 1
ATOM 3137 O O . SER B 1 96 ? 6.836 -10.961 -10.57 1 85.12 96 SER B O 1
ATOM 3139 N N . TYR B 1 97 ? 7.516 -12.32 -12.305 1 85.94 97 TYR B N 1
ATOM 3140 C CA . TYR B 1 97 ? 8.938 -12.164 -12.031 1 85.94 97 TYR B CA 1
ATOM 3141 C C . TYR B 1 97 ? 9.344 -10.695 -12.07 1 85.94 97 TYR B C 1
ATOM 3143 O O . TYR B 1 97 ? 10.094 -10.227 -11.211 1 85.94 97 TYR B O 1
ATOM 3151 N N . ASP B 1 98 ? 8.891 -9.992 -13.031 1 84.62 98 ASP B N 1
ATOM 3152 C CA . ASP B 1 98 ? 9.25 -8.586 -13.211 1 84.62 98 ASP B CA 1
ATOM 3153 C C . ASP B 1 98 ? 8.805 -7.754 -12.008 1 84.62 98 ASP B C 1
ATOM 3155 O O . ASP B 1 98 ? 9.562 -6.914 -11.516 1 84.62 98 ASP B O 1
ATOM 3159 N N . LEU B 1 99 ? 7.629 -7.996 -11.547 1 87.56 99 LEU B N 1
ATOM 3160 C CA . LEU B 1 99 ? 7.113 -7.266 -10.391 1 87.56 99 LEU B CA 1
ATOM 3161 C C . LEU B 1 99 ? 7.898 -7.613 -9.133 1 87.56 99 LEU B C 1
ATOM 3163 O O . LEU B 1 99 ? 8.234 -6.73 -8.344 1 87.56 99 LEU B O 1
ATOM 3167 N N . MET B 1 100 ? 8.172 -8.883 -8.992 1 90.75 100 MET B N 1
ATOM 3168 C CA . MET B 1 100 ? 8.922 -9.312 -7.812 1 90.75 100 MET B CA 1
ATOM 3169 C C . MET B 1 100 ? 10.305 -8.68 -7.789 1 90.75 100 MET B C 1
ATOM 3171 O O . MET B 1 100 ? 10.82 -8.328 -6.727 1 90.75 100 MET B O 1
ATOM 3175 N N . GLN B 1 101 ? 10.898 -8.594 -8.961 1 90.06 101 GLN B N 1
ATOM 3176 C CA . GLN B 1 101 ? 12.203 -7.938 -9.055 1 90.06 101 GLN B CA 1
ATOM 3177 C C . GLN B 1 101 ? 12.117 -6.48 -8.609 1 90.06 101 GLN B C 1
ATOM 3179 O O . GLN B 1 101 ? 12.977 -6.004 -7.871 1 90.06 101 GLN B O 1
ATOM 3184 N N . LYS B 1 102 ? 11.117 -5.828 -9.094 1 88.12 102 LYS B N 1
ATOM 3185 C CA . LYS B 1 102 ? 10.914 -4.434 -8.719 1 88.12 102 LYS B CA 1
ATOM 3186 C C . LYS B 1 102 ? 10.672 -4.293 -7.223 1 88.12 102 LYS B C 1
ATOM 3188 O O . LYS B 1 102 ? 11.227 -3.402 -6.574 1 88.12 102 LYS B O 1
ATOM 3193 N N . PHE B 1 103 ? 9.797 -5.137 -6.688 1 90.69 103 PHE B N 1
ATOM 3194 C CA . PHE B 1 103 ? 9.516 -5.105 -5.258 1 90.69 103 PHE B CA 1
ATOM 3195 C C . PHE B 1 103 ? 10.781 -5.359 -4.449 1 90.69 103 PHE B C 1
ATOM 3197 O O . PHE B 1 103 ? 11.031 -4.688 -3.447 1 90.69 103 PHE B O 1
ATOM 3204 N N . TYR B 1 104 ? 11.539 -6.359 -4.934 1 90.94 104 TYR B N 1
ATOM 3205 C CA . TYR B 1 104 ? 12.773 -6.684 -4.238 1 90.94 104 TYR B CA 1
ATOM 3206 C C . TYR B 1 104 ? 13.68 -5.461 -4.133 1 90.94 104 TYR B C 1
ATOM 3208 O O . TYR B 1 104 ? 14.25 -5.195 -3.074 1 90.94 104 TYR B O 1
ATOM 3216 N N . LYS B 1 105 ? 13.82 -4.762 -5.211 1 89.12 105 LYS B N 1
ATOM 3217 C CA . LYS B 1 105 ? 14.672 -3.572 -5.219 1 89.12 105 LYS B CA 1
ATOM 3218 C C . LYS B 1 105 ? 14.195 -2.555 -4.184 1 89.12 105 LYS B C 1
ATOM 3220 O O . LYS B 1 105 ? 15.008 -1.973 -3.463 1 89.12 105 LYS B O 1
ATOM 3225 N N . VAL B 1 106 ? 12.93 -2.375 -4.098 1 87.94 106 VAL B N 1
ATOM 3226 C CA . VAL B 1 106 ? 12.352 -1.413 -3.162 1 87.94 106 VAL B CA 1
ATOM 3227 C C . VAL B 1 106 ? 12.531 -1.909 -1.729 1 87.94 106 VAL B C 1
ATOM 3229 O O . VAL B 1 106 ? 13.016 -1.169 -0.867 1 87.94 106 VAL B O 1
ATOM 3232 N N . PHE B 1 107 ? 12.188 -3.158 -1.471 1 87.75 107 PHE B N 1
ATOM 3233 C CA . PHE B 1 107 ? 12.289 -3.717 -0.127 1 87.75 107 PHE B CA 1
ATOM 3234 C C . PHE B 1 107 ? 13.742 -3.734 0.343 1 87.75 107 PHE B C 1
ATOM 3236 O O . PHE B 1 107 ? 14.016 -3.486 1.518 1 87.75 107 PHE B O 1
ATOM 3243 N N . TYR B 1 108 ? 14.578 -4.066 -0.59 1 84.62 108 TYR B N 1
ATOM 3244 C CA . TYR B 1 108 ? 16 -4.117 -0.253 1 84.62 108 TYR B CA 1
ATOM 3245 C C . TYR B 1 108 ? 16.516 -2.74 0.157 1 84.62 108 TYR B C 1
ATOM 3247 O O . TYR B 1 108 ? 17.297 -2.619 1.098 1 84.62 108 TYR B O 1
ATOM 3255 N N . SER B 1 109 ? 16.094 -1.739 -0.536 1 80.69 109 SER B N 1
ATOM 3256 C CA . SER B 1 109 ? 16.562 -0.382 -0.281 1 80.69 109 SER B CA 1
ATOM 3257 C C . SER B 1 109 ? 16.016 0.155 1.037 1 80.69 109 SER B C 1
ATOM 3259 O O . SER B 1 109 ? 16.562 1.1 1.606 1 80.69 109 SER B O 1
ATOM 3261 N N . THR B 1 110 ? 14.938 -0.354 1.499 1 74.62 110 THR B N 1
ATOM 3262 C CA . THR B 1 110 ? 14.297 0.14 2.715 1 74.62 110 THR B CA 1
ATOM 3263 C C . THR B 1 110 ? 14.672 -0.733 3.912 1 74.62 110 THR B C 1
ATOM 3265 O O . THR B 1 110 ? 14.219 -0.485 5.031 1 74.62 110 THR B O 1
ATOM 3268 N N . ARG B 1 111 ? 15.477 -1.698 3.65 1 72.5 111 ARG B N 1
ATOM 3269 C CA . ARG B 1 111 ? 15.836 -2.666 4.684 1 72.5 111 ARG B CA 1
ATOM 3270 C C . ARG B 1 111 ? 16.688 -2.018 5.766 1 72.5 111 ARG B C 1
ATOM 3272 O O . ARG B 1 111 ? 17.578 -1.21 5.465 1 72.5 111 ARG B O 1
ATOM 3279 N N . ASN B 1 112 ? 16.078 -2.162 6.957 1 60.94 112 ASN B N 1
ATOM 3280 C CA . ASN B 1 112 ? 16.922 -1.747 8.07 1 60.94 112 ASN B CA 1
ATOM 3281 C C . ASN B 1 112 ? 17.984 -2.795 8.383 1 60.94 112 ASN B C 1
ATOM 3283 O O . ASN B 1 112 ? 17.828 -3.971 8.055 1 60.94 112 ASN B O 1
ATOM 3287 N N . TYR B 1 113 ? 19.156 -2.369 8.836 1 53.88 113 TYR B N 1
ATOM 3288 C CA . TYR B 1 113 ? 20.312 -3.182 9.203 1 53.88 113 TYR B CA 1
ATOM 3289 C C . TYR B 1 113 ? 19.891 -4.363 10.07 1 53.88 113 TYR B C 1
ATOM 3291 O O . TYR B 1 113 ? 20.438 -5.465 9.93 1 53.88 113 TYR B O 1
ATOM 3299 N N . ASN B 1 114 ? 18.859 -4.164 10.828 1 54.56 114 ASN B N 1
ATOM 3300 C CA . ASN B 1 114 ? 18.5 -5.207 11.781 1 54.56 114 ASN B CA 1
ATOM 3301 C C . ASN B 1 114 ? 17.797 -6.371 11.102 1 54.56 114 ASN B C 1
ATOM 3303 O O . ASN B 1 114 ? 17.75 -7.477 11.633 1 54.56 114 ASN B O 1
ATOM 3307 N N . ASP B 1 115 ? 17.25 -6.16 10.016 1 56.78 115 ASP B N 1
ATOM 3308 C CA . ASP B 1 115 ? 16.5 -7.188 9.297 1 56.78 115 ASP B CA 1
ATOM 3309 C C . ASP B 1 115 ? 17.438 -8.266 8.75 1 56.78 115 ASP B C 1
ATOM 3311 O O . ASP B 1 115 ? 17.047 -9.422 8.609 1 56.78 115 ASP B O 1
ATOM 3315 N N . ARG B 1 116 ? 18.688 -7.914 8.461 1 54.25 116 ARG B N 1
ATOM 3316 C CA . ARG B 1 116 ? 19.672 -8.828 7.906 1 54.25 116 ARG B CA 1
ATOM 3317 C C . ARG B 1 116 ? 19.984 -9.969 8.875 1 54.25 116 ARG B C 1
ATOM 3319 O O . ARG B 1 116 ? 20.203 -11.109 8.461 1 54.25 116 ARG B O 1
ATOM 3326 N N . GLU B 1 117 ? 19.938 -9.641 10.031 1 53.62 117 GLU B N 1
ATOM 3327 C CA . GLU B 1 117 ? 20.328 -10.641 11.023 1 53.62 117 GLU B CA 1
ATOM 3328 C C . GLU B 1 117 ? 19.266 -11.727 11.156 1 53.62 117 GLU B C 1
ATOM 3330 O O . GLU B 1 117 ? 19.594 -12.891 11.422 1 53.62 117 GLU B O 1
ATOM 3335 N N . LEU B 1 118 ? 18.094 -11.383 10.93 1 52.25 118 LEU B N 1
ATOM 3336 C CA . LEU B 1 118 ? 17.031 -12.375 11.094 1 52.25 118 LEU B CA 1
ATOM 3337 C C . LEU B 1 118 ? 17.109 -13.438 10.008 1 52.25 118 LEU B C 1
ATOM 3339 O O . LEU B 1 118 ? 16.703 -14.586 10.227 1 52.25 118 LEU B O 1
ATOM 3343 N N . SER B 1 119 ? 17.641 -13.125 8.844 1 55.22 119 SER B N 1
ATOM 3344 C CA . SER B 1 119 ? 17.672 -13.992 7.668 1 55.22 119 SER B CA 1
ATOM 3345 C C . SER B 1 119 ? 18.609 -15.18 7.871 1 55.22 119 SER B C 1
ATOM 3347 O O . SER B 1 119 ? 18.312 -16.281 7.418 1 55.22 119 SER B O 1
ATOM 3349 N N . LEU B 1 120 ? 19.688 -15.008 8.633 1 51.25 120 LEU B N 1
ATOM 3350 C CA . LEU B 1 120 ? 20.781 -15.992 8.617 1 51.25 120 LEU B CA 1
ATOM 3351 C C . LEU B 1 120 ? 20.375 -17.25 9.367 1 51.25 120 LEU B C 1
ATOM 3353 O O . LEU B 1 120 ? 21 -18.312 9.195 1 51.25 120 LEU B O 1
ATOM 3357 N N . LYS B 1 121 ? 19.328 -17.203 10.188 1 54.19 121 LYS B N 1
ATOM 3358 C CA . LYS B 1 121 ? 19.25 -18.375 11.062 1 54.19 121 LYS B CA 1
ATOM 3359 C C . LYS B 1 121 ? 17.984 -19.188 10.758 1 54.19 121 LYS B C 1
ATOM 3361 O O . LYS B 1 121 ? 17.719 -20.188 11.414 1 54.19 121 LYS B O 1
ATOM 3366 N N . THR B 1 122 ? 17.219 -18.797 9.688 1 58 122 THR B N 1
ATOM 3367 C CA . THR B 1 122 ? 15.93 -19.484 9.633 1 58 122 THR B CA 1
ATOM 3368 C C . THR B 1 122 ? 15.867 -20.422 8.438 1 58 122 THR B C 1
ATOM 3370 O O . THR B 1 122 ? 16.516 -20.188 7.414 1 58 122 THR B O 1
ATOM 3373 N N . LYS B 1 123 ? 15.461 -21.625 8.641 1 66.94 123 LYS B N 1
ATOM 3374 C CA . LYS B 1 123 ? 15.141 -22.547 7.547 1 66.94 123 LYS B CA 1
ATOM 3375 C C . LYS B 1 123 ? 14.328 -21.844 6.465 1 66.94 123 LYS B C 1
ATOM 3377 O O . LYS B 1 123 ? 13.453 -21.016 6.77 1 66.94 123 LYS B O 1
ATOM 3382 N N . PRO B 1 124 ? 14.75 -22.078 5.191 1 70.44 124 PRO B N 1
ATOM 3383 C CA . PRO B 1 124 ? 13.977 -21.453 4.121 1 70.44 124 PRO B CA 1
ATOM 3384 C C . PRO B 1 124 ? 12.477 -21.734 4.234 1 70.44 124 PRO B C 1
ATOM 3386 O O . PRO B 1 124 ? 12.078 -22.859 4.527 1 70.44 124 PRO B O 1
ATOM 3389 N N . LYS B 1 125 ? 11.789 -20.719 4.18 1 79 125 LYS B N 1
ATOM 3390 C CA . LYS B 1 125 ? 10.336 -20.828 4.184 1 79 125 LYS B CA 1
ATOM 3391 C C . LYS B 1 125 ? 9.758 -20.625 2.785 1 79 125 LYS B C 1
ATOM 3393 O O . LYS B 1 125 ? 10.086 -19.656 2.111 1 79 125 LYS B O 1
ATOM 3398 N N . TYR B 1 126 ? 8.914 -21.641 2.43 1 85.44 126 TYR B N 1
ATOM 3399 C CA . TYR B 1 126 ? 8.406 -21.656 1.062 1 85.44 126 TYR B CA 1
ATOM 3400 C C . TYR B 1 126 ? 7.016 -21.031 0.995 1 85.44 126 TYR B C 1
ATOM 3402 O O . TYR B 1 126 ? 6.5 -20.766 -0.093 1 85.44 126 TYR B O 1
ATOM 3410 N N . PHE B 1 127 ? 6.438 -20.859 2.045 1 90.31 127 PHE B N 1
ATOM 3411 C CA . PHE B 1 127 ? 5.176 -20.125 2.068 1 90.31 127 PHE B CA 1
ATOM 3412 C C . PHE B 1 127 ? 5.008 -19.375 3.387 1 90.31 127 PHE B C 1
ATOM 3414 O O . PHE B 1 127 ? 5.586 -19.766 4.402 1 90.31 127 PHE B O 1
ATOM 3421 N N . PHE B 1 128 ? 4.371 -18.328 3.334 1 91 128 PHE B N 1
ATOM 3422 C CA . PHE B 1 128 ? 4.066 -17.453 4.457 1 91 128 PHE B CA 1
ATOM 3423 C C . PHE B 1 128 ? 2.564 -17.219 4.574 1 91 128 PHE B C 1
ATOM 3425 O O . PHE B 1 128 ? 1.825 -17.406 3.607 1 91 128 PHE B O 1
ATOM 3432 N N . HIS B 1 129 ? 2.162 -17.031 5.758 1 92.25 129 HIS B N 1
ATOM 3433 C CA . HIS B 1 129 ? 0.8 -16.547 5.977 1 92.25 129 HIS B CA 1
ATOM 3434 C C . HIS B 1 129 ? 0.791 -15.258 6.777 1 92.25 129 HIS B C 1
ATOM 3436 O O . HIS B 1 129 ? 1.759 -14.945 7.473 1 92.25 129 HIS B O 1
ATOM 3442 N N . ALA B 1 130 ? -0.173 -14.492 6.621 1 91.19 130 ALA B N 1
ATOM 3443 C CA . ALA B 1 130 ? -0.362 -13.25 7.371 1 91.19 130 ALA B CA 1
ATOM 3444 C C . ALA B 1 130 ? -1.841 -13 7.648 1 91.19 130 ALA B C 1
ATOM 3446 O O . ALA B 1 130 ? -2.701 -13.383 6.852 1 91.19 130 ALA B O 1
ATOM 3447 N N . ASP B 1 131 ? -2.047 -12.422 8.742 1 90.06 131 ASP B N 1
ATOM 3448 C CA . ASP B 1 131 ? -3.398 -11.953 9.039 1 90.06 131 ASP B CA 1
ATOM 3449 C C . ASP B 1 131 ? -3.795 -10.805 8.117 1 90.06 131 ASP B C 1
ATOM 3451 O O . ASP B 1 131 ? -2.932 -10.078 7.621 1 90.06 131 ASP B O 1
ATOM 3455 N N . LEU B 1 132 ? -5.098 -10.766 7.91 1 91.75 132 LEU B N 1
ATOM 3456 C CA . LEU B 1 132 ? -5.602 -9.641 7.129 1 91.75 132 LEU B CA 1
ATOM 3457 C C . LEU B 1 132 ? -5.797 -8.414 8.016 1 91.75 132 LEU B C 1
ATOM 3459 O O . LEU B 1 132 ? -6.707 -8.375 8.844 1 91.75 132 LEU B O 1
ATOM 3463 N N . LEU B 1 133 ? -4.969 -7.441 7.824 1 87.06 133 LEU B N 1
ATOM 3464 C CA . LEU B 1 133 ? -5.18 -6.16 8.484 1 87.06 133 LEU B CA 1
ATOM 3465 C C . LEU B 1 133 ? -6.297 -5.375 7.805 1 87.06 133 LEU B C 1
ATOM 3467 O O . LEU B 1 133 ? -6.645 -5.656 6.656 1 87.06 133 LEU B O 1
ATOM 3471 N N . PRO B 1 134 ? -6.82 -4.418 8.492 1 88.12 134 PRO B N 1
ATOM 3472 C CA . PRO B 1 134 ? -7.895 -3.625 7.891 1 88.12 134 PRO B CA 1
ATOM 3473 C C . PRO B 1 134 ? -7.5 -3.014 6.551 1 88.12 134 PRO B C 1
ATOM 3475 O O . PRO B 1 134 ? -6.434 -2.404 6.438 1 88.12 134 PRO B O 1
ATOM 3478 N N . GLY B 1 135 ? -8.367 -3.24 5.586 1 92.38 135 GLY B N 1
ATOM 3479 C CA . GLY B 1 135 ? -8.172 -2.672 4.266 1 92.38 135 GLY B CA 1
ATOM 3480 C C . GLY B 1 135 ? -7.512 -3.635 3.295 1 92.38 135 GLY B C 1
ATOM 3481 O O . GLY B 1 135 ? -7.645 -3.488 2.078 1 92.38 135 GLY B O 1
ATOM 3482 N N . MET B 1 136 ? -6.793 -4.602 3.773 1 93.25 136 MET B N 1
ATOM 3483 C CA . MET B 1 136 ? -6.023 -5.504 2.922 1 93.25 136 MET B CA 1
ATOM 3484 C C . MET B 1 136 ? -6.945 -6.332 2.035 1 93.25 136 MET B C 1
ATOM 3486 O O . MET B 1 136 ? -6.664 -6.527 0.852 1 93.25 136 MET B O 1
ATOM 3490 N N . SER B 1 137 ? -8.031 -6.82 2.66 1 94.44 137 SER B N 1
ATOM 3491 C CA . SER B 1 137 ? -8.961 -7.637 1.891 1 94.44 137 SER B CA 1
ATOM 3492 C C . SER B 1 137 ? -9.539 -6.855 0.714 1 94.44 137 SER B C 1
ATOM 3494 O O . SER B 1 137 ? -9.531 -7.336 -0.421 1 94.44 137 SER B O 1
ATOM 3496 N N . ASP B 1 138 ? -9.984 -5.68 0.965 1 93.44 138 ASP B N 1
ATOM 3497 C CA . ASP B 1 138 ? -10.57 -4.852 -0.084 1 93.44 138 ASP B CA 1
ATOM 3498 C C . ASP B 1 138 ? -9.516 -4.441 -1.11 1 93.44 138 ASP B C 1
ATOM 3500 O O . ASP B 1 138 ? -9.812 -4.316 -2.299 1 93.44 138 ASP B O 1
ATOM 3504 N N . THR B 1 139 ? -8.352 -4.16 -0.583 1 91.69 139 THR B N 1
ATOM 3505 C CA . THR B 1 139 ? -7.258 -3.834 -1.487 1 91.69 139 THR B CA 1
ATOM 3506 C C . THR B 1 139 ? -6.973 -4.996 -2.436 1 91.69 139 THR B C 1
ATOM 3508 O O . THR B 1 139 ? -6.84 -4.801 -3.645 1 91.69 139 THR B O 1
ATOM 3511 N N . PHE B 1 140 ? -6.898 -6.203 -1.912 1 92.69 140 PHE B N 1
ATOM 3512 C CA . PHE B 1 140 ? -6.703 -7.402 -2.719 1 92.69 140 PHE B CA 1
ATOM 3513 C C . PHE B 1 140 ? -7.77 -7.504 -3.803 1 92.69 140 PHE B C 1
ATOM 3515 O O . PHE B 1 140 ? -7.453 -7.719 -4.977 1 92.69 140 PHE B O 1
ATOM 3522 N N . ASP B 1 141 ? -8.992 -7.301 -3.391 1 89.5 141 ASP B N 1
ATOM 3523 C CA . ASP B 1 141 ? -10.109 -7.426 -4.32 1 89.5 141 ASP B CA 1
ATOM 3524 C C . ASP B 1 141 ? -10.047 -6.352 -5.402 1 89.5 141 ASP B C 1
ATOM 3526 O O . ASP B 1 141 ? -10.406 -6.605 -6.555 1 89.5 141 ASP B O 1
ATOM 3530 N N . SER B 1 142 ? -9.633 -5.195 -4.996 1 86.56 142 SER B N 1
ATOM 3531 C CA . SER B 1 142 ? -9.516 -4.109 -5.965 1 86.56 142 SER B CA 1
ATOM 3532 C C . SER B 1 142 ? -8.477 -4.438 -7.039 1 86.56 142 SER B C 1
ATOM 3534 O O . SER B 1 142 ? -8.68 -4.129 -8.211 1 86.56 142 SER B O 1
ATOM 3536 N N . ILE B 1 143 ? -7.367 -5.02 -6.645 1 86.75 143 ILE B N 1
ATOM 3537 C CA . ILE B 1 143 ? -6.34 -5.422 -7.598 1 86.75 143 ILE B CA 1
ATOM 3538 C C . ILE B 1 143 ? -6.898 -6.477 -8.547 1 86.75 143 ILE B C 1
ATOM 3540 O O . ILE B 1 143 ? -6.727 -6.379 -9.766 1 86.75 143 ILE B O 1
ATOM 3544 N N . LEU B 1 144 ? -7.527 -7.434 -7.895 1 82.25 144 LEU B N 1
ATOM 3545 C CA . LEU B 1 144 ? -8.078 -8.547 -8.656 1 82.25 144 LEU B CA 1
ATOM 3546 C C . LEU B 1 144 ? -9.07 -8.055 -9.703 1 82.25 144 LEU B C 1
ATOM 3548 O O . LEU B 1 144 ? -9.062 -8.523 -10.844 1 82.25 144 LEU B O 1
ATOM 3552 N N . HIS B 1 145 ? -9.891 -7.035 -9.281 1 77.25 145 HIS B N 1
ATOM 3553 C CA . HIS B 1 145 ? -10.938 -6.535 -10.172 1 77.25 145 HIS B CA 1
ATOM 3554 C C . HIS B 1 145 ? -10.367 -5.559 -11.203 1 77.25 145 HIS B C 1
ATOM 3556 O O . HIS B 1 145 ? -10.945 -5.363 -12.266 1 77.25 145 HIS B O 1
ATOM 3562 N N . GLY B 1 146 ? -9.469 -4.699 -10.719 1 67.44 146 GLY B N 1
ATOM 3563 C CA . GLY B 1 146 ? -8.828 -3.791 -11.656 1 67.44 146 GLY B CA 1
ATOM 3564 C C . GLY B 1 146 ? -8.016 -4.508 -12.719 1 67.44 146 GLY B C 1
ATOM 3565 O O . GLY B 1 146 ? -7.859 -4.008 -13.836 1 67.44 146 GLY B O 1
ATOM 3566 N N . VAL B 1 147 ? -7.387 -5.508 -12.289 1 53.16 147 VAL B N 1
ATOM 3567 C CA . VAL B 1 147 ? -6.621 -6.344 -13.211 1 53.16 147 VAL B CA 1
ATOM 3568 C C . VAL B 1 147 ? -7.574 -7.129 -14.102 1 53.16 147 VAL B C 1
ATOM 3570 O O . VAL B 1 147 ? -7.184 -7.605 -15.172 1 53.16 147 VAL B O 1
ATOM 3573 N N . ALA B 1 148 ? -8.906 -7.324 -13.648 1 45.91 148 ALA B N 1
ATOM 3574 C CA . ALA B 1 148 ? -9.828 -8.156 -14.406 1 45.91 148 ALA B CA 1
ATOM 3575 C C . ALA B 1 148 ? -10.141 -7.539 -15.766 1 45.91 148 ALA B C 1
ATOM 3577 O O . ALA B 1 148 ? -11.125 -6.805 -15.914 1 45.91 148 ALA B O 1
ATOM 3578 N N . CYS B 1 149 ? -9.469 -6.797 -16.359 1 35.62 149 CYS B N 1
ATOM 3579 C CA . CYS B 1 149 ? -9.867 -6.926 -17.766 1 35.62 149 CYS B CA 1
ATOM 3580 C C . CYS B 1 149 ? -10.336 -8.344 -18.078 1 35.62 149 CYS B C 1
ATOM 3582 O O . CYS B 1 149 ? -9.758 -9.312 -17.578 1 35.62 149 CYS B O 1
ATOM 3584 N N . PRO B 1 150 ? -11.602 -8.523 -18.562 1 34.34 150 PRO B N 1
ATOM 3585 C CA . PRO B 1 150 ? -12.102 -9.828 -19 1 34.34 150 PRO B CA 1
ATOM 3586 C C . PRO B 1 150 ? -10.977 -10.828 -19.266 1 34.34 150 PRO B C 1
ATOM 3588 O O . PRO B 1 150 ? -11.172 -12.039 -19.125 1 34.34 150 PRO B O 1
ATOM 3591 N N . ARG B 1 151 ? -10.367 -10.562 -20.453 1 33.06 151 ARG B N 1
ATOM 3592 C CA . ARG B 1 151 ? -9.727 -11.719 -21.062 1 33.06 151 ARG B CA 1
ATOM 3593 C C . ARG B 1 151 ? -8.82 -12.438 -20.078 1 33.06 151 ARG B C 1
ATOM 3595 O O . ARG B 1 151 ? -8.609 -11.961 -18.953 1 33.06 151 ARG B O 1
ATOM 3602 N N . VAL B 1 152 ? -7.711 -13.086 -20.688 1 31.47 152 VAL B N 1
ATOM 3603 C CA . VAL B 1 152 ? -6.773 -14.125 -20.266 1 31.47 152 VAL B CA 1
ATOM 3604 C C . VAL B 1 152 ? -6.059 -13.68 -18.984 1 31.47 152 VAL B C 1
ATOM 3606 O O . VAL B 1 152 ? -5.488 -12.586 -18.938 1 31.47 152 VAL B O 1
ATOM 3609 N N . CYS B 1 153 ? -6.594 -13.961 -17.719 1 36.41 153 CYS B N 1
ATOM 3610 C CA . CYS B 1 153 ? -5.887 -14.102 -16.453 1 36.41 153 CYS B CA 1
ATOM 3611 C C . CYS B 1 153 ? -4.379 -14.117 -16.672 1 36.41 153 CYS B C 1
ATOM 3613 O O . CYS B 1 153 ? -3.746 -15.172 -16.625 1 36.41 153 CYS B O 1
ATOM 3615 N N . SER B 1 154 ? -3.945 -13.742 -17.75 1 36.69 154 SER B N 1
ATOM 3616 C CA . SER B 1 154 ? -2.496 -13.758 -17.922 1 36.69 154 SER B CA 1
ATOM 3617 C C . SER B 1 154 ? -1.789 -13.156 -16.703 1 36.69 154 SER B C 1
ATOM 3619 O O . SER B 1 154 ? -2.43 -12.547 -15.844 1 36.69 154 SER B O 1
ATOM 3621 N N . ASN B 1 155 ? -0.615 -13.281 -16.703 1 42.78 155 ASN B N 1
ATOM 3622 C CA . ASN B 1 155 ? 0.382 -12.617 -15.867 1 42.78 155 ASN B CA 1
ATOM 3623 C C . ASN B 1 155 ? -0.036 -11.188 -15.523 1 42.78 155 ASN B C 1
ATOM 3625 O O . ASN B 1 155 ? -0.305 -10.383 -16.406 1 42.78 155 ASN B O 1
ATOM 3629 N N . VAL B 1 156 ? -0.978 -11.062 -14.602 1 45.28 156 VAL B N 1
ATOM 3630 C CA . VAL B 1 156 ? -1.254 -9.695 -14.188 1 45.28 156 VAL B CA 1
ATOM 3631 C C . VAL B 1 156 ? -0.088 -8.789 -14.578 1 45.28 156 VAL B C 1
ATOM 3633 O O . VAL B 1 156 ? 1.001 -8.883 -14.008 1 45.28 156 VAL B O 1
ATOM 3636 N N . SER B 1 157 ? 0.212 -8.617 -15.836 1 46.31 157 SER B N 1
ATOM 3637 C CA . SER B 1 157 ? 1.133 -7.516 -16.094 1 46.31 157 SER B CA 1
ATOM 3638 C C . SER B 1 157 ? 0.679 -6.242 -15.383 1 46.31 157 SER B C 1
ATOM 3640 O O . SER B 1 157 ? -0.248 -5.57 -15.836 1 46.31 157 SER B O 1
ATOM 3642 N N . ILE B 1 158 ? 0.427 -6.355 -14.109 1 49.72 158 ILE B N 1
ATOM 3643 C CA . ILE B 1 158 ? 0.287 -5.043 -13.484 1 49.72 158 ILE B CA 1
ATOM 3644 C C . ILE B 1 158 ? 1.25 -4.055 -14.141 1 49.72 158 ILE B C 1
ATOM 3646 O O . ILE B 1 158 ? 2.467 -4.258 -14.117 1 49.72 158 ILE B O 1
ATOM 3650 N N . ASP B 1 159 ? 0.821 -3.545 -15.227 1 47.25 159 ASP B N 1
ATOM 3651 C CA . ASP B 1 159 ? 1.66 -2.473 -15.75 1 47.25 159 ASP B CA 1
ATOM 3652 C C . ASP B 1 159 ? 2.166 -1.571 -14.625 1 47.25 159 ASP B C 1
ATOM 3654 O O . ASP B 1 159 ? 1.426 -1.261 -13.688 1 47.25 159 ASP B O 1
ATOM 3658 N N . ASP B 1 160 ? 3.404 -1.769 -14.328 1 48.97 160 ASP B N 1
ATOM 3659 C CA . ASP B 1 160 ? 4.098 -0.905 -13.375 1 48.97 160 ASP B CA 1
ATOM 3660 C C . ASP B 1 160 ? 3.402 0.45 -13.258 1 48.97 160 ASP B C 1
ATOM 3662 O O . ASP B 1 160 ? 3.758 1.265 -12.398 1 48.97 160 ASP B O 1
ATOM 3666 N N . HIS B 1 161 ? 2.553 0.733 -14.273 1 51.22 161 HIS B N 1
ATOM 3667 C CA . HIS B 1 161 ? 1.961 2.066 -14.281 1 51.22 161 HIS B CA 1
ATOM 3668 C C . HIS B 1 161 ? 0.616 2.076 -13.562 1 51.22 161 HIS B C 1
ATOM 3670 O O . HIS B 1 161 ? -0.031 3.121 -13.461 1 51.22 161 HIS B O 1
ATOM 3676 N N . ASP B 1 162 ? 0.256 0.847 -13.055 1 59.56 162 ASP B N 1
ATOM 3677 C CA . ASP B 1 162 ? -1.117 0.79 -12.562 1 59.56 162 ASP B CA 1
ATOM 3678 C C . ASP B 1 162 ? -1.164 0.95 -11.047 1 59.56 162 ASP B C 1
ATOM 3680 O O . ASP B 1 162 ? -0.16 0.738 -10.367 1 59.56 162 ASP B O 1
ATOM 3684 N N . TYR B 1 163 ? -2.143 1.743 -10.523 1 63.69 163 TYR B N 1
ATOM 3685 C CA . TYR B 1 163 ? -2.508 1.892 -9.125 1 63.69 163 TYR B CA 1
ATOM 3686 C C . TYR B 1 163 ? -2.324 0.579 -8.367 1 63.69 163 TYR B C 1
ATOM 3688 O O . TYR B 1 163 ? -2 0.578 -7.18 1 63.69 163 TYR B O 1
ATOM 3696 N N . SER B 1 164 ? -2.148 -0.496 -9.164 1 80 164 SER B N 1
ATOM 3697 C CA . SER B 1 164 ? -2.111 -1.803 -8.516 1 80 164 SER B CA 1
ATOM 3698 C C . SER B 1 164 ? -0.7 -2.15 -8.047 1 80 164 SER B C 1
ATOM 3700 O O . SER B 1 164 ? -0.521 -2.986 -7.16 1 80 164 SER B O 1
ATOM 3702 N N . TYR B 1 165 ? 0.272 -1.46 -8.625 1 85.44 165 TYR B N 1
ATOM 3703 C CA . TYR B 1 165 ? 1.661 -1.731 -8.273 1 85.44 165 TYR B CA 1
ATOM 3704 C C . TYR B 1 165 ? 1.902 -1.497 -6.789 1 85.44 165 TYR B C 1
ATOM 3706 O O . TYR B 1 165 ? 2.361 -2.395 -6.078 1 85.44 165 TYR B O 1
ATOM 3714 N N . PHE B 1 166 ? 1.537 -0.351 -6.293 1 88.5 166 PHE B N 1
ATOM 3715 C CA . PHE B 1 166 ? 1.812 0 -4.906 1 88.5 166 PHE B CA 1
ATOM 3716 C C . PHE B 1 166 ? 0.856 -0.722 -3.963 1 88.5 166 PHE B C 1
ATOM 3718 O O . PHE B 1 166 ? 1.22 -1.048 -2.832 1 88.5 166 PHE B O 1
ATOM 3725 N N . SER B 1 167 ? -0.391 -0.97 -4.484 1 90.31 167 SER B N 1
ATOM 3726 C CA . SER B 1 167 ? -1.313 -1.77 -3.684 1 90.31 167 SER B CA 1
ATOM 3727 C C . SER B 1 167 ? -0.781 -3.182 -3.473 1 90.31 167 SER B C 1
ATOM 3729 O O . SER B 1 167 ? -0.878 -3.73 -2.371 1 90.31 167 SER B O 1
ATOM 3731 N N . LEU B 1 168 ? -0.261 -3.752 -4.504 1 91.75 168 LEU B N 1
ATOM 3732 C CA . LEU B 1 168 ? 0.296 -5.094 -4.395 1 91.75 168 LEU B CA 1
ATOM 3733 C C . LEU B 1 168 ? 1.548 -5.094 -3.521 1 91.75 168 LEU B C 1
ATOM 3735 O O . LEU B 1 168 ? 1.745 -6.004 -2.711 1 91.75 168 LEU B O 1
ATOM 3739 N N . MET B 1 169 ? 2.402 -4.109 -3.727 1 90.44 169 MET B N 1
ATOM 3740 C CA . MET B 1 169 ? 3.588 -3.971 -2.887 1 90.44 169 MET B CA 1
ATOM 3741 C C . MET B 1 169 ? 3.205 -3.904 -1.412 1 90.44 169 MET B C 1
ATOM 3743 O O . MET B 1 169 ? 3.875 -4.5 -0.565 1 90.44 169 MET B O 1
ATOM 3747 N N . TYR B 1 170 ? 2.17 -3.154 -1.171 1 90.88 170 TYR B N 1
ATOM 3748 C CA . TYR B 1 170 ? 1.637 -3.037 0.182 1 90.88 170 TYR B CA 1
ATOM 3749 C C . TYR B 1 170 ? 1.249 -4.402 0.735 1 90.88 170 TYR B C 1
ATOM 3751 O O . TYR B 1 170 ? 1.641 -4.766 1.848 1 90.88 170 TYR B O 1
ATOM 3759 N N . LEU B 1 171 ? 0.574 -5.188 0.011 1 92.38 171 LEU B N 1
ATOM 3760 C CA . LEU B 1 171 ? 0.148 -6.504 0.465 1 92.38 171 LEU B CA 1
ATOM 3761 C C . LEU B 1 171 ? 1.349 -7.422 0.674 1 92.38 171 LEU B C 1
ATOM 3763 O O . LEU B 1 171 ? 1.439 -8.109 1.694 1 92.38 171 LEU B O 1
ATOM 3767 N N . ILE B 1 172 ? 2.285 -7.391 -0.252 1 92.62 172 ILE B N 1
ATOM 3768 C CA . ILE B 1 172 ? 3.449 -8.266 -0.197 1 92.62 172 ILE B CA 1
ATOM 3769 C C . ILE B 1 172 ? 4.34 -7.867 0.977 1 92.62 172 ILE B C 1
ATOM 3771 O O . ILE B 1 172 ? 5.012 -8.719 1.572 1 92.62 172 ILE B O 1
ATOM 3775 N N . SER B 1 173 ? 4.367 -6.574 1.362 1 89.44 173 SER B N 1
ATOM 3776 C CA . SER B 1 173 ? 5.203 -6.074 2.449 1 89.44 173 SER B CA 1
ATOM 3777 C C . SER B 1 173 ? 4.863 -6.758 3.768 1 89.44 173 SER B C 1
ATOM 3779 O O . SER B 1 173 ? 5.688 -6.805 4.684 1 89.44 173 SER B O 1
ATOM 3781 N N . ALA B 1 174 ? 3.627 -7.285 3.889 1 86.75 174 ALA B N 1
ATOM 3782 C CA . ALA B 1 174 ? 3.197 -7.969 5.105 1 86.75 174 ALA B CA 1
ATOM 3783 C C . ALA B 1 174 ? 4.043 -9.211 5.359 1 86.75 174 ALA B C 1
ATOM 3785 O O . ALA B 1 174 ? 4.121 -9.695 6.492 1 86.75 174 ALA B O 1
ATOM 3786 N N . PHE B 1 175 ? 4.734 -9.703 4.332 1 88.69 175 PHE B N 1
ATOM 3787 C CA . PHE B 1 175 ? 5.469 -10.953 4.438 1 88.69 175 PHE B CA 1
ATOM 3788 C C . PHE B 1 175 ? 6.969 -10.695 4.512 1 88.69 175 PHE B C 1
ATOM 3790 O O . PHE B 1 175 ? 7.727 -11.531 5.016 1 88.69 175 PHE B O 1
ATOM 3797 N N . VAL B 1 176 ? 7.441 -9.648 3.982 1 81.94 176 VAL B N 1
ATOM 3798 C CA . VAL B 1 176 ? 8.859 -9.375 3.795 1 81.94 176 VAL B CA 1
ATOM 3799 C C . VAL B 1 176 ? 9.547 -9.242 5.152 1 81.94 176 VAL B C 1
ATOM 3801 O O . VAL B 1 176 ? 10.695 -9.648 5.32 1 81.94 176 VAL B O 1
ATOM 3804 N N . ARG B 1 177 ? 8.789 -8.766 6.125 1 73.94 177 ARG B N 1
ATOM 3805 C CA . ARG B 1 177 ? 9.406 -8.484 7.418 1 73.94 177 ARG B CA 1
ATOM 3806 C C . ARG B 1 177 ? 9.375 -9.719 8.312 1 73.94 177 ARG B C 1
ATOM 3808 O O . ARG B 1 177 ? 9.945 -9.711 9.406 1 73.94 177 ARG B O 1
ATOM 3815 N N . LYS B 1 178 ? 8.742 -10.695 7.914 1 81.88 178 LYS B N 1
ATOM 3816 C CA . LYS B 1 178 ? 8.734 -11.945 8.672 1 81.88 178 LYS B CA 1
ATOM 3817 C C . LYS B 1 178 ? 10.078 -12.664 8.555 1 81.88 178 LYS B C 1
ATOM 3819 O O . LYS B 1 178 ? 10.805 -12.477 7.582 1 81.88 178 LYS B O 1
ATOM 3824 N N . PRO B 1 179 ? 10.344 -13.438 9.594 1 82.44 179 PRO B N 1
ATOM 3825 C CA . PRO B 1 179 ? 11.555 -14.242 9.461 1 82.44 179 PRO B CA 1
ATOM 3826 C C . PRO B 1 179 ? 11.578 -15.078 8.18 1 82.44 179 PRO B C 1
ATOM 3828 O O . PRO B 1 179 ? 10.617 -15.797 7.887 1 82.44 179 PRO B O 1
ATOM 3831 N N . GLY B 1 180 ? 12.648 -14.914 7.371 1 85.62 180 GLY B N 1
ATOM 3832 C CA . GLY B 1 180 ? 12.797 -15.641 6.121 1 85.62 180 GLY B CA 1
ATOM 3833 C C . GLY B 1 180 ? 12.188 -14.922 4.934 1 85.62 180 GLY B C 1
ATOM 3834 O O . GLY B 1 180 ? 12.305 -15.383 3.795 1 85.62 180 GLY B O 1
ATOM 3835 N N . GLY B 1 181 ? 11.531 -13.828 5.258 1 86.19 181 GLY B N 1
ATOM 3836 C CA . GLY B 1 181 ? 10.852 -13.094 4.203 1 86.19 181 GLY B CA 1
ATOM 3837 C C . GLY B 1 181 ? 11.797 -12.57 3.137 1 86.19 181 GLY B C 1
ATOM 3838 O O . GLY B 1 181 ? 11.516 -12.68 1.942 1 86.19 181 GLY B O 1
ATOM 3839 N N . PHE B 1 182 ? 12.867 -12.078 3.523 1 85.25 182 PHE B N 1
ATOM 3840 C CA . PHE B 1 182 ? 13.82 -11.516 2.564 1 85.25 182 PHE B CA 1
ATOM 3841 C C . PHE B 1 182 ? 14.508 -12.625 1.778 1 85.25 182 PHE B C 1
ATOM 3843 O O . PHE B 1 182 ? 14.797 -12.469 0.591 1 85.25 182 PHE B O 1
ATOM 3850 N N . ASP B 1 183 ? 14.82 -13.703 2.482 1 87.38 183 ASP B N 1
ATOM 3851 C CA . ASP B 1 183 ? 15.375 -14.852 1.779 1 87.38 183 ASP B CA 1
ATOM 3852 C C . ASP B 1 183 ? 14.414 -15.344 0.694 1 87.38 183 ASP B C 1
ATOM 3854 O O . ASP B 1 183 ? 14.852 -15.711 -0.402 1 87.38 183 ASP B O 1
ATOM 3858 N N . PHE B 1 184 ? 13.203 -15.344 1.097 1 90.12 184 PHE B N 1
ATOM 3859 C CA . PHE B 1 184 ? 12.148 -15.688 0.15 1 90.12 184 PHE B CA 1
ATOM 3860 C C . PHE B 1 184 ? 12.211 -14.781 -1.075 1 90.12 184 PHE B C 1
ATOM 3862 O O . PHE B 1 184 ? 12.156 -15.266 -2.209 1 90.12 184 PHE B O 1
ATOM 3869 N N . LEU B 1 185 ? 12.305 -13.508 -0.848 1 89.88 185 LEU B N 1
ATOM 3870 C CA . LEU B 1 185 ? 12.32 -12.531 -1.928 1 89.88 185 LEU B CA 1
ATOM 3871 C C . LEU B 1 185 ? 13.555 -12.711 -2.807 1 89.88 185 LEU B C 1
ATOM 3873 O O . LEU B 1 185 ? 13.477 -12.578 -4.031 1 89.88 185 LEU B O 1
ATOM 3877 N N . GLU B 1 186 ? 14.641 -13.023 -2.189 1 90.19 186 GLU B N 1
ATOM 3878 C CA . GLU B 1 186 ? 15.883 -13.234 -2.934 1 90.19 186 GLU B CA 1
ATOM 3879 C C . GLU B 1 186 ? 15.766 -14.422 -3.879 1 90.19 186 GLU B C 1
ATOM 3881 O O . GLU B 1 186 ? 16.297 -14.391 -4.996 1 90.19 186 GLU B O 1
ATOM 3886 N N . ARG B 1 187 ? 15.125 -15.367 -3.418 1 91 187 ARG B N 1
ATOM 3887 C CA . ARG B 1 187 ? 14.922 -16.547 -4.258 1 91 187 ARG B CA 1
ATOM 3888 C C . ARG B 1 187 ? 13.875 -16.281 -5.336 1 91 187 ARG B C 1
ATOM 3890 O O . ARG B 1 187 ? 14 -16.766 -6.461 1 91 187 ARG B O 1
ATOM 3897 N N . ALA B 1 188 ? 12.945 -15.461 -5.008 1 91.25 188 ALA B N 1
ATOM 3898 C CA . ALA B 1 188 ? 11.836 -15.164 -5.91 1 91.25 188 ALA B CA 1
ATOM 3899 C C . ALA B 1 188 ? 12.32 -14.406 -7.145 1 91.25 188 ALA B C 1
ATOM 3901 O O . ALA B 1 188 ? 11.688 -14.461 -8.203 1 91.25 188 ALA B O 1
ATOM 3902 N N . ILE B 1 189 ? 13.477 -13.781 -7.062 1 92.62 189 ILE B N 1
ATOM 3903 C CA . ILE B 1 189 ? 13.906 -12.945 -8.18 1 92.62 189 ILE B CA 1
ATOM 3904 C C . ILE B 1 189 ? 14.945 -13.688 -9.008 1 92.62 189 ILE B C 1
ATOM 3906 O O . ILE B 1 189 ? 15.594 -13.094 -9.883 1 92.62 189 ILE B O 1
ATOM 3910 N N . LYS B 1 190 ? 15.188 -14.867 -8.703 1 91.88 190 LYS B N 1
ATOM 3911 C CA . LYS B 1 190 ? 15.992 -15.719 -9.562 1 91.88 190 LYS B CA 1
ATOM 3912 C C . LYS B 1 190 ? 15.133 -16.422 -10.617 1 91.88 190 LYS B C 1
ATOM 3914 O O . LYS B 1 190 ? 14.18 -17.109 -10.273 1 91.88 190 LYS B O 1
ATOM 3919 N N . ILE B 1 191 ? 15.406 -16.188 -11.836 1 90.5 191 ILE B N 1
ATOM 3920 C CA . ILE B 1 191 ? 14.57 -16.766 -12.883 1 90.5 191 ILE B CA 1
ATOM 3921 C C . ILE B 1 191 ? 15.211 -18.047 -13.414 1 90.5 191 ILE B C 1
ATOM 3923 O O . ILE B 1 191 ? 16.422 -18.109 -13.617 1 90.5 191 ILE B O 1
ATOM 3927 N N . THR B 1 192 ? 14.461 -19.109 -13.578 1 92.19 192 THR B N 1
ATOM 3928 C CA . THR B 1 192 ? 14.914 -20.391 -14.125 1 92.19 192 THR B CA 1
ATOM 3929 C C . THR B 1 192 ? 14.445 -20.547 -15.57 1 92.19 192 THR B C 1
ATOM 3931 O O . THR B 1 192 ? 13.578 -19.812 -16.031 1 92.19 192 THR B O 1
ATOM 3934 N N . THR B 1 193 ? 15.07 -21.438 -16.25 1 95 193 THR B N 1
ATOM 3935 C CA . THR B 1 193 ? 14.625 -21.75 -17.609 1 95 193 THR B CA 1
ATOM 3936 C C . THR B 1 193 ? 13.203 -22.312 -17.594 1 95 193 THR B C 1
ATOM 3938 O O . THR B 1 193 ? 12.398 -21.984 -18.484 1 95 193 THR B O 1
ATOM 3941 N N . LYS B 1 194 ? 12.93 -23.094 -16.609 1 95.38 194 LYS B N 1
ATOM 3942 C CA . LYS B 1 194 ? 11.594 -23.656 -16.438 1 95.38 194 LYS B CA 1
ATOM 3943 C C . LYS B 1 194 ? 10.531 -22.562 -16.391 1 95.38 194 LYS B C 1
ATOM 3945 O O . LYS B 1 194 ? 9.516 -22.641 -17.078 1 95.38 194 LYS B O 1
ATOM 3950 N N . GLU B 1 195 ? 10.805 -21.547 -15.602 1 92.56 195 GLU B N 1
ATOM 3951 C CA . GLU B 1 195 ? 9.883 -20.422 -15.438 1 92.56 195 GLU B CA 1
ATOM 3952 C C . GLU B 1 195 ? 9.719 -19.656 -16.734 1 92.56 195 GLU B C 1
ATOM 3954 O O . GLU B 1 195 ? 8.609 -19.25 -17.094 1 92.56 195 GLU B O 1
ATOM 3959 N N . LYS B 1 196 ? 10.812 -19.453 -17.422 1 94.19 196 LYS B N 1
ATOM 3960 C CA . LYS B 1 196 ? 10.758 -18.734 -18.688 1 94.19 196 LYS B CA 1
ATOM 3961 C C . LYS B 1 196 ? 9.883 -19.484 -19.703 1 94.19 196 LYS B C 1
ATOM 3963 O O . LYS B 1 196 ? 9.047 -18.875 -20.375 1 94.19 196 LYS B O 1
ATOM 3968 N N . VAL B 1 197 ? 10.117 -20.75 -19.781 1 95.69 197 VAL B N 1
ATOM 3969 C CA . VAL B 1 197 ? 9.359 -21.578 -20.703 1 95.69 197 VAL B CA 1
ATOM 3970 C C . VAL B 1 197 ? 7.879 -21.547 -20.328 1 95.69 197 VAL B C 1
ATOM 3972 O O . VAL B 1 197 ? 7.016 -21.344 -21.188 1 95.69 197 VAL B O 1
ATOM 3975 N N . TYR B 1 198 ? 7.637 -21.688 -19.047 1 94.19 198 TYR B N 1
ATOM 3976 C CA . TYR B 1 198 ? 6.27 -21.656 -18.531 1 94.19 198 TYR B CA 1
ATOM 3977 C C . TYR B 1 198 ? 5.578 -20.344 -18.938 1 94.19 198 TYR B C 1
ATOM 3979 O O . TYR B 1 198 ? 4.461 -20.375 -19.453 1 94.19 198 TYR B O 1
ATOM 3987 N N . ASN B 1 199 ? 6.199 -19.266 -18.734 1 90.06 199 ASN B N 1
ATOM 3988 C CA . ASN B 1 199 ? 5.617 -17.938 -18.969 1 90.06 199 ASN B CA 1
ATOM 3989 C C . ASN B 1 199 ? 5.383 -17.688 -20.453 1 90.06 199 ASN B C 1
ATOM 3991 O O . ASN B 1 199 ? 4.426 -17.016 -20.828 1 90.06 199 ASN B O 1
ATOM 3995 N N . ILE B 1 200 ? 6.242 -18.234 -21.297 1 91.88 200 ILE B N 1
ATOM 3996 C CA . ILE B 1 200 ? 6.027 -18.156 -22.734 1 91.88 200 ILE B CA 1
ATOM 3997 C C . ILE B 1 200 ? 4.77 -18.938 -23.109 1 91.88 200 ILE B C 1
ATOM 3999 O O . ILE B 1 200 ? 3.92 -18.438 -23.844 1 91.88 200 ILE B O 1
ATOM 4003 N N . ILE B 1 201 ? 4.641 -20.109 -22.562 1 92.25 201 ILE B N 1
ATOM 4004 C CA . ILE B 1 201 ? 3.533 -21 -22.906 1 92.25 201 ILE B CA 1
ATOM 4005 C C . ILE B 1 201 ? 2.213 -20.359 -22.469 1 92.25 201 ILE B C 1
ATOM 4007 O O . ILE B 1 201 ? 1.249 -20.328 -23.25 1 92.25 201 ILE B O 1
ATOM 4011 N N . ILE B 1 202 ? 2.189 -19.797 -21.297 1 88.5 202 ILE B N 1
ATOM 4012 C CA . ILE B 1 202 ? 0.936 -19.312 -20.734 1 88.5 202 ILE B CA 1
ATOM 4013 C C . ILE B 1 202 ? 0.521 -18.016 -21.438 1 88.5 202 ILE B C 1
ATOM 4015 O O . ILE B 1 202 ? -0.629 -17.594 -21.344 1 88.5 202 ILE B O 1
ATOM 4019 N N . SER B 1 203 ? 1.462 -17.375 -22.078 1 85.56 203 SER B N 1
ATOM 4020 C CA . SER B 1 203 ? 1.137 -16.156 -22.797 1 85.56 203 SER B CA 1
ATOM 4021 C C . SER B 1 203 ? 0.124 -16.422 -23.906 1 85.56 203 SER B C 1
ATOM 4023 O O . SER B 1 203 ? -0.596 -15.523 -24.344 1 85.56 203 SER B O 1
ATOM 4025 N N . ASP B 1 204 ? 0.094 -17.625 -24.438 1 87.12 204 ASP B N 1
ATOM 4026 C CA . ASP B 1 204 ? -0.891 -18.094 -25.406 1 87.12 204 ASP B CA 1
ATOM 4027 C C . ASP B 1 204 ? -1.079 -19.609 -25.312 1 87.12 204 ASP B C 1
ATOM 4029 O O . ASP B 1 204 ? -0.422 -20.359 -26.031 1 87.12 204 ASP B O 1
ATOM 4033 N N . LEU B 1 205 ? -2.09 -20 -24.656 1 83.75 205 LEU B N 1
ATOM 4034 C CA . LEU B 1 205 ? -2.273 -21.422 -24.359 1 83.75 205 LEU B CA 1
ATOM 4035 C C . LEU B 1 205 ? -2.945 -22.125 -25.531 1 83.75 205 LEU B C 1
ATOM 4037 O O . LEU B 1 205 ? -2.896 -23.359 -25.625 1 83.75 205 LEU B O 1
ATOM 4041 N N . THR B 1 206 ? -3.615 -21.359 -26.281 1 82.94 206 THR B N 1
ATOM 4042 C CA . THR B 1 206 ? -4.309 -21.969 -27.406 1 82.94 206 THR B CA 1
ATOM 4043 C C . THR B 1 206 ? -3.328 -22.328 -28.516 1 82.94 206 THR B C 1
ATOM 4045 O O . THR B 1 206 ? -3.627 -23.156 -29.375 1 82.94 206 THR B O 1
ATOM 4048 N N . ARG B 1 207 ? -2.25 -21.641 -28.375 1 87.31 207 ARG B N 1
ATOM 4049 C CA . ARG B 1 207 ? -1.2 -21.953 -29.344 1 87.31 207 ARG B CA 1
ATOM 4050 C C . ARG B 1 207 ? -0.503 -23.266 -29 1 87.31 207 ARG B C 1
ATOM 4052 O O . ARG B 1 207 ? -0.241 -23.547 -27.828 1 87.31 207 ARG B O 1
ATOM 4059 N N . LYS B 1 208 ? -0.312 -24.047 -30.016 1 89.44 208 LYS B N 1
ATOM 4060 C CA . LYS B 1 208 ? 0.462 -25.266 -29.844 1 89.44 208 LYS B CA 1
ATOM 4061 C C . LYS B 1 208 ? 1.96 -24.984 -29.922 1 89.44 208 LYS B C 1
ATOM 4063 O O . LYS B 1 208 ? 2.584 -25.234 -30.953 1 89.44 208 LYS B O 1
ATOM 4068 N N . TRP B 1 209 ? 2.498 -24.688 -28.844 1 93.38 209 TRP B N 1
ATOM 4069 C CA . TRP B 1 209 ? 3.912 -24.328 -28.781 1 93.38 209 TRP B CA 1
ATOM 4070 C C . TRP B 1 209 ? 4.793 -25.547 -29.016 1 93.38 209 TRP B C 1
ATOM 4072 O O . TRP B 1 209 ? 4.594 -26.594 -28.391 1 93.38 209 TRP B O 1
ATOM 4082 N N . SER B 1 210 ? 5.727 -25.422 -29.922 1 95.38 210 SER B N 1
ATOM 4083 C CA . SER B 1 210 ? 6.766 -26.438 -30.078 1 95.38 210 SER B CA 1
ATOM 4084 C C . SER B 1 210 ? 8.023 -26.062 -29.297 1 95.38 210 SER B C 1
ATOM 4086 O O . SER B 1 210 ? 8.227 -24.891 -28.984 1 95.38 210 SER B O 1
ATOM 4088 N N . GLN B 1 211 ? 8.789 -27.078 -29.016 1 96.06 211 GLN B N 1
ATOM 4089 C CA . GLN B 1 211 ? 10.07 -26.812 -28.359 1 96.06 211 GLN B CA 1
ATOM 4090 C C . GLN B 1 211 ? 10.922 -25.844 -29.172 1 96.06 211 GLN B C 1
ATOM 4092 O O . GLN B 1 211 ? 11.609 -25 -28.609 1 96.06 211 GLN B O 1
ATOM 4097 N N . ALA B 1 212 ? 10.852 -25.984 -30.484 1 96.81 212 ALA B N 1
ATOM 4098 C CA . ALA B 1 212 ? 11.633 -25.141 -31.375 1 96.81 212 ALA B CA 1
ATOM 4099 C C . ALA B 1 212 ? 11.203 -23.688 -31.266 1 96.81 212 ALA B C 1
ATOM 4101 O O . ALA B 1 212 ? 12.039 -22.781 -31.25 1 96.81 212 ALA B O 1
ATOM 4102 N N . GLU B 1 213 ? 9.953 -23.453 -31.25 1 96.81 213 GLU B N 1
ATOM 4103 C CA . GLU B 1 213 ? 9.422 -22.094 -31.156 1 96.81 213 GLU B CA 1
ATOM 4104 C C . GLU B 1 213 ? 9.812 -21.453 -29.828 1 96.81 213 GLU B C 1
ATOM 4106 O O . GLU B 1 213 ? 10.211 -20.281 -29.797 1 96.81 213 GLU B O 1
ATOM 4111 N N . VAL B 1 214 ? 9.648 -22.203 -28.797 1 97.25 214 VAL B N 1
ATOM 4112 C CA . VAL B 1 214 ? 9.961 -21.688 -27.469 1 97.25 214 VAL B CA 1
ATOM 4113 C C . VAL B 1 214 ? 11.461 -21.406 -27.375 1 97.25 214 VAL B C 1
ATOM 4115 O O . VAL B 1 214 ? 11.867 -20.375 -26.844 1 97.25 214 VAL B O 1
ATOM 4118 N N . ALA B 1 215 ? 12.289 -22.344 -27.812 1 97.81 215 ALA B N 1
ATOM 4119 C CA . ALA B 1 215 ? 13.734 -22.141 -27.828 1 97.81 215 ALA B CA 1
ATOM 4120 C C . ALA B 1 215 ? 14.102 -20.875 -28.578 1 97.81 215 ALA B C 1
ATOM 4122 O O . ALA B 1 215 ? 14.961 -20.109 -28.141 1 97.81 215 ALA B O 1
ATOM 4123 N N . GLY B 1 216 ? 13.445 -20.656 -29.703 1 97.19 216 GLY B N 1
ATOM 4124 C CA . GLY B 1 216 ? 13.664 -19.453 -30.484 1 97.19 216 GLY B CA 1
ATOM 4125 C C . GLY B 1 216 ? 13.359 -18.172 -29.703 1 97.19 216 GLY B C 1
ATOM 4126 O O . GLY B 1 216 ? 14.133 -17.219 -29.75 1 97.19 216 GLY B O 1
ATOM 4127 N N . LYS B 1 217 ? 12.258 -18.172 -28.984 1 95.94 217 LYS B N 1
ATOM 4128 C CA . LYS B 1 217 ? 11.859 -17.016 -28.188 1 95.94 217 LYS B CA 1
ATOM 4129 C C . LYS B 1 217 ? 12.867 -16.734 -27.078 1 95.94 217 LYS B C 1
ATOM 4131 O O . LYS B 1 217 ? 12.984 -15.602 -26.625 1 95.94 217 LYS B O 1
ATOM 4136 N N . LEU B 1 218 ? 13.539 -17.781 -26.703 1 96.81 218 LEU B N 1
ATOM 4137 C CA . LEU B 1 218 ? 14.516 -17.641 -25.625 1 96.81 218 LEU B CA 1
ATOM 4138 C C . LEU B 1 218 ? 15.922 -17.469 -26.188 1 96.81 218 LEU B C 1
ATOM 4140 O O . LEU B 1 218 ? 16.906 -17.484 -25.438 1 96.81 218 LEU B O 1
ATOM 4144 N N . PHE B 1 219 ? 16.031 -17.406 -27.469 1 97.12 219 PHE B N 1
ATOM 4145 C CA . PHE B 1 219 ? 17.297 -17.188 -28.172 1 97.12 219 PHE B CA 1
ATOM 4146 C C . PHE B 1 219 ? 18.297 -18.297 -27.859 1 97.12 219 PHE B C 1
ATOM 4148 O O . PHE B 1 219 ? 19.453 -18.016 -27.578 1 97.12 219 PHE B O 1
ATOM 4155 N N . MET B 1 220 ? 17.844 -19.5 -27.906 1 96.88 220 MET B N 1
ATOM 4156 C CA . MET B 1 220 ? 18.703 -20.656 -27.719 1 96.88 220 MET B CA 1
ATOM 4157 C C . MET B 1 220 ? 18.312 -21.797 -28.656 1 96.88 220 MET B C 1
ATOM 4159 O O . MET B 1 220 ? 17.266 -21.75 -29.281 1 96.88 220 MET B O 1
ATOM 4163 N N . SER B 1 221 ? 19.188 -22.781 -28.859 1 97.5 221 SER B N 1
ATOM 4164 C CA . SER B 1 221 ? 18.891 -23.984 -29.641 1 97.5 221 SER B CA 1
ATOM 4165 C C . SER B 1 221 ? 17.984 -24.938 -28.875 1 97.5 221 SER B C 1
ATOM 4167 O O . SER B 1 221 ? 17.906 -24.875 -27.641 1 97.5 221 SER B O 1
ATOM 4169 N N . VAL B 1 222 ? 17.344 -25.781 -29.625 1 97.75 222 VAL B N 1
ATOM 4170 C CA . VAL B 1 222 ? 16.5 -26.797 -29 1 97.75 222 VAL B CA 1
ATOM 4171 C C . VAL B 1 222 ? 17.344 -27.672 -28.094 1 97.75 222 VAL B C 1
ATOM 4173 O O . VAL B 1 222 ? 16.906 -28.047 -27 1 97.75 222 VAL B O 1
ATOM 4176 N N . SER B 1 223 ? 18.562 -27.984 -28.516 1 97.75 223 SER B N 1
ATOM 4177 C CA . SER B 1 223 ? 19.469 -28.797 -27.719 1 97.75 223 SER B CA 1
ATOM 4178 C C . SER B 1 223 ? 19.844 -28.109 -26.422 1 97.75 223 SER B C 1
ATOM 4180 O O . SER B 1 223 ? 19.906 -28.75 -25.359 1 97.75 223 SER B O 1
ATOM 4182 N N . SER B 1 224 ? 20.141 -26.891 -26.469 1 97.75 224 SER B N 1
ATOM 4183 C CA . SER B 1 224 ? 20.469 -26.109 -25.281 1 97.75 224 SER B CA 1
ATOM 4184 C C . SER B 1 224 ? 19.281 -26.047 -24.312 1 97.75 224 SER B C 1
ATOM 4186 O O . SER B 1 224 ? 19.469 -26.188 -23.109 1 97.75 224 SER B O 1
ATOM 4188 N N . LEU B 1 225 ? 18.109 -25.844 -24.859 1 98.12 225 LEU B N 1
ATOM 4189 C CA . LEU B 1 225 ? 16.906 -25.828 -24.031 1 98.12 225 LEU B CA 1
ATOM 4190 C C . LEU B 1 225 ? 16.719 -27.156 -23.312 1 98.12 225 LEU B C 1
ATOM 4192 O O . LEU B 1 225 ? 16.469 -27.172 -22.109 1 98.12 225 LEU B O 1
ATOM 4196 N N . LYS B 1 226 ? 16.844 -28.203 -24.031 1 97.56 226 LYS B N 1
ATOM 4197 C CA . LYS B 1 226 ? 16.688 -29.531 -23.453 1 97.56 226 LYS B CA 1
ATOM 4198 C C . LYS B 1 226 ? 17.703 -29.766 -22.328 1 97.56 226 LYS B C 1
ATOM 4200 O O . LYS B 1 226 ? 17.359 -30.328 -21.281 1 97.56 226 LYS B O 1
ATOM 4205 N N . ARG B 1 227 ? 18.906 -29.359 -22.531 1 97.88 227 ARG B N 1
ATOM 4206 C CA . ARG B 1 227 ? 19.969 -29.531 -21.547 1 97.88 227 ARG B CA 1
ATOM 4207 C C . ARG B 1 227 ? 19.672 -28.734 -20.281 1 97.88 227 ARG B C 1
ATOM 4209 O O . ARG B 1 227 ? 19.844 -29.234 -19.172 1 97.88 227 ARG B O 1
ATOM 4216 N N . LYS B 1 228 ? 19.297 -27.531 -20.453 1 97.62 228 LYS B N 1
ATOM 4217 C CA . LYS B 1 228 ? 19 -26.656 -19.328 1 97.62 228 LYS B CA 1
ATOM 4218 C C . LYS B 1 228 ? 17.797 -27.172 -18.531 1 97.62 228 LYS B C 1
ATOM 4220 O O . LYS B 1 228 ? 17.812 -27.141 -17.297 1 97.62 228 LYS B O 1
ATOM 4225 N N . LEU B 1 229 ? 16.797 -27.594 -19.25 1 97.69 229 LEU B N 1
ATOM 4226 C CA . LEU B 1 229 ? 15.633 -28.156 -18.578 1 97.69 229 LEU B CA 1
ATOM 4227 C C . LEU B 1 229 ? 15.992 -29.453 -17.844 1 97.69 229 LEU B C 1
ATOM 4229 O O . LEU B 1 229 ? 15.516 -29.703 -16.734 1 97.69 229 LEU B O 1
ATOM 4233 N N . ALA B 1 230 ? 16.828 -30.25 -18.453 1 97.38 230 ALA B N 1
ATOM 4234 C CA . ALA B 1 230 ? 17.297 -31.469 -17.812 1 97.38 230 ALA B CA 1
ATOM 4235 C C . ALA B 1 230 ? 18.062 -31.156 -16.531 1 97.38 230 ALA B C 1
ATOM 4237 O O . ALA B 1 230 ? 17.922 -31.875 -15.523 1 97.38 230 ALA B O 1
ATOM 4238 N N . ALA B 1 231 ? 18.844 -30.172 -16.562 1 96.88 231 ALA B N 1
ATOM 4239 C CA . ALA B 1 231 ? 19.594 -29.734 -15.391 1 96.88 231 ALA B CA 1
ATOM 4240 C C . ALA B 1 231 ? 18.656 -29.297 -14.266 1 96.88 231 ALA B C 1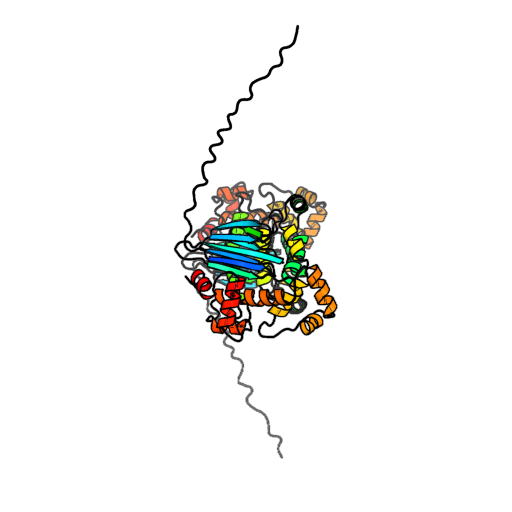
ATOM 4242 O O . ALA B 1 231 ? 19 -29.422 -13.086 1 96.88 231 ALA B O 1
ATOM 4243 N N . GLU B 1 232 ? 17.5 -28.844 -14.711 1 95.12 232 GLU B N 1
ATOM 4244 C CA . GLU B 1 232 ? 16.484 -28.406 -13.742 1 95.12 232 GLU B CA 1
ATOM 4245 C C . GLU B 1 232 ? 15.508 -29.547 -13.43 1 95.12 232 GLU B C 1
ATOM 4247 O O . GLU B 1 232 ? 14.484 -29.312 -12.789 1 95.12 232 GLU B O 1
ATOM 4252 N N . GLU B 1 233 ? 15.805 -30.719 -13.992 1 95.25 233 GLU B N 1
ATOM 4253 C CA . GLU B 1 233 ? 15.078 -31.953 -13.727 1 95.25 233 GLU B CA 1
ATOM 4254 C C . GLU B 1 233 ? 13.625 -31.859 -14.18 1 95.25 233 GLU B C 1
ATOM 4256 O O . GLU B 1 233 ? 12.719 -32.281 -13.461 1 95.25 233 GLU B O 1
ATOM 4261 N N . VAL B 1 234 ? 13.43 -31.25 -15.281 1 96.19 234 VAL B N 1
ATOM 4262 C CA . VAL B 1 234 ? 12.086 -31.109 -15.828 1 96.19 234 VAL B CA 1
ATOM 4263 C C . VAL B 1 234 ? 12.133 -31.234 -17.344 1 96.19 234 VAL B C 1
ATOM 4265 O O . VAL B 1 234 ? 13.172 -31 -17.969 1 96.19 234 VAL B O 1
ATOM 4268 N N . SER B 1 235 ? 11.047 -31.688 -17.984 1 96.69 235 SER B N 1
ATOM 4269 C CA . SER B 1 235 ? 10.93 -31.766 -19.438 1 96.69 235 SER B CA 1
ATOM 4270 C C . SER B 1 235 ? 10.008 -30.688 -19.969 1 96.69 235 SER B C 1
ATOM 4272 O O . SER B 1 235 ? 9.188 -30.141 -19.234 1 96.69 235 SER B O 1
ATOM 4274 N N . PHE B 1 236 ? 10.156 -30.422 -21.219 1 96.69 236 PHE B N 1
ATOM 4275 C CA . PHE B 1 236 ? 9.289 -29.469 -21.891 1 96.69 236 PHE B CA 1
ATOM 4276 C C . PHE B 1 236 ? 7.828 -29.891 -21.781 1 96.69 236 PHE B C 1
ATOM 4278 O O . PHE B 1 236 ? 6.961 -29.047 -21.5 1 96.69 236 PHE B O 1
ATOM 4285 N N . SER B 1 237 ? 7.555 -31.109 -21.984 1 95.5 237 SER B N 1
ATOM 4286 C CA . SER B 1 237 ? 6.195 -31.641 -21.953 1 95.5 237 SER B CA 1
ATOM 4287 C C . SER B 1 237 ? 5.562 -31.469 -20.578 1 95.5 237 SER B C 1
ATOM 4289 O O . SER B 1 237 ? 4.367 -31.172 -20.469 1 95.5 237 SER B O 1
ATOM 4291 N N . LYS B 1 238 ? 6.387 -31.688 -19.578 1 96.25 238 LYS B N 1
ATOM 4292 C CA . LYS B 1 238 ? 5.883 -31.516 -18.219 1 96.25 238 LYS B CA 1
ATOM 4293 C C . LYS B 1 238 ? 5.492 -30.062 -17.953 1 96.25 238 LYS B C 1
ATOM 4295 O O . LYS B 1 238 ? 4.453 -29.797 -17.344 1 96.25 238 LYS B O 1
ATOM 4300 N N . ILE B 1 239 ? 6.324 -29.125 -18.375 1 96.19 239 ILE B N 1
ATOM 4301 C CA . ILE B 1 239 ? 6.035 -27.719 -18.203 1 96.19 239 ILE B CA 1
ATOM 4302 C C . ILE B 1 239 ? 4.754 -27.344 -18.938 1 96.19 239 ILE B C 1
ATOM 4304 O O . ILE B 1 239 ? 3.91 -26.609 -18.422 1 96.19 239 ILE B O 1
ATOM 4308 N N . TYR B 1 240 ? 4.672 -27.859 -20.094 1 94.81 240 TYR B N 1
ATOM 4309 C CA . TYR B 1 240 ? 3.512 -27.625 -20.953 1 94.81 240 TYR B CA 1
ATOM 4310 C C . TYR B 1 240 ? 2.232 -28.109 -20.281 1 94.81 240 TYR B C 1
ATOM 4312 O O . TYR B 1 240 ? 1.23 -27.375 -20.25 1 94.81 240 TYR B O 1
ATOM 4320 N N . LEU B 1 241 ? 2.297 -29.266 -19.781 1 95 241 LEU B N 1
ATOM 4321 C CA . LEU B 1 241 ? 1.161 -29.844 -19.078 1 95 241 LEU B CA 1
ATOM 4322 C C . LEU B 1 241 ? 0.809 -29.016 -17.844 1 95 241 LEU B C 1
ATOM 4324 O O . LEU B 1 241 ? -0.361 -28.688 -17.625 1 95 241 LEU B O 1
ATOM 4328 N N . ASP B 1 242 ? 1.802 -28.688 -17.047 1 95.62 242 ASP B N 1
ATOM 4329 C CA . ASP B 1 242 ? 1.589 -27.891 -15.852 1 95.62 242 ASP B CA 1
ATOM 4330 C C . ASP B 1 242 ? 0.914 -26.562 -16.188 1 95.62 242 ASP B C 1
ATOM 4332 O O . ASP B 1 242 ? -0.009 -26.125 -15.5 1 95.62 242 ASP B O 1
ATOM 4336 N N . ALA B 1 243 ? 1.37 -25.891 -17.188 1 94.06 243 ALA B N 1
ATOM 4337 C CA . ALA B 1 243 ? 0.83 -24.609 -17.609 1 94.06 243 ALA B CA 1
ATOM 4338 C C . ALA B 1 243 ? -0.648 -24.719 -17.969 1 94.06 243 ALA B C 1
ATOM 4340 O O . ALA B 1 243 ? -1.467 -23.906 -17.531 1 94.06 243 ALA B O 1
ATOM 4341 N N . ARG B 1 244 ? -0.98 -25.719 -18.781 1 93.69 244 ARG B N 1
ATOM 4342 C CA . ARG B 1 244 ? -2.359 -25.922 -19.219 1 93.69 244 ARG B CA 1
ATOM 4343 C C . ARG B 1 244 ? -3.264 -26.25 -18.031 1 93.69 244 ARG B C 1
ATOM 4345 O O . ARG B 1 244 ? -4.371 -25.719 -17.922 1 93.69 244 ARG B O 1
ATOM 4352 N N . MET B 1 245 ? -2.764 -27.094 -17.203 1 95 245 MET B N 1
ATOM 4353 C CA . MET B 1 245 ? -3.557 -27.516 -16.047 1 95 245 MET B CA 1
ATOM 4354 C C . MET B 1 245 ? -3.73 -26.359 -15.055 1 95 245 MET B C 1
ATOM 4356 O O . MET B 1 245 ? -4.809 -26.188 -14.484 1 95 245 MET B O 1
ATOM 4360 N N . ASN B 1 246 ? -2.672 -25.594 -14.781 1 93.06 246 ASN B N 1
ATOM 4361 C CA . ASN B 1 246 ? -2.783 -24.422 -13.922 1 93.06 246 ASN B CA 1
ATOM 4362 C C . ASN B 1 246 ? -3.82 -23.438 -14.453 1 93.06 246 ASN B C 1
ATOM 4364 O O . ASN B 1 246 ? -4.605 -22.891 -13.68 1 93.06 246 ASN B O 1
ATOM 4368 N N . GLN B 1 247 ? -3.789 -23.281 -15.688 1 90.69 247 GLN B N 1
ATOM 4369 C CA . GLN B 1 247 ? -4.777 -22.406 -16.312 1 90.69 247 GLN B CA 1
ATOM 4370 C C . GLN B 1 247 ? -6.188 -22.953 -16.125 1 90.69 247 GLN B C 1
ATOM 4372 O O . GLN B 1 247 ? -7.137 -22.203 -15.898 1 90.69 247 GLN B O 1
ATOM 4377 N N . A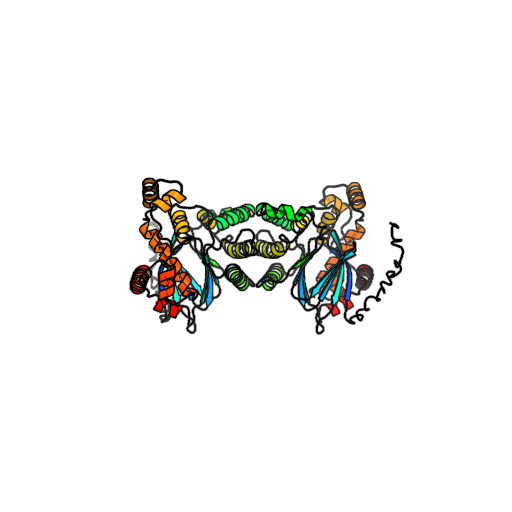LA B 1 248 ? -6.301 -24.172 -16.312 1 93 248 ALA B N 1
ATOM 4378 C CA . ALA B 1 248 ? -7.602 -24.828 -16.172 1 93 248 ALA B CA 1
ATOM 4379 C C . ALA B 1 248 ? -8.188 -24.562 -14.781 1 93 248 ALA B C 1
ATOM 4381 O O . ALA B 1 248 ? -9.352 -24.172 -14.656 1 93 248 ALA B O 1
ATOM 4382 N N . ILE B 1 249 ? -7.359 -24.734 -13.789 1 90.62 249 ILE B N 1
ATOM 4383 C CA . ILE B 1 249 ? -7.793 -24.5 -12.414 1 90.62 249 ILE B CA 1
ATOM 4384 C C . ILE B 1 249 ? -8.234 -23.047 -12.258 1 90.62 249 ILE B C 1
ATOM 4386 O O . ILE B 1 249 ? -9.266 -22.781 -11.641 1 90.62 249 ILE B O 1
ATOM 4390 N N . LYS B 1 250 ? -7.484 -22.234 -12.711 1 86.06 250 LYS B N 1
ATOM 4391 C CA . LYS B 1 250 ? -7.785 -20.797 -12.617 1 86.06 250 LYS B CA 1
ATOM 4392 C C . LYS B 1 250 ? -9.125 -20.484 -13.281 1 86.06 250 LYS B C 1
ATOM 4394 O O . LYS B 1 250 ? -9.961 -19.797 -12.695 1 86.06 250 LYS B O 1
ATOM 4399 N N . LEU B 1 251 ? -9.312 -20.953 -14.438 1 87.19 251 LEU B N 1
ATOM 4400 C CA . LEU B 1 251 ? -10.523 -20.688 -15.211 1 87.19 251 LEU B CA 1
ATOM 4401 C C . LEU B 1 251 ? -11.742 -21.297 -14.539 1 87.19 251 LEU B C 1
ATOM 4403 O O . LEU B 1 251 ? -12.797 -20.672 -14.461 1 87.19 251 LEU B O 1
ATOM 4407 N N . LEU B 1 252 ? -11.555 -22.484 -14.07 1 88.5 252 LEU B N 1
ATOM 4408 C CA . LEU B 1 252 ? -12.656 -23.156 -13.406 1 88.5 252 LEU B CA 1
ATOM 4409 C C . LEU B 1 252 ? -13.055 -22.422 -12.133 1 88.5 252 LEU B C 1
ATOM 4411 O O . LEU B 1 252 ? -14.242 -22.25 -11.852 1 88.5 252 LEU B O 1
ATOM 4415 N N . ARG B 1 253 ? -12.141 -22.031 -11.422 1 83 253 ARG B N 1
ATOM 4416 C CA . ARG B 1 253 ? -12.383 -21.312 -10.172 1 83 253 ARG B CA 1
ATOM 4417 C C . ARG B 1 253 ? -13.125 -20.016 -10.43 1 83 253 ARG B C 1
ATOM 4419 O O . ARG B 1 253 ? -13.984 -19.609 -9.641 1 83 253 ARG B O 1
ATOM 4426 N N . MET B 1 254 ? -12.789 -19.359 -11.461 1 79.12 254 MET B N 1
ATOM 4427 C CA . MET B 1 254 ? -13.352 -18.047 -11.781 1 79.12 254 MET B CA 1
ATOM 4428 C C . MET B 1 254 ? -14.703 -18.188 -12.469 1 79.12 254 MET B C 1
ATOM 4430 O O . MET B 1 254 ? -15.383 -17.203 -12.727 1 79.12 254 MET B O 1
ATOM 4434 N N . GLY B 1 255 ? -15.039 -19.375 -12.727 1 82.75 255 GLY B N 1
ATOM 4435 C CA . GLY B 1 255 ? -16.297 -19.578 -13.438 1 82.75 255 GLY B CA 1
ATOM 4436 C C . GLY B 1 255 ? -16.281 -19.031 -14.844 1 82.75 255 GLY B C 1
ATOM 4437 O O . GLY B 1 255 ? -17.266 -18.438 -15.297 1 82.75 255 GLY B O 1
ATOM 4438 N N . ALA B 1 256 ? -15.211 -19.156 -15.508 1 82.38 256 ALA B N 1
ATOM 4439 C CA . ALA B 1 256 ? -15 -18.547 -16.812 1 82.38 256 ALA B CA 1
ATOM 4440 C C . ALA B 1 256 ? -15.789 -19.281 -17.891 1 82.38 256 ALA B C 1
ATOM 4442 O O . ALA B 1 256 ? -15.953 -18.781 -19.016 1 82.38 256 ALA B O 1
ATOM 4443 N N . GLY B 1 257 ? -16.297 -20.438 -17.656 1 87.19 257 GLY B N 1
ATOM 4444 C CA . GLY B 1 257 ? -17.047 -21.25 -18.594 1 87.19 257 GLY B CA 1
ATOM 4445 C C . GLY B 1 257 ? -17.344 -22.641 -18.094 1 87.19 257 GLY B C 1
ATOM 4446 O O . GLY B 1 257 ? -16.953 -23 -16.969 1 87.19 257 GLY B O 1
ATOM 4447 N N . ASN B 1 258 ? -18.109 -23.312 -18.906 1 92.12 258 ASN B N 1
ATOM 4448 C CA . ASN B 1 258 ? -18.297 -24.719 -18.578 1 92.12 258 ASN B CA 1
ATOM 4449 C C . ASN B 1 258 ? -17.062 -25.547 -18.891 1 92.12 258 ASN B C 1
ATOM 4451 O O . ASN B 1 258 ? -16.078 -25.016 -19.406 1 92.12 258 ASN B O 1
ATOM 4455 N N . ILE B 1 259 ? -17.078 -26.797 -18.547 1 94.75 259 ILE B N 1
ATOM 4456 C CA . ILE B 1 259 ? -15.906 -27.672 -18.625 1 94.75 259 ILE B CA 1
ATOM 4457 C C . ILE B 1 259 ? -15.422 -27.734 -20.078 1 94.75 259 ILE B C 1
ATOM 4459 O O . ILE B 1 259 ? -14.211 -27.688 -20.328 1 94.75 259 ILE B O 1
ATOM 4463 N N . SER B 1 260 ? -16.359 -27.781 -21.031 1 95.56 260 SER B N 1
ATOM 4464 C CA . SER B 1 260 ? -16 -27.859 -22.438 1 95.56 260 SER B CA 1
ATOM 4465 C C . SER B 1 260 ? -15.305 -26.578 -22.891 1 95.56 260 SER B C 1
ATOM 4467 O O . SER B 1 260 ? -14.32 -26.625 -23.641 1 95.56 260 SER B O 1
ATOM 4469 N N . GLN B 1 261 ? -15.766 -25.516 -22.516 1 94.62 261 GLN B N 1
ATOM 4470 C CA . GLN B 1 261 ? -15.18 -24.234 -22.859 1 94.62 261 GLN B CA 1
ATOM 4471 C C . GLN B 1 261 ? -13.781 -24.078 -22.266 1 94.62 261 GLN B C 1
ATOM 4473 O O . GLN B 1 261 ? -12.852 -23.641 -22.938 1 94.62 261 GLN B O 1
ATOM 4478 N N . VAL B 1 262 ? -13.695 -24.484 -21 1 94.25 262 VAL B N 1
ATOM 4479 C CA . VAL B 1 262 ? -12.414 -24.406 -20.312 1 94.25 262 VAL B CA 1
ATOM 4480 C C . VAL B 1 262 ? -11.398 -25.328 -21 1 94.25 262 VAL B C 1
ATOM 4482 O O . VAL B 1 262 ? -10.242 -24.953 -21.188 1 94.25 262 VAL B O 1
ATOM 4485 N N . ALA B 1 263 ? -11.859 -26.484 -21.391 1 95.38 263 ALA B N 1
ATOM 4486 C CA . ALA B 1 263 ? -10.992 -27.406 -22.125 1 95.38 263 ALA B CA 1
ATOM 4487 C C . ALA B 1 263 ? -10.414 -26.75 -23.375 1 95.38 263 ALA B C 1
ATOM 4489 O O . ALA B 1 263 ? -9.211 -26.812 -23.609 1 95.38 263 ALA B O 1
ATOM 4490 N N . THR B 1 264 ? -11.281 -26.078 -24.094 1 92.94 264 THR B N 1
ATOM 4491 C CA . THR B 1 264 ? -10.875 -25.406 -25.328 1 92.94 264 THR B CA 1
ATOM 4492 C C . THR B 1 264 ? -9.898 -24.266 -25.031 1 92.94 264 THR B C 1
ATOM 4494 O O . THR B 1 264 ? -8.891 -24.109 -25.719 1 92.94 264 THR B O 1
ATOM 4497 N N . MET B 1 265 ? -10.188 -23.562 -24.016 1 90.69 265 MET B N 1
ATOM 4498 C CA . MET B 1 265 ? -9.352 -22.438 -23.641 1 90.69 265 MET B CA 1
ATOM 4499 C C . MET B 1 265 ? -7.965 -22.891 -23.203 1 90.69 265 MET B C 1
ATOM 4501 O O . MET B 1 265 ? -7 -22.141 -23.297 1 90.69 265 MET B O 1
ATOM 4505 N N . CYS B 1 266 ? -7.918 -24.094 -22.766 1 93.25 266 CYS B N 1
ATOM 4506 C CA . CYS B 1 266 ? -6.645 -24.625 -22.297 1 93.25 266 CYS B CA 1
ATOM 4507 C C . CYS B 1 266 ? -5.938 -25.391 -23.406 1 93.25 266 CYS B C 1
ATOM 4509 O O . CYS B 1 266 ? -4.875 -25.984 -23.172 1 93.25 266 CYS B O 1
ATOM 4511 N N . GLY B 1 267 ? -6.52 -25.438 -24.578 1 91.19 267 GLY B N 1
ATOM 4512 C CA . GLY B 1 267 ? -5.859 -26 -25.75 1 91.19 267 GLY B CA 1
ATOM 4513 C C . GLY B 1 267 ? -6.195 -27.453 -26 1 91.19 267 GLY B C 1
ATOM 4514 O O . GLY B 1 267 ? -5.453 -28.172 -26.672 1 91.19 267 GLY B O 1
ATOM 4515 N N . TYR B 1 268 ? -7.25 -27.938 -25.453 1 93.56 268 TYR B N 1
ATOM 4516 C CA . TYR B 1 268 ? -7.641 -29.328 -25.672 1 93.56 268 TYR B CA 1
ATOM 4517 C C . TYR B 1 268 ? -8.773 -29.422 -26.688 1 93.56 268 TYR B C 1
ATOM 4519 O O . TYR B 1 268 ? -9.688 -28.594 -26.688 1 93.56 268 TYR B O 1
ATOM 4527 N N . ASP B 1 269 ? -8.727 -30.438 -27.469 1 91.06 269 ASP B N 1
ATOM 4528 C CA . ASP B 1 269 ? -9.703 -30.594 -28.547 1 91.06 269 ASP B CA 1
ATOM 4529 C C . ASP B 1 269 ? -10.961 -31.312 -28.047 1 91.06 269 ASP B C 1
ATOM 4531 O O . ASP B 1 26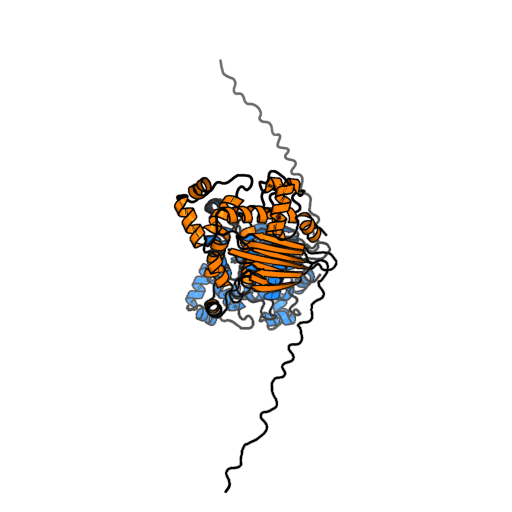9 ? -12.047 -31.109 -28.594 1 91.06 269 ASP B O 1
ATOM 4535 N N . THR B 1 270 ? -10.812 -32.125 -27.031 1 94.12 270 THR B N 1
ATOM 4536 C CA . THR B 1 270 ? -11.953 -32.906 -26.531 1 94.12 270 THR B CA 1
ATOM 4537 C C . THR B 1 270 ? -12.094 -32.75 -25.031 1 94.12 270 THR B C 1
ATOM 4539 O O . THR B 1 270 ? -11.125 -32.938 -24.281 1 94.12 270 THR B O 1
ATOM 4542 N N . PRO B 1 271 ? -13.258 -32.5 -24.562 1 96.06 271 PRO B N 1
ATOM 4543 C CA . PRO B 1 271 ? -13.492 -32.375 -23.125 1 96.06 271 PRO B CA 1
ATOM 4544 C C . PRO B 1 271 ? -13.18 -33.656 -22.359 1 96.06 271 PRO B C 1
ATOM 4546 O O . PRO B 1 271 ? -12.688 -33.594 -21.234 1 96.06 271 PRO B O 1
ATOM 4549 N N . SER B 1 272 ? -13.477 -34.75 -22.984 1 96.5 272 SER B N 1
ATOM 4550 C CA . SER B 1 272 ? -13.227 -36.031 -22.328 1 96.5 272 SER B CA 1
ATOM 4551 C C . SER B 1 272 ? -11.742 -36.219 -22.016 1 96.5 272 SER B C 1
ATOM 4553 O O . SER B 1 272 ? -11.383 -36.688 -20.938 1 96.5 272 SER B O 1
ATOM 4555 N N . TYR B 1 273 ? -10.953 -35.938 -23 1 96.44 273 TYR B N 1
ATOM 4556 C CA . TYR B 1 273 ? -9.508 -36.031 -22.797 1 96.44 273 TYR B CA 1
ATOM 4557 C C . TYR B 1 273 ? -9.031 -35.062 -21.75 1 96.44 273 TYR B C 1
ATOM 4559 O O . TYR B 1 273 ? -8.219 -35.406 -20.891 1 96.44 273 TYR B O 1
ATOM 4567 N N . PHE B 1 274 ? -9.547 -33.875 -21.781 1 97.19 274 PHE B N 1
ATOM 4568 C CA . PHE B 1 274 ? -9.234 -32.844 -20.797 1 97.19 274 PHE B CA 1
ATOM 4569 C C . PHE B 1 274 ? -9.562 -33.344 -19.391 1 97.19 274 PHE B C 1
ATOM 4571 O O . PHE B 1 274 ? -8.742 -33.219 -18.484 1 97.19 274 PHE B O 1
ATOM 4578 N N . ILE B 1 275 ? -10.711 -33.844 -19.203 1 97.31 275 ILE B N 1
ATOM 4579 C CA . ILE B 1 275 ? -11.18 -34.312 -17.891 1 97.31 275 ILE B CA 1
ATOM 4580 C C . ILE B 1 275 ? -10.25 -35.406 -17.375 1 97.31 275 ILE B C 1
ATOM 4582 O O . ILE B 1 275 ? -9.883 -35.406 -16.203 1 97.31 275 ILE B O 1
ATOM 4586 N N . ALA B 1 276 ? -9.867 -36.281 -18.281 1 97.62 276 ALA B N 1
ATOM 4587 C CA . ALA B 1 276 ? -8.984 -37.375 -17.891 1 97.62 276 ALA B CA 1
ATOM 4588 C C . ALA B 1 276 ? -7.625 -36.844 -17.438 1 97.62 276 ALA B C 1
ATOM 4590 O O . ALA B 1 276 ? -7.082 -37.312 -16.438 1 97.62 276 ALA B O 1
ATOM 4591 N N . ILE B 1 277 ? -7.082 -35.938 -18.172 1 96.94 277 ILE B N 1
ATOM 4592 C CA . ILE B 1 277 ? -5.77 -35.375 -17.859 1 96.94 277 ILE B CA 1
ATOM 4593 C C . ILE B 1 277 ? -5.844 -34.594 -16.562 1 96.94 277 ILE B C 1
ATOM 4595 O O . ILE B 1 277 ? -4.945 -34.688 -15.727 1 96.94 277 ILE B O 1
ATOM 4599 N N . PHE B 1 278 ? -6.906 -33.812 -16.438 1 97.56 278 PHE B N 1
ATOM 4600 C CA . PHE B 1 278 ? -7.121 -33.031 -15.234 1 97.56 278 PHE B CA 1
ATOM 4601 C C . PHE B 1 278 ? -7.156 -33.906 -14.008 1 97.56 278 PHE B C 1
ATOM 4603 O O . PHE B 1 278 ? -6.473 -33.656 -13.016 1 97.56 278 PHE B O 1
ATOM 4610 N N . LYS B 1 279 ? -7.871 -34.938 -14.102 1 96.69 279 LYS B N 1
ATOM 4611 C CA . LYS B 1 279 ? -8.008 -35.875 -12.992 1 96.69 279 LYS B CA 1
ATOM 4612 C C . LYS B 1 279 ? -6.68 -36.562 -12.688 1 96.69 279 LYS B C 1
ATOM 4614 O O . LYS B 1 279 ? -6.309 -36.719 -11.523 1 96.69 279 LYS B O 1
ATOM 4619 N N . ARG B 1 280 ? -6.043 -37 -13.719 1 96.94 280 ARG B N 1
ATOM 4620 C CA . ARG B 1 280 ? -4.75 -37.656 -13.547 1 96.94 280 ARG B CA 1
ATOM 4621 C C . ARG B 1 280 ? -3.736 -36.719 -12.914 1 96.94 280 ARG B C 1
ATOM 4623 O O . ARG B 1 280 ? -2.936 -37.125 -12.07 1 96.94 280 ARG B O 1
ATOM 4630 N N . HIS B 1 281 ? -3.803 -35.469 -13.289 1 96.25 281 HIS B N 1
ATOM 4631 C CA . HIS B 1 281 ? -2.828 -34.5 -12.852 1 96.25 281 HIS B CA 1
ATOM 4632 C C . HIS B 1 281 ? -3.098 -34.031 -11.422 1 96.25 281 HIS B C 1
ATOM 4634 O O . HIS B 1 281 ? -2.203 -34.094 -10.57 1 96.25 281 HIS B O 1
ATOM 4640 N N . PHE B 1 282 ? -4.32 -33.625 -11.094 1 95.44 282 PHE B N 1
ATOM 4641 C CA . PHE B 1 282 ? -4.637 -33.031 -9.812 1 95.44 282 PHE B CA 1
ATOM 4642 C C . PHE B 1 282 ? -5.293 -34.031 -8.867 1 95.44 282 PHE B C 1
ATOM 4644 O O . PHE B 1 282 ? -5.547 -33.719 -7.703 1 95.44 282 PHE B O 1
ATOM 4651 N N . LYS B 1 283 ? -5.695 -35.219 -9.367 1 93.94 283 LYS B N 1
ATOM 4652 C CA . LYS B 1 283 ? -6.316 -36.312 -8.609 1 93.94 283 LYS B CA 1
ATOM 4653 C C . LYS B 1 283 ? -7.723 -35.938 -8.156 1 93.94 283 LYS B C 1
ATOM 4655 O O . LYS B 1 283 ? -8.203 -36.406 -7.129 1 93.94 283 LYS B O 1
ATOM 4660 N N . ILE B 1 284 ? -8.336 -35.031 -8.859 1 92.25 284 ILE B N 1
ATOM 4661 C CA . ILE B 1 284 ? -9.727 -34.625 -8.703 1 92.25 284 ILE B CA 1
ATOM 4662 C C . ILE B 1 284 ? -10.312 -34.25 -10.062 1 92.25 284 ILE B C 1
ATOM 4664 O O . ILE B 1 284 ? -9.602 -33.75 -10.938 1 92.25 284 ILE B O 1
ATOM 4668 N N . THR B 1 285 ? -11.562 -34.5 -10.281 1 94 285 THR B N 1
ATOM 4669 C CA . THR B 1 285 ? -12.188 -34.125 -11.555 1 94 285 THR B CA 1
ATOM 4670 C C . THR B 1 285 ? -12.531 -32.656 -11.594 1 94 285 THR B C 1
ATOM 4672 O O . THR B 1 285 ? -12.703 -32 -10.547 1 94 285 THR B O 1
ATOM 4675 N N . PRO B 1 286 ? -12.617 -32.062 -12.797 1 94.25 286 PRO B N 1
ATOM 4676 C CA . PRO B 1 286 ? -13.031 -30.672 -12.898 1 94.25 286 PRO B CA 1
ATOM 4677 C C . PRO B 1 286 ? -14.375 -30.406 -12.234 1 94.25 286 PRO B C 1
ATOM 4679 O O . PRO B 1 286 ? -14.539 -29.391 -11.547 1 94.25 286 PRO B O 1
ATOM 4682 N N . LEU B 1 287 ? -15.281 -31.25 -12.406 1 90.81 287 LEU B N 1
ATOM 4683 C CA . LEU B 1 287 ? -16.609 -31.078 -11.828 1 90.81 287 LEU B CA 1
ATOM 4684 C C . LEU B 1 287 ? -16.547 -31.062 -10.305 1 90.81 287 LEU B C 1
ATOM 4686 O O . LEU B 1 287 ? -17.172 -30.219 -9.664 1 90.81 287 LEU B O 1
ATOM 4690 N N . SER B 1 288 ? -15.859 -32 -9.727 1 88.25 288 SER B N 1
ATOM 4691 C CA . SER B 1 288 ? -15.703 -32.062 -8.273 1 88.25 288 SER B CA 1
ATOM 4692 C C . SER B 1 288 ? -15.031 -30.797 -7.75 1 88.25 288 SER B C 1
ATOM 4694 O O . SER B 1 288 ? -15.414 -30.266 -6.703 1 88.25 288 SER B O 1
ATOM 4696 N N . PHE B 1 289 ? -14.078 -30.359 -8.477 1 88.5 289 PHE B N 1
ATOM 4697 C CA . PHE B 1 289 ? -13.383 -29.125 -8.086 1 88.5 289 PHE B CA 1
ATOM 4698 C C . PHE B 1 289 ? -14.344 -27.953 -8.086 1 88.5 289 PHE B C 1
ATOM 4700 O O . PHE B 1 289 ? -14.375 -27.172 -7.133 1 88.5 289 PHE B O 1
ATOM 4707 N N . MET B 1 290 ? -15.086 -27.812 -9.125 1 86.31 290 MET B N 1
ATOM 4708 C CA . MET B 1 290 ? -16.047 -26.703 -9.258 1 86.31 290 MET B CA 1
ATOM 4709 C C . MET B 1 290 ? -17.094 -26.766 -8.148 1 86.31 290 MET B C 1
ATOM 4711 O O . MET B 1 290 ? -17.516 -25.719 -7.645 1 86.31 290 MET B O 1
ATOM 4715 N N . ARG B 1 291 ? -17.469 -27.875 -7.809 1 82.38 291 ARG B N 1
ATOM 4716 C CA . ARG B 1 291 ? -18.469 -28.047 -6.754 1 82.38 291 ARG B CA 1
ATOM 4717 C C . ARG B 1 291 ? -17.922 -27.578 -5.406 1 82.38 291 ARG B C 1
ATOM 4719 O O . ARG B 1 291 ? -18.672 -27.062 -4.574 1 82.38 291 ARG B O 1
ATOM 4726 N N . THR B 1 292 ? -16.656 -27.812 -5.242 1 77.5 292 THR B N 1
ATOM 4727 C CA . THR B 1 292 ? -16 -27.391 -4.008 1 77.5 292 THR B CA 1
ATOM 4728 C C . THR B 1 292 ? -15.891 -25.859 -3.947 1 77.5 292 THR B C 1
ATOM 4730 O O . THR B 1 292 ? -16.031 -25.266 -2.877 1 77.5 292 THR B O 1
ATOM 4733 N N . MET B 1 293 ? -15.672 -25.156 -5.078 1 74.75 293 MET B N 1
ATOM 4734 C CA . MET B 1 293 ? -15.453 -23.719 -5.137 1 74.75 293 MET B CA 1
ATOM 4735 C C . MET B 1 293 ? -16.781 -22.969 -5.156 1 74.75 293 MET B C 1
ATOM 4737 O O . MET B 1 293 ? -16.875 -21.844 -4.652 1 74.75 293 MET B O 1
ATOM 4741 N N . ASN B 1 294 ? -17.766 -23.25 -6.059 1 60.81 294 ASN B N 1
ATOM 4742 C CA . ASN B 1 294 ? -19 -22.516 -6.34 1 60.81 294 ASN B CA 1
ATOM 4743 C C . ASN B 1 294 ? -20.109 -22.859 -5.344 1 60.81 294 ASN B C 1
ATOM 4745 O O . ASN B 1 294 ? -21.25 -22.453 -5.512 1 60.81 294 ASN B O 1
ATOM 4749 N N . HIS B 1 295 ? -19.797 -23.625 -4.188 1 52.69 295 HIS B N 1
ATOM 4750 C CA . HIS B 1 295 ? -20.906 -23.828 -3.264 1 52.69 295 HIS B CA 1
ATOM 4751 C C . HIS B 1 295 ? -20.766 -22.969 -2.02 1 52.69 295 HIS B C 1
ATOM 4753 O O . HIS B 1 295 ? -19.641 -22.672 -1.587 1 52.69 295 HIS B O 1
#

Secondary structure (DSSP, 8-state):
---------------------------TT-EEEEEEEE-SEEEEEEEESEEEEEETTS-EEEEESSEEEEE-SSEEEEEEEE-BTTB-EEEEEEEPHHHHHHHHHHHHHT--HHHHHHHTTS---SEEEEE--TT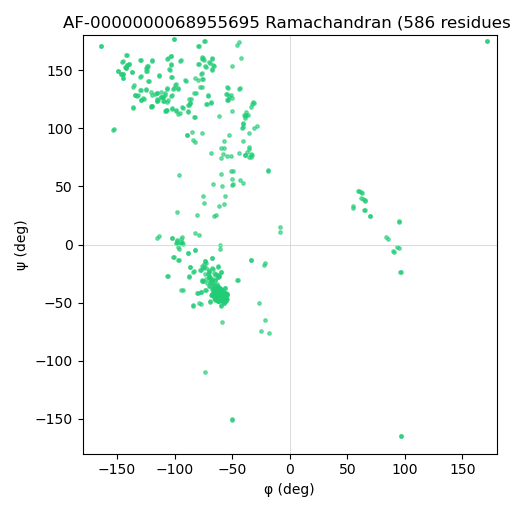HHHHHHHHHHHH--SS---S----TTSTHHHHHHHHHHHHHTSTTHHHHHHHHTPPPHHHHHHHHHHTTTTS---HHHHHHHTTS-HHHHHHHHHHTT--HHHHHHHHHHHHHHHHHHHT-S-HHHHHHHTT-S-HHHHHHHHHHHHSS-HHHHHHHH--/---------------------------TT-EEEEEEEE-SEEEEEEEESEEEEEETTS-EEEEESSEEEEE-SSEEEEEEEE-BTTB-EEEEEEEPHHHHHHHHHHHHHT--HHHHHHHTTS---SEEEEE--TTHHHHHHHHHHHS--SS--------TTSTHHHHHHHHHHHHHTSTTHHHHHHHHTPPPHHHHHHHHHHT-TTS---HHHHHHHTTS-HHHHHHHHHHTT--HHHHHHHHHHHHHHHHHHHT-S-HHHHHHHTT-S-HHHHHHHHHHHHSS-HHHHHHHH--

Foldseek 3Di:
DPPDDPPPCPDDPVPPPPPPPPPPPPLPLKDKFFFQAFLAKKKKAWAAFKKKKAWPVGDIDIDGDGKIKIFFHGTTIMIITGHDPLATAMDMAGADLVLLVVLLVVCVVVDDPVLVVLAVPDDADGMDMGGDDPPLVVLVVCLVVVLPPPDQSANSCVVCPDPNSVSVSVNLVRQCSDRNNSVSSVVNNDDALLSQLLNVCSVAQQDDDDLQNSCVVVPHHSVVSQVRCVVVVHGSVRSNLSSLLNQLLVCLLVCVDDLQVSCNRNNHDDSVVVQVSNCVNRVDGSVSSSSRRVD/DDPDDPDDDPPPDDPVPPPDPPPPPPQPLKDKFFFQAFLAKKKKAWAAFKKKKAWPVGDIDIDGDGKIKIFFHGTTIMIITHHDPLATAMDMAGADLVLLVVLLVVCVVVDDPVLVVLAPPDDADGMDMGGDDPPLVVLVVCLVVVLPPPDQSANSCVVPPDPNSVSVSVNLVRQCSDRNNSVSSVVNNDDALLSQLLNVCSVAQQDDDDLQNSCVVVVHHSVVSQVRCVVVVHGSVRSNLSSLLNSLLVCLLVCVDDLQVSCNRNNHDDSVVVQVSNCVNRVDGSVSSSSRRVD

Nearest PDB structures (foldseek):
  6xiu-assembly1_A  TM=8.063E-01  e=3.485E-18  Escherichia coli
  6xiu-assembly1_B-2  TM=7.938E-01  e=1.292E-17  Escherichia coli
  6xiv-assembly1_B-2  TM=7.640E-01  e=5.957E-17  Escherichia coli
  6xiv-assembly1_A  TM=7.564E-01  e=1.086E-16  Escherichia coli
  3mkl-assembly2_B  TM=9.483E-01  e=4.627E-08  Escherichia coli K-12

Sequence (590 aa):
MVLPSMNKSVEAISNNHLQQPNKFPLINGLADVRDYYVANCLLFKLNKGSLRIENEFGEFIEQSAPCLFLLEKDQTITLSMSEIEGHIDFSSLEVSYDLMQKFYKVFYSTRNYNDRELSLKTKPKYFFHADLLPGMSDTFDSILHGVACPRVCSNVSIDDHDYSYFSLMYLISAFVRKPGGFDFLERAIKITTKEKVYNIIISDLTRKWSQAEVAGKLFMSVSSLKRKLAAEEVSFSKIYLDARMNQAIKLLRMGAGNISQVATMCGYDTPSYFIAIFKRHFKITPLSFMRTMNHMVLPSMNKSVEAISNNHLQQPNKFPLINGLADVRDYYVANCLLFKLNKGSLRIENEFGEFIEQSAPCLFLLEKDQTITLSMSEIEGHIDFSSLEVSYDLMQKFYKVFYSTRNYNDRELSLKTKPKYFFHADLLPGMSDTFDSILHGVACPRVCSNVSIDDHDYSYFSLMYLISAFVRKPGGFDFLERAIKITTKEKVYNIIISDLTRKWSQAEVAGKLFMSVSSLKRKLAAEEVSFSKIYLDARMNQAIKLLRMGAGNISQVATMCGYDTPSYFIAIFKRHFKITPLSFMRTMNH

Organism: NCBI:txid436295

InterPro domains:
  IPR009057 Homedomain-like superfamily [SSF46689] (244-292)
  IPR018060 AraC-like, DNA binding HTH domain [PF12833] (215-291)
  IPR018060 AraC-like, DNA binding HTH domain [PS01124] (195-292)
  IPR018060 AraC-like, DNA binding HTH domain [SM00342] (208-290)
  IPR018062 HTH domain AraC-type, conserved site [PS00041] (244-286)
  IPR020449 Transcription regulator HTH, AraC- type, HTH domain [PR00032] (259-274)
  IPR020449 Transcription regulator HTH, AraC- type, HTH domain [PR00032] (274-290)